Protein AF-0000000083251562 (afdb_homodimer)

Organism: NCBI:txid582686

Radius of gyration: 23.11 Å; Cα contacts (8 Å, |Δi|>4): 439; chains: 2; bounding box: 72×66×55 Å

pLDDT: mean 90.39, std 9.07, range [37.72, 97.94]

Sequence (406 aa):
MPRSKEQFEEMRNATREKIHSAAMQLFVHQGFGSTNVQDIADTAGISIGLLYRHYKTKDQLFNELVAYAVEGLKRNITFFESNQSPKKLIAQFVDEVYADMVNGEELAHLLILINQSLLVGAATASPHVEEILQVNARLLDTTAQLIRKGQRDGEFCSGDAQEMAALFYASIQGLAQMKVLLMSNFTMPSPSVLTAFLLKKREMPRSKEQFEEMRNATREKIHSAAMQLFVHQGFGSTNVQDIADTAGISIGLLYRHYKTKDQLFNELVAYAVEGLKRNITFFESNQSPKKLIAQFVDEVYADMVNGEELAHLLILINQSLLVGAATASPHVEEILQVNARLLDTTAQLIRKGQRDGEFCSGDAQEMAALFYASIQGLAQMKVLLMSNFTMPSPSVLTAFLLKKRE

Foldseek 3Di:
DPQDPVRVVVVVVLLLVLLLVLLLVCCLPPNLVRDDLCSSCVSSVHDSVVVCVVPVDSVVSLLVLLVVLLVVLVVLLVLLPDPDQLVVSLLVVLVVLLCDLVVDLSNLSNLSSNVSCLVVCVVVVDPSNVVSVVSVVSSLVSQLVSLVRCVVVVFWDDDRSSVVSVVLVVVSNVLSVVCVVCPVNRDDDDSCVSCVNTGDPDD/DPQDPVRVVVVVVLLLVLLLVLLLVCCLPPNLVRDDLCSSCVSSVHDSVVVCVVPVDSVVSLLVLLVVLLVVLVVLLVLLPDPDQLVVSLLVVLVVLLCDLVVDLSNLSNLSSNVSCLVVCVVVVDPSNVVSVVSVVSSLVSQLVSLVRCVVVVFWDDDRSSVVSVVLVVVSNVLSVVCVVCPVNRDDDDSCVSCVNTGDPDD

Secondary structure (DSSP, 8-state):
-PPPHHHHHHHHHHHHHHHHHHHHHHHHHH-TTT--HHHHHHHHTS-HHHHHHH-SSHHHHHHHHHHHHHHHHHHHHHHHTSSS-HHHHHHHHHHHHHHHHHH-SHHHHHHHHHHHHHHHHHHHT-HHHHHHHHHHHHHHHHHHHHHHHHHHTT-B-SS-HHHHHHHHHHHHHHHHHHHHHHGGG--PPPHHHHHTTTB----/-PPPHHHHHHHHHHHHHHHHHHHHHHHHHH-TTT--HHHHHHHHTS-HHHHHHH-SSHHHHHHHHHHHHHHHHHHHHHHHTSSS-HHHHHHHHHHHHHHHHHH-SHHHHHHHHHHHHHHHHHHHT-HHHHHHHHHHHHHHHHHHHHHHHHHHTT-B-SS-HHHHHHHHHHHHHHHHHHHHHHGGG--PPPHHHHTTTTB----

Nearest PDB structures (foldseek):
  4xk4-assembly2_D  TM=7.081E-01  e=8.599E-06  Escherichia coli K-12
  3bhq-assembly1_B  TM=5.339E-01  e=9.864E-07  Mesorhizobium japonicum MAFF 303099
  4l62-assembly1_C  TM=6.095E-01  e=8.599E-06  Pseudomonas aeruginosa PAO1
  5ztc-assembly1_B  TM=6.109E-01  e=1.000E-04  Listeria monocytogenes EGD-e
  2id6-assembly1_A-2  TM=5.420E-01  e=3.026E-04  Thermotoga maritima

Solvent-accessible surface area (backbone atoms only — not comparable to full-atom values): 21514 Å² total; per-residue (Å²): 126,82,74,50,72,66,52,49,50,50,50,49,50,51,50,49,50,34,42,51,53,26,39,49,53,41,36,64,48,57,28,67,79,62,47,53,66,62,58,31,17,58,67,40,70,48,52,60,67,60,49,43,73,78,32,87,41,69,62,57,51,52,50,51,56,40,50,56,41,51,50,54,51,53,51,49,41,55,58,62,66,45,94,64,56,45,66,57,53,51,52,51,50,42,49,49,51,46,49,41,55,74,74,42,57,61,58,32,45,40,56,50,43,47,54,50,46,44,41,54,22,67,74,64,73,38,70,68,36,56,52,50,52,49,53,51,50,49,39,43,50,48,44,14,50,36,44,44,52,22,36,74,70,63,52,26,44,88,74,61,32,60,40,52,31,51,47,53,52,14,24,52,50,17,45,27,52,46,34,70,74,42,46,88,75,45,75,81,56,52,57,68,65,75,38,42,53,46,41,46,76,75,124,126,82,74,49,74,66,53,49,50,50,51,50,48,51,49,49,50,34,44,49,52,26,40,51,56,40,35,66,50,56,29,66,78,61,46,53,67,62,57,29,18,58,66,40,70,47,53,58,67,60,47,44,73,77,32,85,41,68,62,57,50,52,50,49,57,41,50,55,40,50,51,53,51,52,50,50,40,55,59,62,68,45,95,64,55,44,65,58,52,52,51,52,52,41,48,49,52,47,49,40,55,74,76,41,59,62,57,33,46,40,55,52,42,46,53,50,47,43,41,54,22,67,72,65,71,38,70,67,36,54,53,51,51,50,52,51,50,48,38,43,50,48,45,14,50,35,43,43,52,20,36,74,72,64,52,26,44,86,74,61,34,59,40,51,32,50,46,55,51,14,25,53,51,17,45,27,51,46,34,69,75,43,46,89,75,46,76,82,56,52,58,67,65,76,38,41,52,46,42,47,78,76,125

InterPro domains:
  IPR001647 DNA-binding HTH domain, TetR-type [PF00440] (21-65)
  IPR001647 DNA-binding HTH domain, TetR-type [PR00455] (19-32)
  IPR001647 DNA-binding HTH domain, TetR-type [PR00455] (40-63)
  IPR001647 DNA-binding HTH domain, TetR-type [PS50977] (13-73)
  IPR009057 Homedomain-like superfamily [SSF46689] (9-79)
  IPR036271 Tetracyclin repressor-like, C-terminal domain superfamily [SSF48498] (86-188)
  IPR050109 HTH-type, TetR-like transcriptional regulator [PTHR30055] (4-177)

Structure (mmCIF, N/CA/C/O backbone):
data_AF-0000000083251562-model_v1
#
loop_
_entity.id
_entity.type
_entity.pdbx_description
1 polymer 'AcrR family transcriptional regulator'
#
loop_
_atom_site.group_PDB
_atom_site.id
_atom_site.type_symbol
_atom_site.label_atom_id
_atom_site.label_alt_id
_atom_site.label_comp_id
_atom_site.label_asym_id
_atom_site.label_entity_id
_atom_site.label_seq_id
_atom_site.pdbx_PDB_ins_code
_atom_site.Cartn_x
_atom_site.Cartn_y
_atom_site.Cartn_z
_atom_site.occupancy
_atom_site.B_iso_or_equiv
_atom_site.auth_seq_id
_atom_site.auth_comp_id
_atom_site.auth_asym_id
_atom_site.auth_atom_id
_atom_site.pdbx_PDB_model_num
ATOM 1 N N . MET A 1 1 ? 35.719 -8.633 -35.875 1 59.06 1 MET A N 1
ATOM 2 C CA . MET A 1 1 ? 36.656 -8.672 -34.781 1 59.06 1 MET A CA 1
ATOM 3 C C . MET A 1 1 ? 35.969 -9.148 -33.5 1 59.06 1 MET A C 1
ATOM 5 O O . MET A 1 1 ? 34.781 -8.93 -33.312 1 59.06 1 MET A O 1
ATOM 9 N N . PRO A 1 2 ? 36.688 -10.023 -32.906 1 71.81 2 PRO A N 1
ATOM 10 C CA . PRO A 1 2 ? 36.156 -10.492 -31.609 1 71.81 2 PRO A CA 1
ATOM 11 C C . PRO A 1 2 ? 35.844 -9.344 -30.656 1 71.81 2 PRO A C 1
ATOM 13 O O . PRO A 1 2 ? 36.5 -8.297 -30.703 1 71.81 2 PRO A O 1
ATOM 16 N N . ARG A 1 3 ? 34.625 -9.273 -30.156 1 72.88 3 ARG A N 1
ATOM 17 C CA . ARG A 1 3 ? 34.281 -8.242 -29.188 1 72.88 3 ARG A CA 1
ATOM 18 C C . ARG A 1 3 ? 35.281 -8.148 -28.062 1 72.88 3 ARG A C 1
ATOM 20 O O . ARG A 1 3 ? 35.844 -9.156 -27.625 1 72.88 3 ARG A O 1
ATOM 27 N N . SER A 1 4 ? 35.781 -7.012 -27.766 1 80.38 4 SER A N 1
ATOM 28 C CA . SER A 1 4 ? 36.688 -6.77 -26.641 1 80.38 4 SER A CA 1
ATOM 29 C C . SER A 1 4 ? 36.031 -7.152 -25.312 1 80.38 4 SER A C 1
ATOM 31 O O . SER A 1 4 ? 34.812 -7.395 -25.266 1 80.38 4 SER A O 1
ATOM 33 N N . LYS A 1 5 ? 36.844 -7.441 -24.25 1 86.75 5 LYS A N 1
ATOM 34 C CA . LYS A 1 5 ? 36.344 -7.742 -22.922 1 86.75 5 LYS A CA 1
ATOM 35 C C . LYS A 1 5 ? 35.375 -6.668 -22.438 1 86.75 5 LYS A C 1
ATOM 37 O O . LYS A 1 5 ? 34.375 -6.973 -21.797 1 86.75 5 LYS A O 1
ATOM 42 N N . GLU A 1 6 ? 35.781 -5.508 -22.766 1 84.75 6 GLU A N 1
ATOM 43 C CA . GLU A 1 6 ? 34.969 -4.371 -22.391 1 84.75 6 GLU A CA 1
ATOM 44 C C . GLU A 1 6 ? 33.625 -4.402 -23.109 1 84.75 6 GLU A C 1
ATOM 46 O O . GLU A 1 6 ? 32.594 -4.113 -22.516 1 84.75 6 GLU A O 1
ATOM 51 N N . GLN A 1 7 ? 33.656 -4.68 -24.297 1 81.25 7 GLN A N 1
ATOM 52 C CA . GLN A 1 7 ? 32.438 -4.754 -25.094 1 81.25 7 GLN A CA 1
ATOM 53 C C . GLN A 1 7 ? 31.516 -5.859 -24.594 1 81.25 7 GLN A C 1
ATOM 55 O O . GLN A 1 7 ? 30.297 -5.695 -24.562 1 81.25 7 GLN A O 1
ATOM 60 N N . PHE A 1 8 ? 32.156 -6.977 -24.234 1 80.88 8 PHE A N 1
ATOM 61 C CA . PHE A 1 8 ? 31.406 -8.094 -23.703 1 80.88 8 PHE A CA 1
ATOM 62 C C . PHE A 1 8 ? 30.719 -7.715 -22.391 1 80.88 8 PHE A C 1
ATOM 64 O O . PHE A 1 8 ? 29.562 -8.047 -22.172 1 80.88 8 PHE A O 1
ATOM 71 N N . GLU A 1 9 ? 31.469 -7.016 -21.578 1 84.75 9 GLU A N 1
ATOM 72 C CA . GLU A 1 9 ? 30.922 -6.578 -20.297 1 84.75 9 GLU A CA 1
ATOM 73 C C . GLU A 1 9 ? 29.766 -5.594 -20.5 1 84.75 9 GLU A C 1
ATOM 75 O O . GLU A 1 9 ? 28.766 -5.641 -19.766 1 84.75 9 GLU A O 1
ATOM 80 N N . GLU A 1 10 ? 29.906 -4.801 -21.406 1 84.62 10 GLU A N 1
ATOM 81 C CA . GLU A 1 10 ? 28.859 -3.838 -21.719 1 84.62 10 GLU A CA 1
ATOM 82 C C . GLU A 1 10 ? 27.594 -4.535 -22.203 1 84.62 10 GLU A C 1
ATOM 84 O O . GLU A 1 10 ? 26.484 -4.148 -21.844 1 84.62 10 GLU A O 1
ATOM 89 N N . MET A 1 11 ? 27.844 -5.457 -23.031 1 82.06 11 MET A N 1
ATOM 90 C CA . MET A 1 11 ? 26.703 -6.219 -23.547 1 82.06 11 MET A CA 1
ATOM 91 C C . MET A 1 11 ? 26.016 -6.98 -22.422 1 82.06 11 MET A C 1
ATOM 93 O O . MET A 1 11 ? 24.781 -7.055 -22.375 1 82.06 11 MET A O 1
ATOM 97 N N . ARG A 1 12 ? 26.797 -7.516 -21.562 1 84.94 12 ARG A N 1
ATOM 98 C CA . ARG A 1 12 ? 26.25 -8.25 -20.438 1 84.94 12 ARG A CA 1
ATOM 99 C C . ARG A 1 12 ? 25.438 -7.332 -19.531 1 84.94 12 ARG A C 1
ATOM 101 O O . ARG A 1 12 ? 24.344 -7.707 -19.078 1 84.94 12 ARG A O 1
ATOM 108 N N . ASN A 1 13 ? 25.984 -6.246 -19.359 1 89.31 13 ASN A N 1
ATOM 109 C CA . ASN A 1 13 ? 25.297 -5.27 -18.531 1 89.31 13 ASN A CA 1
ATOM 110 C C . ASN A 1 13 ? 24 -4.801 -19.172 1 89.31 13 ASN A C 1
ATOM 112 O O . ASN A 1 13 ? 22.984 -4.617 -18.484 1 89.31 13 ASN A O 1
ATOM 116 N N . ALA A 1 14 ? 24.078 -4.664 -20.391 1 90.75 14 ALA A N 1
ATOM 117 C CA . ALA A 1 14 ? 22.875 -4.258 -21.125 1 90.75 14 ALA A CA 1
ATOM 118 C C . ALA A 1 14 ? 21.797 -5.324 -21.031 1 90.75 14 ALA A C 1
ATOM 120 O O . ALA A 1 14 ? 20.609 -5.004 -20.859 1 90.75 14 ALA A O 1
ATOM 121 N N . THR A 1 15 ? 22.234 -6.523 -21.172 1 92.81 15 THR A N 1
ATOM 122 C CA . THR A 1 15 ? 21.297 -7.625 -21.062 1 92.81 15 THR A CA 1
ATOM 123 C C . THR A 1 15 ? 20.719 -7.707 -19.656 1 92.81 15 THR A C 1
ATOM 125 O O . THR A 1 15 ? 19.516 -7.922 -19.484 1 92.81 15 THR A O 1
ATOM 128 N N . ARG A 1 16 ? 21.547 -7.5 -18.734 1 94 16 ARG A N 1
ATOM 129 C CA . ARG A 1 16 ? 21.109 -7.504 -17.344 1 94 16 ARG A CA 1
ATOM 130 C C . ARG A 1 16 ? 20.062 -6.43 -17.094 1 94 16 ARG A C 1
ATOM 132 O O . ARG A 1 16 ? 19.047 -6.68 -16.438 1 94 16 ARG A O 1
ATOM 139 N N . GLU A 1 17 ? 20.281 -5.32 -17.625 1 94.38 17 GLU A N 1
ATOM 140 C CA . GLU A 1 17 ? 19.344 -4.211 -17.469 1 94.38 17 GLU A CA 1
ATOM 141 C C . GLU A 1 17 ? 18 -4.52 -18.125 1 94.38 17 GLU A C 1
ATOM 143 O O . GLU A 1 17 ? 16.953 -4.172 -17.578 1 94.38 17 GLU A O 1
ATOM 148 N N . LYS A 1 18 ? 18.031 -5.148 -19.219 1 95.75 18 LYS A N 1
ATOM 149 C CA . LYS A 1 18 ? 16.797 -5.555 -19.906 1 95.75 18 LYS A CA 1
ATOM 150 C C . LYS A 1 18 ? 16.016 -6.559 -19.062 1 95.75 18 LYS A C 1
ATOM 152 O O . LYS A 1 18 ? 14.789 -6.457 -18.953 1 95.75 18 LYS A O 1
ATOM 157 N N . ILE A 1 19 ? 16.75 -7.453 -18.531 1 96.75 19 ILE A N 1
ATOM 158 C CA . ILE A 1 19 ? 16.125 -8.477 -17.703 1 96.75 19 ILE A CA 1
ATOM 159 C C . ILE A 1 19 ? 15.516 -7.84 -16.453 1 96.75 19 ILE A C 1
ATOM 161 O O . ILE A 1 19 ? 14.367 -8.125 -16.109 1 96.75 19 ILE A O 1
ATOM 165 N N . HIS A 1 20 ? 16.281 -6.953 -15.891 1 95.94 20 HIS A N 1
ATOM 166 C CA . HIS A 1 20 ? 15.812 -6.285 -14.68 1 95.94 20 HIS A CA 1
ATOM 167 C C . HIS A 1 20 ? 14.539 -5.484 -14.938 1 95.94 20 HIS A C 1
ATOM 169 O O . HIS A 1 20 ? 13.578 -5.578 -14.18 1 95.94 20 HIS A O 1
ATOM 175 N N . SER A 1 21 ? 14.578 -4.797 -16 1 95.25 21 SER A N 1
ATOM 176 C CA . SER A 1 21 ? 13.43 -3.961 -16.359 1 95.25 21 SER A CA 1
ATOM 177 C C . SER A 1 21 ? 12.195 -4.805 -16.625 1 95.25 21 SER A C 1
ATOM 179 O O . SER A 1 21 ? 11.102 -4.5 -16.141 1 95.25 21 SER A O 1
ATOM 181 N N . ALA A 1 22 ? 12.359 -5.852 -17.328 1 96.56 22 ALA A N 1
ATOM 182 C CA . ALA A 1 22 ? 11.25 -6.75 -17.672 1 96.56 22 ALA A CA 1
ATOM 183 C C . ALA A 1 22 ? 10.711 -7.438 -16.422 1 96.56 22 ALA A C 1
ATOM 185 O O . ALA A 1 22 ? 9.492 -7.496 -16.219 1 96.56 22 ALA A O 1
ATOM 186 N N . ALA A 1 23 ? 11.609 -7.914 -15.617 1 96.56 23 ALA A N 1
ATOM 187 C CA . ALA A 1 23 ? 11.219 -8.602 -14.391 1 96.56 23 ALA A CA 1
ATOM 188 C C . ALA A 1 23 ? 10.477 -7.664 -13.445 1 96.56 23 ALA A C 1
ATOM 190 O O . ALA A 1 23 ? 9.438 -8.031 -12.891 1 96.56 23 ALA A O 1
ATOM 191 N N . MET A 1 24 ? 11.016 -6.523 -13.344 1 94.94 24 MET A N 1
ATOM 192 C CA . MET A 1 24 ? 10.406 -5.52 -12.484 1 94.94 24 MET A CA 1
ATOM 193 C C . MET A 1 24 ? 8.961 -5.246 -12.906 1 94.94 24 MET A C 1
ATOM 195 O O . MET A 1 24 ? 8.047 -5.293 -12.086 1 94.94 24 MET A O 1
ATOM 199 N N . GLN A 1 25 ? 8.805 -5.023 -14.102 1 92 25 GLN A N 1
ATOM 200 C CA . GLN A 1 25 ? 7.477 -4.738 -14.641 1 92 25 GLN A CA 1
ATOM 201 C C . GLN A 1 25 ? 6.508 -5.887 -14.359 1 92 25 GLN A C 1
ATOM 203 O O . GLN A 1 25 ? 5.391 -5.664 -13.891 1 92 25 GLN A O 1
ATOM 208 N N . LEU A 1 26 ? 6.918 -7.059 -14.578 1 93 26 LEU A N 1
ATOM 209 C CA . LEU A 1 26 ? 6.059 -8.227 -14.445 1 93 26 LEU A CA 1
ATOM 210 C C . LEU A 1 26 ? 5.789 -8.539 -12.977 1 93 26 LEU A C 1
ATOM 212 O O . LEU A 1 26 ? 4.648 -8.828 -12.602 1 93 26 LEU A O 1
ATOM 216 N N . PHE A 1 27 ? 6.809 -8.445 -12.164 1 91.62 27 PHE A N 1
ATOM 217 C CA . PHE A 1 27 ? 6.637 -8.703 -10.734 1 91.62 27 PHE A CA 1
ATOM 218 C C . PHE A 1 27 ? 5.668 -7.707 -10.117 1 91.62 27 PHE A C 1
ATOM 220 O O . PHE A 1 27 ? 4.801 -8.086 -9.32 1 91.62 27 PHE A O 1
ATOM 227 N N . VAL A 1 28 ? 5.789 -6.504 -10.5 1 90.75 28 VAL A N 1
ATOM 228 C CA . VAL A 1 28 ? 4.98 -5.449 -9.898 1 90.75 28 VAL A CA 1
ATOM 229 C C . VAL A 1 28 ? 3.525 -5.598 -10.336 1 90.75 28 VAL A C 1
ATOM 231 O O . VAL A 1 28 ? 2.609 -5.473 -9.523 1 90.75 28 VAL A O 1
ATOM 234 N N . HIS A 1 29 ? 3.295 -5.977 -11.523 1 85.31 29 HIS A N 1
ATOM 235 C CA . HIS A 1 29 ? 1.943 -5.973 -12.078 1 85.31 29 HIS A CA 1
ATOM 236 C C . HIS A 1 29 ? 1.253 -7.312 -11.859 1 85.31 29 HIS A C 1
ATOM 238 O O . HIS A 1 29 ? 0.043 -7.363 -11.633 1 85.31 29 HIS A O 1
ATOM 244 N N . GLN A 1 30 ? 2.055 -8.367 -11.852 1 83.25 30 GLN A N 1
ATOM 245 C CA . GLN A 1 30 ? 1.436 -9.688 -11.812 1 83.25 30 GLN A CA 1
ATOM 246 C C . GLN A 1 30 ? 1.72 -10.391 -10.492 1 83.25 30 GLN A C 1
ATOM 248 O O . GLN A 1 30 ? 1.026 -11.344 -10.133 1 83.25 30 GLN A O 1
ATOM 253 N N . GLY A 1 31 ? 2.736 -9.828 -9.828 1 85.38 31 GLY A N 1
ATOM 254 C CA . GLY A 1 31 ? 3.162 -10.531 -8.633 1 85.38 31 GLY A CA 1
ATOM 255 C C . GLY A 1 31 ? 4.211 -11.594 -8.906 1 85.38 31 GLY A C 1
ATOM 256 O O . GLY A 1 31 ? 4.293 -12.125 -10.016 1 85.38 31 GLY A O 1
ATOM 257 N N . PHE A 1 32 ? 4.922 -11.953 -7.906 1 85.88 32 PHE A N 1
ATOM 258 C CA . PHE A 1 32 ? 6.016 -12.906 -8.016 1 85.88 32 PHE A CA 1
ATOM 259 C C . PHE A 1 32 ? 5.492 -14.289 -8.406 1 85.88 32 PHE A C 1
ATOM 261 O O . PHE A 1 32 ? 6.016 -14.922 -9.328 1 85.88 32 PHE A O 1
ATOM 268 N N . GLY A 1 33 ? 4.465 -14.688 -7.688 1 82.94 33 GLY A N 1
ATOM 269 C CA . GLY A 1 33 ? 3.941 -16.031 -7.879 1 82.94 33 GLY A CA 1
ATOM 270 C C . GLY A 1 33 ? 3.357 -16.25 -9.258 1 82.94 33 GLY A C 1
ATOM 271 O O . GLY A 1 33 ? 3.453 -17.359 -9.812 1 82.94 33 GLY A O 1
ATOM 272 N N . SER A 1 34 ? 2.879 -15.25 -9.883 1 84.56 34 SER A N 1
ATOM 273 C CA . SER A 1 34 ? 2.168 -15.375 -11.148 1 84.56 34 SER A CA 1
ATOM 274 C C . SER A 1 34 ? 3.09 -15.094 -12.328 1 84.56 34 SER A C 1
ATOM 276 O O . SER A 1 34 ? 2.676 -15.195 -13.484 1 84.56 34 SER A O 1
ATOM 278 N N . THR A 1 35 ? 4.285 -14.703 -12.039 1 90.81 35 THR A N 1
ATOM 279 C CA . THR A 1 35 ? 5.242 -14.391 -13.094 1 90.81 35 THR A CA 1
ATOM 280 C C . THR A 1 35 ? 6.098 -15.609 -13.422 1 90.81 35 THR A C 1
ATOM 282 O O . THR A 1 35 ? 6.609 -16.281 -12.523 1 90.81 35 THR A O 1
ATOM 285 N N . ASN A 1 36 ? 6.18 -15.922 -14.695 1 92.88 36 ASN A N 1
ATOM 286 C CA . ASN A 1 36 ? 7.07 -17.016 -15.078 1 92.88 36 ASN A CA 1
ATOM 287 C C . ASN A 1 36 ? 8.289 -16.5 -15.852 1 92.88 36 ASN A C 1
ATOM 289 O O . ASN A 1 36 ? 8.281 -15.383 -16.344 1 92.88 36 ASN A O 1
ATOM 293 N N . VAL A 1 37 ? 9.266 -17.359 -15.914 1 95.75 37 VAL A N 1
ATOM 294 C CA . VAL A 1 37 ? 10.555 -16.984 -16.484 1 95.75 37 VAL A CA 1
ATOM 295 C C . VAL A 1 37 ? 10.414 -16.75 -17.984 1 95.75 37 VAL A C 1
ATOM 297 O O . VAL A 1 37 ? 11.078 -15.883 -18.547 1 95.75 37 VAL A O 1
ATOM 300 N N . GLN A 1 38 ? 9.586 -17.484 -18.641 1 96.88 38 GLN A N 1
ATOM 301 C CA . GLN A 1 38 ? 9.383 -17.297 -20.062 1 96.88 38 GLN A CA 1
ATOM 302 C C . GLN A 1 38 ? 8.828 -15.906 -20.375 1 96.88 38 GLN A C 1
ATOM 304 O O . GLN A 1 38 ? 9.273 -15.25 -21.312 1 96.88 38 GLN A O 1
ATOM 309 N N . ASP A 1 39 ? 7.906 -15.469 -19.578 1 96 39 ASP A N 1
ATOM 310 C CA . ASP A 1 39 ? 7.344 -14.133 -19.75 1 96 39 ASP A CA 1
ATOM 311 C C . ASP A 1 39 ? 8.414 -13.062 -19.609 1 96 39 ASP A C 1
ATOM 313 O O . ASP A 1 39 ? 8.414 -12.062 -20.328 1 96 39 ASP A O 1
ATOM 317 N N . ILE A 1 40 ? 9.297 -13.219 -18.656 1 97.44 40 ILE A N 1
ATOM 318 C CA . ILE A 1 40 ? 10.375 -12.266 -18.422 1 97.44 40 ILE A CA 1
ATOM 319 C C . ILE A 1 40 ? 11.289 -12.203 -19.656 1 97.44 40 ILE A C 1
ATOM 321 O O . ILE A 1 40 ? 11.617 -11.125 -20.141 1 97.44 40 ILE A O 1
ATOM 325 N N . ALA A 1 41 ? 11.648 -13.391 -20.141 1 97.94 41 ALA A N 1
ATOM 326 C CA . ALA A 1 41 ? 12.5 -13.461 -21.328 1 97.94 41 ALA A CA 1
ATOM 327 C C . ALA A 1 41 ? 11.836 -12.773 -22.516 1 97.94 41 ALA A C 1
ATOM 329 O O . ALA A 1 41 ? 12.461 -11.953 -23.188 1 97.94 41 ALA A O 1
ATOM 330 N N . ASP A 1 42 ? 10.594 -13.094 -22.75 1 97.94 42 ASP A N 1
ATOM 331 C CA . ASP A 1 42 ? 9.844 -12.523 -23.859 1 97.94 42 ASP A CA 1
ATOM 332 C C . ASP A 1 42 ? 9.766 -11 -23.75 1 97.94 42 ASP A C 1
ATOM 334 O O . ASP A 1 42 ? 10.008 -10.297 -24.734 1 97.94 42 ASP A O 1
ATOM 338 N N . THR A 1 43 ? 9.5 -10.531 -22.609 1 96.38 43 THR A N 1
ATOM 339 C CA . THR A 1 43 ? 9.367 -9.094 -22.375 1 96.38 43 THR A CA 1
ATOM 340 C C . THR A 1 43 ? 10.711 -8.391 -22.547 1 96.38 43 THR A C 1
ATOM 342 O O . THR A 1 43 ? 10.773 -7.262 -23.031 1 96.38 43 THR A O 1
ATOM 345 N N . ALA A 1 44 ? 11.75 -9.062 -22.156 1 97.19 44 ALA A N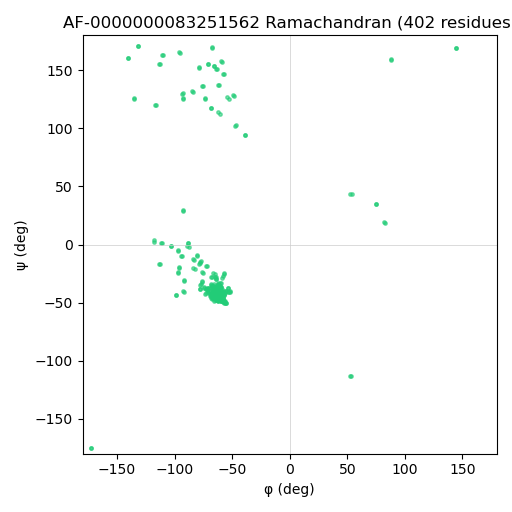 1
ATOM 346 C CA . ALA A 1 44 ? 13.102 -8.508 -22.25 1 97.19 44 ALA A CA 1
ATOM 347 C C . ALA A 1 44 ? 13.617 -8.602 -23.688 1 97.19 44 ALA A C 1
ATOM 349 O O . ALA A 1 44 ? 14.633 -7.992 -24.031 1 97.19 44 ALA A O 1
ATOM 350 N N . GLY A 1 45 ? 12.93 -9.406 -24.5 1 97.5 45 GLY A N 1
ATOM 351 C CA . GLY A 1 45 ? 13.344 -9.586 -25.875 1 97.5 45 GLY A CA 1
ATOM 352 C C . GLY A 1 45 ? 14.57 -10.461 -26.031 1 97.5 45 GLY A C 1
ATOM 353 O O . GLY A 1 45 ? 15.438 -10.188 -26.859 1 97.5 45 GLY A O 1
ATOM 354 N N . ILE A 1 46 ? 14.68 -11.414 -25.203 1 96.94 46 ILE A N 1
ATOM 355 C CA . ILE A 1 46 ? 15.82 -12.312 -25.25 1 96.94 46 ILE A CA 1
ATOM 356 C C . ILE A 1 46 ? 15.344 -13.758 -25.188 1 96.94 46 ILE A C 1
ATOM 358 O O . ILE A 1 46 ? 14.164 -14.023 -24.938 1 96.94 46 ILE A O 1
ATOM 362 N N . SER A 1 47 ? 16.297 -14.641 -25.422 1 96.19 47 SER A N 1
ATOM 363 C CA . SER A 1 47 ? 15.969 -16.062 -25.312 1 96.19 47 SER A CA 1
ATOM 364 C C . SER A 1 47 ? 15.938 -16.516 -23.859 1 96.19 47 SER A C 1
ATOM 366 O O . SER A 1 47 ? 16.641 -15.953 -23.016 1 96.19 47 SER A O 1
ATOM 368 N N . ILE A 1 48 ? 15.148 -17.531 -23.594 1 95.81 48 ILE A N 1
ATOM 369 C CA . ILE A 1 48 ? 15.062 -18.094 -22.25 1 95.81 48 ILE A CA 1
ATOM 370 C C . ILE A 1 48 ? 16.422 -18.656 -21.828 1 95.81 48 ILE A C 1
ATOM 372 O O . ILE A 1 48 ? 16.781 -18.594 -20.656 1 95.81 48 ILE A O 1
ATOM 376 N N . GLY A 1 49 ? 17.172 -19.172 -22.734 1 95.75 49 GLY A N 1
ATOM 377 C CA . GLY A 1 49 ? 18.516 -19.656 -22.469 1 95.75 49 GLY A CA 1
ATOM 378 C C . GLY A 1 49 ? 19.453 -18.578 -21.984 1 95.75 49 GLY A C 1
ATOM 379 O O . GLY A 1 49 ? 20.219 -18.781 -21.031 1 95.75 49 GLY A O 1
ATOM 380 N N . LEU A 1 50 ? 19.406 -17.531 -22.625 1 95.62 50 LEU A N 1
ATOM 381 C CA . LEU A 1 50 ? 20.234 -16.406 -22.234 1 95.62 50 LEU A CA 1
ATOM 382 C C . LEU A 1 50 ? 19.844 -15.906 -20.844 1 95.62 50 LEU A C 1
ATOM 384 O O . LEU A 1 50 ? 20.703 -15.523 -20.047 1 95.62 50 LEU A O 1
ATOM 388 N N . LEU A 1 51 ? 18.547 -15.844 -20.531 1 97.25 51 LEU A N 1
ATOM 389 C CA . LEU A 1 51 ? 18.094 -15.461 -19.188 1 97.25 51 LEU A CA 1
ATOM 390 C C . LEU A 1 51 ? 18.719 -16.359 -18.125 1 97.25 51 LEU A C 1
ATOM 392 O O . LEU A 1 51 ? 19.203 -15.883 -17.109 1 97.25 51 LEU A O 1
ATOM 396 N N . TYR A 1 52 ? 18.797 -17.609 -18.453 1 96 52 TYR A N 1
ATOM 397 C CA . TYR A 1 52 ? 19.281 -18.578 -17.484 1 96 52 TYR A CA 1
ATOM 398 C C . TYR A 1 52 ? 20.797 -18.484 -17.344 1 96 52 TYR A C 1
ATOM 400 O O . TYR A 1 52 ? 21.359 -18.922 -16.344 1 96 52 TYR A O 1
ATOM 408 N N . ARG A 1 53 ? 21.422 -17.969 -18.375 1 95.25 53 ARG A N 1
ATOM 409 C CA . ARG A 1 53 ? 22.844 -17.703 -18.266 1 95.25 53 ARG A CA 1
ATOM 410 C C . ARG A 1 53 ? 23.125 -16.641 -17.203 1 95.25 53 ARG A C 1
ATOM 412 O O . ARG A 1 53 ? 24.141 -16.688 -16.516 1 95.25 53 ARG A O 1
ATOM 419 N N . HIS A 1 54 ? 22.188 -15.766 -17.016 1 95.31 54 HIS A N 1
ATOM 420 C CA . HIS A 1 54 ? 22.344 -14.68 -16.062 1 95.31 54 HIS A CA 1
ATOM 421 C C . HIS A 1 54 ? 21.781 -15.055 -14.703 1 95.31 54 HIS A C 1
ATOM 423 O O . HIS A 1 54 ? 22.359 -14.719 -13.664 1 95.31 54 HIS A O 1
ATOM 429 N N . TYR A 1 55 ? 20.625 -15.75 -14.781 1 96.31 55 TYR A N 1
ATOM 430 C CA . TYR A 1 55 ? 19.906 -16.109 -13.562 1 96.31 55 TYR A CA 1
ATOM 431 C C . TYR A 1 55 ? 19.438 -17.562 -13.617 1 96.31 55 TYR A C 1
ATOM 433 O O . TYR A 1 55 ? 18.594 -17.922 -14.438 1 96.31 55 TYR A O 1
ATOM 441 N N . LYS A 1 56 ? 19.844 -18.266 -12.594 1 94.88 56 LYS A N 1
ATOM 442 C CA . LYS A 1 56 ? 19.531 -19.688 -12.578 1 94.88 56 LYS A CA 1
ATOM 443 C C . LYS A 1 56 ? 18.062 -19.938 -12.219 1 94.88 56 LYS A C 1
ATOM 445 O O . LYS A 1 56 ? 17.469 -20.906 -12.656 1 94.88 56 LYS A O 1
ATOM 450 N N . THR A 1 57 ? 17.594 -18.969 -11.375 1 93.69 57 THR A N 1
ATOM 451 C CA . THR A 1 57 ? 16.219 -19.125 -10.945 1 93.69 57 THR A CA 1
ATOM 452 C C . THR A 1 57 ? 15.492 -17.781 -10.906 1 93.69 57 THR A C 1
ATOM 454 O O . THR A 1 57 ? 16.141 -16.734 -10.82 1 93.69 57 THR A O 1
ATOM 457 N N . LYS A 1 58 ? 14.219 -17.844 -10.914 1 93.56 58 LYS A N 1
ATOM 458 C CA . LYS A 1 58 ? 13.383 -16.656 -10.758 1 93.56 58 LYS A CA 1
ATOM 459 C C . LYS A 1 58 ? 13.625 -15.992 -9.406 1 93.56 58 LYS A C 1
ATOM 461 O O . LYS A 1 58 ? 13.648 -14.766 -9.312 1 93.56 58 LYS A O 1
ATOM 466 N N . ASP A 1 59 ? 13.875 -16.812 -8.414 1 90.94 59 ASP A N 1
ATOM 467 C CA . ASP A 1 59 ? 14.133 -16.312 -7.066 1 90.94 59 ASP A CA 1
ATOM 468 C C . ASP A 1 59 ? 15.414 -15.484 -7.02 1 90.94 59 ASP A C 1
ATOM 470 O O . ASP A 1 59 ? 15.461 -14.445 -6.352 1 90.94 59 ASP A O 1
ATOM 474 N N . GLN A 1 60 ? 16.344 -15.961 -7.672 1 93.12 60 GLN A N 1
ATOM 475 C CA . GLN A 1 60 ? 17.609 -15.234 -7.695 1 93.12 60 GLN A CA 1
ATOM 476 C C . GLN A 1 60 ? 17.422 -13.844 -8.289 1 93.12 60 GLN A C 1
ATOM 478 O O . GLN A 1 60 ? 17.953 -12.859 -7.758 1 93.12 60 GLN A O 1
ATOM 483 N N . LEU A 1 61 ? 16.734 -13.844 -9.391 1 95.12 61 LEU A N 1
ATOM 484 C CA . LEU A 1 61 ? 16.438 -12.578 -10.047 1 95.12 61 LEU A CA 1
ATOM 485 C C . LEU A 1 61 ? 15.625 -11.664 -9.133 1 95.12 61 LEU A C 1
ATOM 487 O O . LEU A 1 61 ? 15.977 -10.492 -8.945 1 95.12 61 LEU A O 1
ATOM 491 N N . PHE A 1 62 ? 14.625 -12.172 -8.5 1 93 62 PHE A N 1
ATOM 492 C CA . PHE A 1 62 ? 13.766 -11.422 -7.59 1 93 62 PHE A CA 1
ATOM 493 C C . PHE A 1 62 ? 14.57 -10.867 -6.414 1 93 62 PHE A C 1
ATOM 495 O O . PHE A 1 62 ? 14.477 -9.68 -6.102 1 93 62 PHE A O 1
ATOM 502 N N . ASN A 1 63 ? 15.375 -11.68 -5.855 1 91.69 63 ASN A N 1
ATOM 503 C CA . ASN A 1 63 ? 16.172 -11.305 -4.688 1 91.69 63 ASN A CA 1
ATOM 504 C C . ASN A 1 63 ? 17.172 -10.211 -5.023 1 91.69 63 ASN A C 1
ATOM 506 O O . ASN A 1 63 ? 17.469 -9.352 -4.188 1 91.69 63 ASN A O 1
ATOM 510 N N . GLU A 1 64 ? 17.656 -10.281 -6.164 1 93.44 64 GLU A N 1
ATOM 511 C CA . GLU A 1 64 ? 18.609 -9.25 -6.582 1 93.44 64 GLU A CA 1
ATOM 512 C C . GLU A 1 64 ? 17.922 -7.891 -6.699 1 93.44 64 GLU A C 1
ATOM 514 O O . GLU A 1 64 ? 18.469 -6.871 -6.285 1 93.44 64 GLU A O 1
ATOM 519 N N . LEU A 1 65 ? 16.781 -7.871 -7.281 1 94.25 65 LEU A N 1
ATOM 520 C CA . LEU A 1 65 ? 16.016 -6.633 -7.398 1 94.25 65 LEU A CA 1
ATOM 521 C C . LEU A 1 65 ? 15.656 -6.082 -6.023 1 94.25 65 LEU A C 1
ATOM 523 O O . LEU A 1 65 ? 15.766 -4.879 -5.781 1 94.25 65 LEU A O 1
ATOM 527 N N . VAL A 1 66 ? 15.281 -6.918 -5.137 1 93.69 66 VAL A N 1
ATOM 528 C CA . VAL A 1 66 ? 14.914 -6.535 -3.777 1 93.69 66 VAL A CA 1
ATOM 529 C C . VAL A 1 66 ? 16.141 -5.992 -3.045 1 93.69 66 VAL A C 1
ATOM 531 O O . VAL A 1 66 ? 16.047 -4.984 -2.338 1 93.69 66 VAL A O 1
ATOM 534 N N . ALA A 1 67 ? 17.234 -6.695 -3.234 1 93.25 67 ALA A N 1
ATOM 535 C CA . ALA A 1 67 ? 18.469 -6.25 -2.596 1 93.25 67 ALA A CA 1
ATOM 536 C C . ALA A 1 67 ? 18.844 -4.844 -3.043 1 93.25 67 ALA A C 1
ATOM 538 O O . ALA A 1 67 ? 19.312 -4.035 -2.24 1 93.25 67 ALA A O 1
ATOM 539 N N . TYR A 1 68 ? 18.656 -4.613 -4.277 1 92.88 68 TYR A N 1
ATOM 540 C CA . TYR A 1 68 ? 18.906 -3.275 -4.809 1 92.88 68 TYR A CA 1
ATOM 541 C C . TYR A 1 68 ? 18 -2.246 -4.129 1 92.88 68 TYR A C 1
ATOM 543 O O . TYR A 1 68 ? 18.453 -1.16 -3.766 1 92.88 68 TYR A O 1
ATOM 551 N N . ALA A 1 69 ? 16.797 -2.535 -3.951 1 92.44 69 ALA A N 1
ATOM 552 C CA . ALA A 1 69 ? 15.844 -1.646 -3.295 1 92.44 69 ALA A CA 1
ATOM 553 C C . ALA A 1 69 ? 16.234 -1.395 -1.842 1 92.44 69 ALA A C 1
ATOM 555 O O . ALA A 1 69 ? 16.156 -0.262 -1.358 1 92.44 69 ALA A O 1
ATOM 556 N N . VAL A 1 70 ? 16.688 -2.412 -1.167 1 94.19 70 VAL A N 1
ATOM 557 C CA . VAL A 1 70 ? 17.047 -2.334 0.245 1 94.19 70 VAL A CA 1
ATOM 558 C C . VAL A 1 70 ? 18.266 -1.441 0.417 1 94.19 70 VAL A C 1
ATOM 560 O O . VAL A 1 70 ? 18.375 -0.704 1.4 1 94.19 70 VAL A O 1
ATOM 563 N N . GLU A 1 71 ? 19.109 -1.543 -0.539 1 94.56 71 GLU A N 1
ATOM 564 C CA . GLU A 1 71 ? 20.281 -0.679 -0.482 1 94.56 71 GLU A CA 1
ATOM 565 C C . GLU A 1 71 ? 19.891 0.794 -0.508 1 94.56 71 GLU A C 1
ATOM 567 O O . GLU A 1 71 ? 20.547 1.628 0.127 1 94.56 71 GLU A O 1
ATOM 572 N N . GLY A 1 72 ? 18.891 1.109 -1.289 1 93.25 72 GLY A N 1
ATOM 573 C CA . GLY A 1 72 ? 18.375 2.467 -1.28 1 93.25 72 GLY A CA 1
ATOM 574 C C . GLY A 1 72 ? 17.891 2.912 0.088 1 93.25 72 GLY A C 1
ATOM 575 O O . GLY A 1 72 ? 18.125 4.051 0.495 1 93.25 72 GLY A O 1
ATOM 576 N N . LEU A 1 73 ? 17.266 2.049 0.828 1 93.75 73 LEU A N 1
ATOM 577 C CA . LEU A 1 73 ? 16.797 2.348 2.176 1 93.75 73 LEU A CA 1
ATOM 578 C C . LEU A 1 73 ? 17.969 2.609 3.113 1 93.75 73 LEU A C 1
ATOM 580 O O . LEU A 1 73 ? 17.922 3.525 3.938 1 93.75 73 LEU A O 1
ATOM 584 N N . LYS A 1 74 ? 18.969 1.806 2.967 1 95.56 74 LYS A N 1
ATOM 585 C CA . LYS A 1 74 ? 20.141 1.966 3.805 1 95.56 74 LYS A CA 1
ATOM 586 C C . LYS A 1 74 ? 20.812 3.324 3.572 1 95.56 74 LYS A C 1
ATOM 588 O O . LYS A 1 74 ? 21.312 3.945 4.512 1 95.56 74 LYS A O 1
ATOM 593 N N . ARG A 1 75 ? 20.797 3.713 2.363 1 95 75 ARG A N 1
ATOM 594 C CA . ARG A 1 75 ? 21.359 5.02 2.047 1 95 75 ARG A CA 1
ATOM 595 C C . ARG A 1 75 ? 20.578 6.137 2.73 1 95 75 ARG A C 1
ATOM 597 O O . ARG A 1 75 ? 21.156 7.129 3.168 1 95 75 ARG A O 1
ATOM 604 N N . ASN A 1 76 ? 19.266 5.984 2.764 1 93.75 76 ASN A N 1
ATOM 605 C CA . ASN A 1 76 ? 18.422 6.98 3.432 1 93.75 76 ASN A CA 1
ATOM 606 C C . ASN A 1 76 ? 18.719 7.043 4.93 1 93.75 76 ASN A C 1
ATOM 608 O O . ASN A 1 76 ? 18.703 8.125 5.52 1 93.75 76 ASN A O 1
ATOM 612 N N . ILE A 1 77 ? 18.984 5.891 5.555 1 95.06 77 ILE A N 1
ATOM 613 C CA . ILE A 1 77 ? 19.344 5.836 6.969 1 95.06 77 ILE A CA 1
ATOM 614 C C . ILE A 1 77 ? 20.609 6.656 7.219 1 95.06 77 ILE A C 1
ATOM 616 O O . ILE A 1 77 ? 20.641 7.496 8.117 1 95.06 77 ILE A O 1
ATOM 620 N N . THR A 1 78 ? 21.547 6.383 6.375 1 94.75 78 THR A N 1
ATOM 621 C CA . THR A 1 78 ? 22.812 7.109 6.496 1 94.75 78 THR A CA 1
ATOM 622 C C . THR A 1 78 ? 22.594 8.602 6.289 1 94.75 78 THR A C 1
ATOM 624 O O . THR A 1 78 ? 23.188 9.422 7.004 1 94.75 78 THR A O 1
ATOM 627 N N . PHE A 1 79 ? 21.766 8.891 5.363 1 94.06 79 PHE A N 1
ATOM 628 C CA . PHE A 1 79 ? 21.453 10.281 5.059 1 94.06 79 PHE A CA 1
ATOM 629 C C . PHE A 1 79 ? 20.828 10.969 6.266 1 94.06 79 PHE A C 1
ATOM 631 O O . PHE A 1 79 ? 21.219 12.094 6.613 1 94.06 79 PHE A O 1
ATOM 638 N N . PHE A 1 80 ? 19.953 10.344 7.031 1 93.94 80 PHE A N 1
ATOM 639 C CA . PHE A 1 80 ? 19.234 10.93 8.156 1 93.94 80 PHE A CA 1
ATOM 640 C C . PHE A 1 80 ? 20.125 11 9.391 1 93.94 80 PHE A C 1
ATOM 642 O O . PHE A 1 80 ? 19.797 11.711 10.352 1 93.94 80 PHE A O 1
ATOM 649 N N . GLU A 1 81 ? 21.172 10.266 9.375 1 93.06 81 GLU A N 1
ATOM 650 C CA . GLU A 1 81 ? 22.109 10.266 10.5 1 93.06 81 GLU A CA 1
ATOM 651 C C . GLU A 1 81 ? 23.156 11.359 10.344 1 93.06 81 GLU A C 1
ATOM 653 O O . GLU A 1 81 ? 23.984 11.57 11.242 1 93.06 81 GLU A O 1
ATOM 658 N N . SER A 1 82 ? 23.078 12.047 9.289 1 91.25 82 SER A N 1
ATOM 659 C CA . SER A 1 82 ? 24.031 13.125 9.055 1 91.25 82 SER A CA 1
ATOM 660 C C . SER A 1 82 ? 23.828 14.266 10.047 1 91.25 82 SER A C 1
ATOM 662 O O . SER A 1 82 ? 22.828 14.305 10.758 1 91.25 82 SER A O 1
ATOM 664 N N . ASN A 1 83 ? 24.75 15.211 10.094 1 89.5 83 ASN A N 1
ATOM 665 C CA . ASN A 1 83 ? 24.734 16.297 11.062 1 89.5 83 ASN A CA 1
ATOM 666 C C . ASN A 1 83 ? 24.016 17.531 10.516 1 89.5 83 ASN A C 1
ATOM 668 O O . ASN A 1 83 ? 24.219 18.641 11.008 1 89.5 83 ASN A O 1
ATOM 672 N N . GLN A 1 84 ? 23.109 17.391 9.695 1 92.12 84 GLN A N 1
ATOM 673 C CA . GLN A 1 84 ? 22.344 18.516 9.148 1 92.12 84 GLN A CA 1
ATOM 674 C C . GLN A 1 84 ? 21.047 18.719 9.914 1 92.12 84 GLN A C 1
ATOM 676 O O . GLN A 1 84 ? 20.688 17.906 10.766 1 92.12 84 GLN A O 1
ATOM 681 N N . SER A 1 85 ? 20.453 19.906 9.672 1 93.81 85 SER A N 1
ATOM 682 C CA . SER A 1 85 ? 19.188 20.234 10.336 1 93.81 85 SER A CA 1
ATOM 683 C C . SER A 1 85 ? 18.094 19.234 9.945 1 93.81 85 SER A C 1
ATOM 685 O O . SER A 1 85 ? 17.984 18.859 8.781 1 93.81 85 SER A O 1
ATOM 687 N N . PRO A 1 86 ? 17.328 18.828 10.969 1 93.94 86 PRO A N 1
ATOM 688 C CA . PRO A 1 86 ? 16.234 17.891 10.688 1 93.94 86 PRO A CA 1
ATOM 689 C C . PRO A 1 86 ? 15.305 18.391 9.594 1 93.94 86 PRO A C 1
ATOM 691 O O . PRO A 1 86 ? 14.906 17.625 8.719 1 93.94 86 PRO A O 1
ATOM 694 N N . LYS A 1 87 ? 15.039 19.625 9.641 1 93.69 87 LYS A N 1
ATOM 695 C CA . LYS A 1 87 ? 14.141 20.219 8.648 1 93.69 87 LYS A CA 1
ATOM 696 C C . LYS A 1 87 ? 14.719 20.109 7.242 1 93.69 87 LYS A C 1
ATOM 698 O O . LYS A 1 87 ? 14.008 19.75 6.301 1 93.69 87 LYS A O 1
ATOM 703 N N . LYS A 1 88 ? 15.977 20.391 7.07 1 94.38 88 LYS A N 1
ATOM 704 C CA . LYS A 1 88 ? 16.641 20.297 5.773 1 94.38 88 LYS A CA 1
ATOM 705 C C . LYS A 1 88 ? 16.672 18.859 5.273 1 94.38 88 LYS A C 1
ATOM 707 O O . LYS A 1 88 ? 16.438 18.594 4.094 1 94.38 88 LYS A O 1
ATOM 712 N N . LEU A 1 89 ? 16.984 17.953 6.145 1 95.56 89 LEU A N 1
ATOM 713 C CA . LEU A 1 89 ? 17.078 16.547 5.781 1 95.56 89 LEU A CA 1
ATOM 714 C C . LEU A 1 89 ? 15.734 16.016 5.293 1 95.56 89 LEU A C 1
ATOM 716 O O . LEU A 1 89 ? 15.664 15.352 4.25 1 95.56 89 LEU A O 1
ATOM 720 N N . ILE A 1 90 ? 14.688 16.344 5.969 1 95.31 90 ILE A N 1
ATOM 721 C CA . ILE A 1 90 ? 13.359 15.859 5.602 1 95.31 90 ILE A CA 1
ATOM 722 C C . ILE A 1 90 ? 12.922 16.5 4.289 1 95.31 90 ILE A C 1
ATOM 724 O O . ILE A 1 90 ? 12.398 15.828 3.4 1 95.31 90 ILE A O 1
ATOM 728 N N . ALA A 1 91 ? 13.188 17.812 4.188 1 94.31 91 ALA A N 1
ATOM 729 C CA . ALA A 1 91 ? 12.812 18.516 2.967 1 94.31 91 ALA A CA 1
ATOM 730 C C . ALA A 1 91 ? 13.531 17.938 1.751 1 94.31 91 ALA A C 1
ATOM 732 O O . ALA A 1 91 ? 12.906 17.719 0.709 1 94.31 91 ALA A O 1
ATOM 733 N N . GLN A 1 92 ? 14.797 17.672 1.873 1 95.75 92 GLN A N 1
ATOM 734 C CA . GLN A 1 92 ? 15.578 17.109 0.778 1 95.75 92 GLN A CA 1
ATOM 735 C C . GLN A 1 92 ? 15.086 15.703 0.425 1 95.75 92 GLN A C 1
ATOM 737 O O . GLN A 1 92 ? 14.984 15.359 -0.753 1 95.75 92 GLN A O 1
ATOM 742 N N . PHE A 1 93 ? 14.844 14.938 1.416 1 96.81 93 PHE A N 1
ATOM 743 C CA . PHE A 1 93 ? 14.344 13.578 1.202 1 96.81 93 PHE A CA 1
ATOM 744 C C . PHE A 1 93 ? 13.016 13.609 0.457 1 96.81 93 PHE A C 1
ATOM 746 O O . PHE A 1 93 ? 12.828 12.875 -0.519 1 96.81 93 PHE A O 1
ATOM 753 N N . VAL A 1 94 ? 12.133 14.453 0.889 1 96.88 94 VAL A N 1
ATOM 754 C CA . VAL A 1 94 ? 10.805 14.547 0.293 1 96.88 94 VAL A CA 1
ATOM 755 C C . VAL A 1 94 ? 10.914 15.047 -1.147 1 96.88 94 VAL A C 1
ATOM 757 O O . VAL A 1 94 ? 10.211 14.562 -2.035 1 96.88 94 VAL A O 1
ATOM 760 N N . ASP A 1 95 ? 11.812 15.992 -1.384 1 96.94 95 ASP A N 1
ATOM 761 C CA . ASP A 1 95 ? 12.047 16.484 -2.738 1 96.94 95 ASP A CA 1
ATOM 762 C C . ASP A 1 95 ? 12.531 15.359 -3.652 1 96.94 95 ASP A C 1
ATOM 764 O O . ASP A 1 95 ? 12.125 15.273 -4.812 1 96.94 95 ASP A O 1
ATOM 768 N N . GLU A 1 96 ? 13.375 14.547 -3.158 1 96.38 96 GLU A N 1
ATOM 769 C CA . GLU A 1 96 ? 13.891 13.414 -3.93 1 96.38 96 GLU A CA 1
ATOM 770 C C . GLU A 1 96 ? 12.789 12.406 -4.223 1 96.38 96 GLU A C 1
ATOM 772 O O . GLU A 1 96 ? 12.672 11.906 -5.348 1 96.38 96 GLU A O 1
ATOM 777 N N . VAL A 1 97 ? 12.031 12.086 -3.229 1 97 97 VAL A N 1
ATOM 778 C CA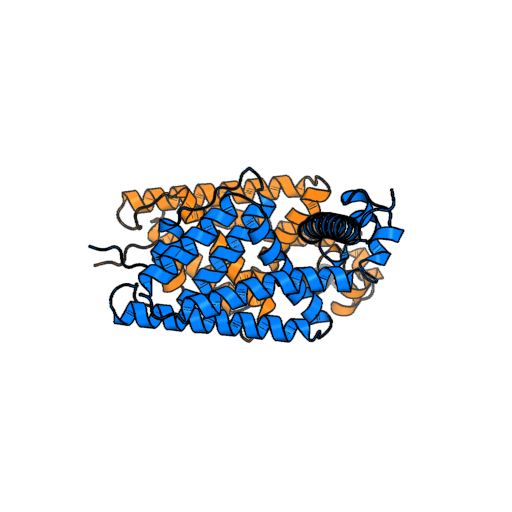 . VAL A 1 97 ? 10.898 11.18 -3.406 1 97 97 VAL A CA 1
ATOM 779 C C . VAL A 1 97 ? 9.961 11.734 -4.473 1 97 97 VAL A C 1
ATOM 781 O O . VAL A 1 97 ? 9.547 11.008 -5.387 1 97 97 VAL A O 1
ATOM 784 N N . TYR A 1 98 ? 9.648 13 -4.312 1 97.31 98 TYR A N 1
ATOM 785 C CA . TYR A 1 98 ? 8.758 13.664 -5.266 1 97.31 98 TYR A CA 1
ATOM 786 C C . TYR A 1 98 ? 9.305 13.562 -6.684 1 97.31 98 TYR A C 1
ATOM 788 O O . TYR A 1 98 ? 8.594 13.164 -7.605 1 97.31 98 TYR A O 1
ATOM 796 N N . ALA A 1 99 ? 10.531 13.914 -6.855 1 96.94 99 ALA A N 1
ATOM 797 C CA . ALA A 1 99 ? 11.172 13.883 -8.172 1 96.94 99 ALA A CA 1
ATOM 798 C C . ALA A 1 99 ? 11.148 12.477 -8.758 1 96.94 99 ALA A C 1
ATOM 800 O O . ALA A 1 99 ? 10.828 12.297 -9.938 1 96.94 99 ALA A O 1
ATOM 801 N N . ASP A 1 100 ? 11.492 11.531 -7.984 1 95.44 100 ASP A N 1
ATOM 802 C CA . ASP A 1 100 ? 11.531 10.141 -8.445 1 95.44 100 ASP A CA 1
ATOM 803 C C . ASP A 1 100 ? 10.141 9.656 -8.836 1 95.44 100 ASP A C 1
ATOM 805 O O . ASP A 1 100 ? 9.984 8.922 -9.812 1 95.44 100 ASP A O 1
ATOM 809 N N . MET A 1 101 ? 9.164 10.055 -8.07 1 96.31 101 MET A N 1
ATOM 810 C CA . MET A 1 101 ? 7.797 9.617 -8.32 1 96.31 101 MET A CA 1
ATOM 811 C C . MET A 1 101 ? 7.238 10.273 -9.578 1 96.31 101 MET A C 1
ATOM 813 O O . MET A 1 101 ? 6.469 9.656 -10.312 1 96.31 101 MET A O 1
ATOM 817 N N . VAL A 1 102 ? 7.582 11.516 -9.766 1 95.38 102 VAL A N 1
ATOM 818 C CA . VAL A 1 102 ? 7.047 12.258 -10.906 1 95.38 102 VAL A CA 1
ATOM 819 C C . VAL A 1 102 ? 7.777 11.852 -12.18 1 95.38 102 VAL A C 1
ATOM 821 O O . VAL A 1 102 ? 7.164 11.75 -13.25 1 95.38 102 VAL A O 1
ATOM 824 N N . ASN A 1 103 ? 9.031 11.547 -12.148 1 92.75 103 ASN A N 1
ATOM 825 C CA . ASN A 1 103 ? 9.852 11.391 -13.344 1 92.75 103 ASN A CA 1
ATOM 826 C C . ASN A 1 103 ? 9.914 9.93 -13.797 1 92.75 103 ASN A C 1
ATOM 828 O O . ASN A 1 103 ? 10.398 9.633 -14.883 1 92.75 103 ASN A O 1
ATOM 832 N N . GLY A 1 104 ? 9.438 9.062 -13.008 1 90.62 104 GLY A N 1
ATOM 833 C CA . GLY A 1 104 ? 9.508 7.66 -13.398 1 90.62 104 GLY A CA 1
ATOM 834 C C . GLY A 1 104 ? 8.75 6.742 -12.453 1 90.62 104 GLY A C 1
ATOM 835 O O . GLY A 1 104 ? 8.07 7.207 -11.539 1 90.62 104 GLY A O 1
ATOM 836 N N . GLU A 1 105 ? 8.938 5.453 -12.789 1 92.31 105 GLU A N 1
ATOM 837 C CA . GLU A 1 105 ? 8.188 4.477 -12.008 1 92.31 105 GLU A CA 1
ATOM 838 C C . GLU A 1 105 ? 9.109 3.645 -11.125 1 92.31 105 GLU A C 1
ATOM 840 O O . GLU A 1 105 ? 8.648 2.811 -10.344 1 92.31 105 GLU A O 1
ATOM 845 N N . GLU A 1 106 ? 10.328 3.945 -11.203 1 91.69 106 GLU A N 1
ATOM 846 C CA . GLU A 1 106 ? 11.32 3.064 -10.602 1 91.69 106 GLU A CA 1
ATOM 847 C C . GLU A 1 106 ? 11.148 2.992 -9.086 1 91.69 106 GLU A C 1
ATOM 849 O O . GLU A 1 106 ? 11.086 1.902 -8.516 1 91.69 106 GLU A O 1
ATOM 854 N N . LEU A 1 107 ? 11.016 4.137 -8.461 1 93.69 107 LEU A N 1
ATOM 855 C CA . LEU A 1 107 ? 10.883 4.148 -7.012 1 93.69 107 LEU A CA 1
ATOM 856 C C . LEU A 1 107 ? 9.617 3.414 -6.574 1 93.69 107 LEU A C 1
ATOM 858 O O . LEU A 1 107 ? 9.664 2.572 -5.676 1 93.69 107 LEU A O 1
ATOM 862 N N . ALA A 1 108 ? 8.547 3.74 -7.211 1 95.25 108 ALA A N 1
ATOM 863 C CA . ALA A 1 108 ? 7.289 3.08 -6.883 1 95.25 108 ALA A CA 1
ATOM 864 C C . ALA A 1 108 ? 7.406 1.566 -7.043 1 95.25 108 ALA A C 1
ATOM 866 O O . ALA A 1 108 ? 6.961 0.807 -6.18 1 95.25 108 ALA A O 1
ATOM 867 N N . HIS A 1 109 ? 8.023 1.121 -8.102 1 94.62 109 HIS A N 1
ATOM 868 C CA . HIS A 1 109 ? 8.188 -0.302 -8.375 1 94.62 109 HIS A CA 1
ATOM 869 C C . HIS A 1 109 ? 9.031 -0.973 -7.293 1 94.62 109 HIS A C 1
ATOM 871 O O . HIS A 1 109 ? 8.703 -2.072 -6.84 1 94.62 109 HIS A O 1
ATOM 877 N N . LEU A 1 110 ? 10.062 -0.298 -6.941 1 94 110 LEU A N 1
ATOM 878 C CA . LEU A 1 110 ? 10.961 -0.865 -5.941 1 94 110 LEU A CA 1
ATOM 879 C C . LEU A 1 110 ? 10.258 -1.002 -4.594 1 94 110 LEU A C 1
ATOM 881 O O . LEU A 1 110 ? 10.422 -2.012 -3.906 1 94 110 LEU A O 1
ATOM 885 N N . LEU A 1 111 ? 9.43 -0.044 -4.215 1 94.38 111 LEU A N 1
ATOM 886 C CA . LEU A 1 111 ? 8.695 -0.086 -2.955 1 94.38 111 LEU A CA 1
ATOM 887 C C . LEU A 1 111 ? 7.68 -1.22 -2.955 1 94.38 111 LEU A C 1
ATOM 889 O O . LEU A 1 111 ? 7.527 -1.924 -1.955 1 94.38 111 LEU A O 1
ATOM 893 N N . ILE A 1 112 ? 7.07 -1.401 -4.027 1 92.31 112 ILE A N 1
ATOM 894 C CA . ILE A 1 112 ? 6.09 -2.475 -4.168 1 92.31 112 ILE A CA 1
ATOM 895 C C . ILE A 1 112 ? 6.793 -3.826 -4.086 1 92.31 112 ILE A C 1
ATOM 897 O O . ILE A 1 112 ? 6.289 -4.758 -3.451 1 92.31 112 ILE A O 1
ATOM 901 N N . LEU A 1 113 ? 7.93 -3.92 -4.691 1 91.81 113 LEU A N 1
ATOM 902 C CA . LEU A 1 113 ? 8.695 -5.164 -4.684 1 91.81 113 LEU A CA 1
ATOM 903 C C . LEU A 1 113 ? 9.102 -5.543 -3.264 1 91.81 113 LEU A C 1
ATOM 905 O O . LEU A 1 113 ? 9.062 -6.723 -2.898 1 91.81 113 LEU A O 1
ATOM 909 N N . ILE A 1 114 ? 9.492 -4.598 -2.529 1 91.75 114 ILE A N 1
ATOM 910 C CA . ILE A 1 114 ? 9.875 -4.848 -1.145 1 91.75 114 ILE A CA 1
ATOM 911 C C . ILE A 1 114 ? 8.695 -5.441 -0.38 1 91.75 114 ILE A C 1
ATOM 913 O O . ILE A 1 114 ? 8.852 -6.438 0.333 1 91.75 114 ILE A O 1
ATOM 917 N N . ASN A 1 115 ? 7.566 -4.859 -0.558 1 89.12 115 ASN A N 1
ATOM 918 C CA . ASN A 1 115 ? 6.375 -5.352 0.126 1 89.12 115 ASN A CA 1
ATOM 919 C C . ASN A 1 115 ? 6.023 -6.77 -0.309 1 89.12 115 ASN A C 1
ATOM 921 O O . ASN A 1 115 ? 5.656 -7.605 0.52 1 89.12 115 ASN A O 1
ATOM 925 N N . GLN A 1 116 ? 6.148 -6.961 -1.562 1 86.69 116 GLN A N 1
ATOM 926 C CA . GLN A 1 116 ? 5.891 -8.305 -2.074 1 86.69 116 GLN A CA 1
ATOM 927 C C . GLN A 1 116 ? 6.848 -9.32 -1.459 1 86.69 116 GLN A C 1
ATOM 929 O O . GLN A 1 116 ? 6.441 -10.43 -1.105 1 86.69 116 GLN A O 1
ATOM 934 N N . SER A 1 117 ? 8.086 -8.938 -1.371 1 88.94 117 SER A N 1
ATOM 935 C CA . SER A 1 117 ? 9.086 -9.836 -0.817 1 88.94 117 SER A CA 1
ATOM 936 C C . SER A 1 117 ? 8.773 -10.195 0.631 1 88.94 117 SER A C 1
ATOM 938 O O . SER A 1 117 ? 8.992 -11.336 1.057 1 88.94 117 SER A O 1
ATOM 940 N N . LEU A 1 118 ? 8.273 -9.312 1.312 1 87.19 118 LEU A N 1
ATOM 941 C CA . LEU A 1 118 ? 7.922 -9.539 2.709 1 87.19 118 LEU A CA 1
ATOM 942 C C . LEU A 1 118 ? 6.719 -10.461 2.826 1 87.19 118 LEU A C 1
ATOM 944 O O . LEU A 1 118 ? 6.691 -11.352 3.686 1 87.19 118 LEU A O 1
ATOM 948 N N . LEU A 1 119 ? 5.824 -10.273 1.986 1 80.44 119 LEU A N 1
ATOM 949 C CA . LEU A 1 119 ? 4.633 -11.109 2.014 1 80.44 119 LEU A CA 1
ATOM 950 C C . LEU A 1 119 ? 4.965 -12.547 1.612 1 80.44 119 LEU A C 1
ATOM 952 O O . LEU A 1 119 ? 4.543 -13.492 2.277 1 80.44 119 LEU A O 1
ATOM 956 N N . VAL A 1 120 ? 5.738 -12.648 0.581 1 75.19 120 VAL A N 1
ATOM 957 C CA . VAL A 1 120 ? 6.145 -13.961 0.077 1 75.19 120 VAL A CA 1
ATOM 958 C C . VAL A 1 120 ? 7.066 -14.641 1.088 1 75.19 120 VAL A C 1
ATOM 960 O O . VAL A 1 120 ? 6.934 -15.836 1.351 1 75.19 120 VAL A O 1
ATOM 963 N N . GLY A 1 121 ? 8.023 -13.883 1.566 1 74.19 121 GLY A N 1
ATOM 964 C CA . GLY A 1 121 ? 9.023 -14.422 2.479 1 74.19 121 GLY A CA 1
ATOM 965 C C . GLY A 1 121 ? 8.445 -14.82 3.824 1 74.19 121 GLY A C 1
ATOM 966 O O . GLY A 1 121 ? 8.969 -15.727 4.48 1 74.19 121 GLY A O 1
ATOM 967 N N . ALA A 1 122 ? 7.516 -14.078 4.246 1 65.44 122 ALA A N 1
ATOM 968 C CA . ALA A 1 122 ? 6.859 -14.438 5.504 1 65.44 122 ALA A CA 1
ATOM 969 C C . ALA A 1 122 ? 6.281 -15.844 5.441 1 65.44 122 ALA A C 1
ATOM 971 O O . ALA A 1 122 ? 6.293 -16.578 6.438 1 65.44 122 ALA A O 1
ATOM 972 N N . ALA A 1 123 ? 6.012 -16.203 4.238 1 63.81 123 ALA A N 1
ATOM 973 C CA . ALA A 1 123 ? 5.461 -17.547 4.039 1 63.81 123 ALA A CA 1
ATOM 974 C C . ALA A 1 123 ? 6.566 -18.594 4.008 1 63.81 123 ALA A C 1
ATOM 976 O O . ALA A 1 123 ? 6.344 -19.75 4.375 1 63.81 123 ALA A O 1
ATOM 977 N N . THR A 1 124 ? 7.785 -18.141 3.729 1 65.12 124 THR A N 1
ATOM 978 C CA . THR A 1 124 ? 8.852 -19.109 3.5 1 65.12 124 THR A CA 1
ATOM 979 C C . THR A 1 124 ? 9.953 -18.953 4.543 1 65.12 124 THR A C 1
ATOM 981 O O . THR A 1 124 ? 10.961 -19.656 4.492 1 65.12 124 THR A O 1
ATOM 984 N N . ALA A 1 125 ? 9.875 -18.078 5.516 1 65.12 125 ALA A N 1
ATOM 985 C CA . ALA A 1 125 ? 10.883 -17.812 6.539 1 65.12 125 ALA A CA 1
ATOM 986 C C . ALA A 1 125 ? 12.234 -17.5 5.902 1 65.12 125 ALA A C 1
ATOM 988 O O . ALA A 1 125 ? 13.258 -18.047 6.32 1 65.12 125 ALA A O 1
ATOM 989 N N . SER A 1 126 ? 12.297 -16.766 4.938 1 76 126 SER A N 1
ATOM 990 C CA . SER A 1 126 ? 13.508 -16.438 4.195 1 76 126 SER A CA 1
ATOM 991 C C . SER A 1 126 ? 14.367 -15.43 4.957 1 76 126 SER A C 1
ATOM 993 O O . SER A 1 126 ? 13.844 -14.492 5.559 1 76 126 SER A O 1
ATOM 995 N N . PRO A 1 127 ? 15.664 -15.664 4.984 1 76.31 127 PRO A N 1
ATOM 996 C CA . PRO A 1 127 ? 16.578 -14.742 5.668 1 76.31 127 PRO A CA 1
ATOM 997 C C . PRO A 1 127 ? 16.5 -13.328 5.098 1 76.31 127 PRO A C 1
ATOM 999 O O . PRO A 1 127 ? 16.797 -12.359 5.805 1 76.31 127 PRO A O 1
ATOM 1002 N N . HIS A 1 128 ? 16.188 -13.219 3.932 1 82.75 128 HIS A N 1
ATOM 1003 C CA . HIS A 1 128 ? 16.094 -11.906 3.314 1 82.75 128 HIS A CA 1
ATOM 1004 C C . HIS A 1 128 ? 14.984 -11.07 3.936 1 82.75 128 HIS A C 1
ATOM 1006 O O . HIS A 1 128 ? 15.094 -9.852 4.039 1 82.75 128 HIS A O 1
ATOM 1012 N N . VAL A 1 129 ? 14.055 -11.789 4.469 1 84.94 129 VAL A N 1
ATOM 1013 C CA . VAL A 1 129 ? 12.922 -11.109 5.082 1 84.94 129 VAL A CA 1
ATOM 1014 C C . VAL A 1 129 ? 13.367 -10.43 6.375 1 84.94 129 VAL A C 1
ATOM 1016 O O . VAL A 1 129 ? 13.016 -9.273 6.629 1 84.94 129 VAL A O 1
ATOM 1019 N N . GLU A 1 130 ? 14.172 -11.102 7.09 1 87.19 130 GLU A N 1
ATOM 1020 C CA . GLU A 1 130 ? 14.648 -10.547 8.352 1 87.19 130 GLU A CA 1
ATOM 1021 C C . GLU A 1 130 ? 15.492 -9.297 8.125 1 87.19 130 GLU A C 1
ATOM 1023 O O . GLU A 1 130 ? 15.367 -8.312 8.859 1 87.19 130 GLU A O 1
ATOM 1028 N N . GLU A 1 131 ? 16.281 -9.406 7.156 1 90.56 131 GLU A N 1
ATOM 1029 C CA . GLU A 1 131 ? 17.109 -8.242 6.84 1 90.56 131 GLU A CA 1
ATOM 1030 C C . GLU A 1 131 ? 16.25 -7.047 6.449 1 90.56 131 GLU A C 1
ATOM 1032 O O . GLU A 1 131 ? 16.5 -5.926 6.898 1 90.56 131 GLU A O 1
ATOM 1037 N N . ILE A 1 132 ? 15.312 -7.277 5.668 1 92.31 132 ILE A N 1
ATOM 1038 C CA . ILE A 1 132 ? 14.43 -6.215 5.207 1 92.31 132 ILE A CA 1
ATOM 1039 C C . ILE A 1 132 ? 13.703 -5.598 6.398 1 92.31 132 ILE A C 1
ATOM 1041 O O . ILE A 1 132 ? 13.625 -4.371 6.516 1 92.31 132 ILE A O 1
ATOM 1045 N N . LEU A 1 133 ? 13.266 -6.41 7.285 1 90.44 133 LEU A N 1
ATOM 1046 C CA . LEU A 1 133 ? 12.547 -5.945 8.469 1 90.44 133 LEU A CA 1
ATOM 1047 C C . LEU A 1 133 ? 13.453 -5.113 9.359 1 90.44 133 LEU A C 1
ATOM 1049 O O . LEU A 1 133 ? 13.031 -4.09 9.906 1 90.44 133 LEU A O 1
ATOM 1053 N N . GLN A 1 134 ? 14.641 -5.543 9.453 1 92.75 134 GLN A N 1
ATOM 1054 C CA . GLN A 1 134 ? 15.609 -4.82 10.273 1 92.75 134 GLN A CA 1
ATOM 1055 C C . GLN A 1 134 ? 15.93 -3.455 9.672 1 92.75 134 GLN A C 1
ATOM 1057 O O . GLN A 1 134 ? 16 -2.459 10.398 1 92.75 134 GLN A O 1
ATOM 1062 N N . VAL A 1 135 ? 16.141 -3.469 8.422 1 95 135 VAL A N 1
ATOM 1063 C CA . VAL A 1 135 ? 16.453 -2.217 7.738 1 95 135 VAL A CA 1
ATOM 1064 C C . VAL A 1 135 ? 15.266 -1.26 7.844 1 95 135 VAL A C 1
ATOM 1066 O O . VAL A 1 135 ? 15.445 -0.068 8.109 1 95 135 VAL A O 1
ATOM 1069 N N . ASN A 1 136 ? 14.094 -1.751 7.676 1 94.25 136 ASN A N 1
ATOM 1070 C CA . ASN A 1 136 ? 12.891 -0.928 7.793 1 94.25 136 ASN A CA 1
ATOM 1071 C C . ASN A 1 136 ? 12.734 -0.374 9.211 1 94.25 136 ASN A C 1
ATOM 1073 O O . ASN A 1 136 ? 12.375 0.793 9.383 1 94.25 136 ASN A O 1
ATOM 1077 N N . ALA A 1 137 ? 13.008 -1.201 10.18 1 94.31 137 ALA A N 1
ATOM 1078 C CA . ALA A 1 137 ? 12.914 -0.77 11.578 1 94.31 137 ALA A CA 1
ATOM 1079 C C . ALA A 1 137 ? 13.922 0.335 11.875 1 94.31 137 ALA A C 1
ATOM 1081 O O . ALA A 1 137 ? 13.594 1.318 12.539 1 94.31 137 ALA A O 1
ATOM 1082 N N . ARG A 1 138 ? 15.047 0.116 11.383 1 96.12 138 ARG A N 1
ATOM 1083 C CA . ARG A 1 138 ? 16.094 1.125 11.586 1 96.12 138 ARG A CA 1
ATOM 1084 C C . ARG A 1 138 ? 15.719 2.43 10.883 1 96.12 138 ARG A C 1
ATOM 1086 O O . ARG A 1 138 ? 15.961 3.514 11.422 1 96.12 138 ARG A O 1
ATOM 1093 N N . LEU A 1 139 ? 15.234 2.318 9.727 1 96.62 139 LEU A N 1
ATOM 1094 C CA . LEU A 1 139 ? 14.797 3.492 8.984 1 96.62 139 LEU A CA 1
ATOM 1095 C C . LEU A 1 139 ? 13.727 4.262 9.75 1 96.62 139 LEU A C 1
ATOM 1097 O O . LEU A 1 139 ? 13.82 5.484 9.891 1 96.62 139 LEU A O 1
ATOM 1101 N N . LEU A 1 140 ? 12.781 3.572 10.258 1 96 140 LEU A N 1
ATOM 1102 C CA . LEU A 1 140 ? 11.711 4.18 11.047 1 96 140 LEU A CA 1
ATOM 1103 C C . LEU A 1 140 ? 12.273 4.852 12.297 1 96 140 LEU A C 1
ATOM 1105 O O . LEU A 1 140 ? 11.93 5.996 12.594 1 96 140 LEU A O 1
ATOM 1109 N N . ASP A 1 141 ? 13.141 4.168 12.938 1 96.56 141 ASP A N 1
ATOM 1110 C CA . ASP A 1 141 ? 13.719 4.672 14.172 1 96.56 141 ASP A CA 1
ATOM 1111 C C . ASP A 1 141 ? 14.562 5.922 13.914 1 96.56 141 ASP A C 1
ATOM 1113 O O . ASP A 1 141 ? 14.461 6.906 14.648 1 96.56 141 ASP A O 1
ATOM 1117 N N . THR A 1 142 ? 15.367 5.816 12.906 1 97 142 THR A N 1
ATOM 1118 C CA . THR A 1 142 ? 16.219 6.953 12.562 1 97 142 THR A CA 1
ATOM 1119 C C . THR A 1 142 ? 15.375 8.164 12.188 1 97 142 THR A C 1
ATOM 1121 O O . THR A 1 142 ? 15.695 9.297 12.562 1 97 142 THR A O 1
ATOM 1124 N N . THR A 1 143 ? 14.328 7.949 11.5 1 96.94 143 THR A N 1
ATOM 1125 C CA . THR A 1 143 ? 13.422 9.031 11.125 1 96.94 143 THR A CA 1
ATOM 1126 C C . THR A 1 143 ? 12.719 9.602 12.359 1 96.94 143 THR A C 1
ATOM 1128 O O . THR A 1 143 ? 12.586 10.812 12.492 1 96.94 143 THR A O 1
ATOM 1131 N N . ALA A 1 144 ? 12.289 8.75 13.25 1 96.62 144 ALA A N 1
ATOM 1132 C CA . ALA A 1 144 ? 11.656 9.188 14.484 1 96.62 144 ALA A CA 1
ATOM 1133 C C . ALA A 1 144 ? 12.609 10.055 15.312 1 96.62 144 ALA A C 1
ATOM 1135 O O . ALA A 1 144 ? 12.195 11.055 15.898 1 96.62 144 ALA A O 1
ATOM 1136 N N . GLN A 1 145 ? 13.805 9.633 15.359 1 96.5 145 GLN A N 1
ATOM 1137 C CA . GLN A 1 145 ? 14.812 10.414 16.078 1 96.5 145 GLN A CA 1
ATOM 1138 C C . GLN A 1 145 ? 14.992 11.789 15.445 1 96.5 145 GLN A C 1
ATOM 1140 O O . GLN A 1 145 ? 15.125 12.789 16.156 1 96.5 145 GLN A O 1
ATOM 1145 N N . LEU A 1 146 ? 15.016 11.766 14.172 1 95.81 146 LEU A N 1
ATOM 1146 C CA . LEU A 1 146 ? 15.125 13.031 13.445 1 95.81 146 LEU A CA 1
ATOM 1147 C C . LEU A 1 146 ? 13.93 13.93 13.758 1 95.81 146 LEU A C 1
ATOM 1149 O O . LEU A 1 146 ? 14.102 15.133 13.977 1 95.81 146 LEU A O 1
ATOM 1153 N N . ILE A 1 147 ? 12.742 13.383 13.797 1 95.38 147 ILE A N 1
ATOM 1154 C CA . ILE A 1 147 ? 11.523 14.125 14.102 1 95.38 147 ILE A CA 1
ATOM 1155 C C . ILE A 1 147 ? 11.586 14.672 15.523 1 95.38 147 ILE A C 1
A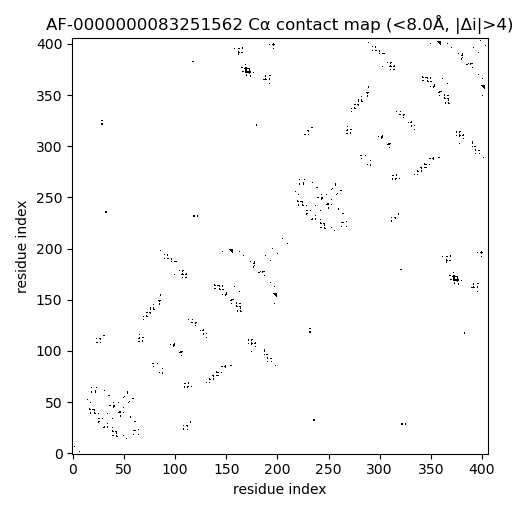TOM 1157 O O . ILE A 1 147 ? 11.25 15.828 15.766 1 95.38 147 ILE A O 1
ATOM 1161 N N . ARG A 1 148 ? 12.07 13.883 16.422 1 96 148 ARG A N 1
ATOM 1162 C CA . ARG A 1 148 ? 12.211 14.32 17.812 1 96 148 ARG A CA 1
ATOM 1163 C C . ARG A 1 148 ? 13.156 15.516 17.906 1 96 148 ARG A C 1
ATOM 1165 O O . ARG A 1 148 ? 12.883 16.469 18.641 1 96 148 ARG A O 1
ATOM 1172 N N . LYS A 1 149 ? 14.234 15.352 17.266 1 95.06 149 LYS A N 1
ATOM 1173 C CA . LYS A 1 149 ? 15.18 16.453 17.234 1 95.06 149 LYS A CA 1
ATOM 1174 C C . LYS A 1 149 ? 14.539 17.719 16.688 1 95.06 149 LYS A C 1
ATOM 1176 O O . LYS A 1 149 ? 14.695 18.812 17.25 1 95.06 149 LYS A O 1
ATOM 1181 N N . GLY A 1 150 ? 13.867 17.578 15.578 1 94 150 GLY A N 1
ATOM 1182 C CA . GLY A 1 150 ? 13.164 18.719 14.992 1 94 150 GLY A CA 1
ATOM 1183 C C . GLY A 1 150 ? 12.109 19.297 15.922 1 94 150 GLY A C 1
ATOM 1184 O O . GLY A 1 150 ? 11.883 20.516 15.922 1 94 150 GLY A O 1
ATOM 1185 N N . GLN A 1 151 ? 11.43 18.469 16.672 1 94.06 151 GLN A N 1
ATOM 1186 C CA . GLN A 1 151 ? 10.445 18.922 17.656 1 94.06 151 GLN A CA 1
ATOM 1187 C C . GLN A 1 151 ? 11.102 19.703 18.781 1 94.06 151 GLN A C 1
ATOM 1189 O O . GLN A 1 151 ? 10.586 20.734 19.219 1 94.06 151 GLN A O 1
ATOM 1194 N N . ARG A 1 152 ? 12.18 19.203 19.203 1 93.31 152 ARG A N 1
ATOM 1195 C CA . ARG A 1 152 ? 12.93 19.906 20.25 1 93.31 152 ARG A CA 1
ATOM 1196 C C . ARG A 1 152 ? 13.391 21.281 19.781 1 93.31 152 ARG A C 1
ATOM 1198 O O . ARG A 1 152 ? 13.414 22.234 20.547 1 93.31 152 ARG A O 1
ATOM 1205 N N . ASP A 1 153 ? 13.719 21.375 18.531 1 91.5 153 ASP A N 1
ATOM 1206 C CA . ASP A 1 153 ? 14.18 22.625 17.938 1 91.5 153 ASP A CA 1
ATOM 1207 C C . ASP A 1 153 ? 13.008 23.531 17.609 1 91.5 153 ASP A C 1
ATOM 1209 O O . ASP A 1 153 ? 13.203 24.672 17.172 1 91.5 153 ASP A O 1
ATOM 1213 N N . GLY A 1 154 ? 11.836 23.078 17.703 1 89.75 154 GLY A N 1
ATOM 1214 C CA . GLY A 1 154 ? 10.641 23.859 17.453 1 89.75 154 GLY A CA 1
ATOM 1215 C C . GLY A 1 154 ? 10.312 23.969 15.969 1 89.75 154 GLY A C 1
ATOM 1216 O O . GLY A 1 154 ? 9.523 24.828 15.562 1 89.75 154 GLY A O 1
ATOM 1217 N N . GLU A 1 155 ? 10.867 23.078 15.18 1 89.25 155 GLU A N 1
ATOM 1218 C CA . GLU A 1 155 ? 10.695 23.141 13.734 1 89.25 155 GLU A CA 1
ATOM 1219 C C . GLU A 1 155 ? 9.578 22.203 13.273 1 89.25 155 GLU A C 1
ATOM 1221 O O . GLU A 1 155 ? 9.008 22.375 12.195 1 89.25 155 GLU A O 1
ATOM 1226 N N . PHE A 1 156 ? 9.305 21.219 14.039 1 90.62 156 PHE A N 1
ATOM 1227 C CA . PHE A 1 156 ? 8.32 20.219 13.664 1 90.62 156 PHE A CA 1
ATOM 1228 C C . PHE A 1 156 ? 7.102 20.281 14.578 1 90.62 156 PHE A C 1
ATOM 1230 O O . PHE A 1 156 ? 7.188 20.797 15.695 1 90.62 156 PHE A O 1
ATOM 1237 N N . CYS A 1 157 ? 6.008 19.828 14.07 1 87.38 157 CYS A N 1
ATOM 1238 C CA . CYS A 1 157 ? 4.77 19.766 14.836 1 87.38 157 CYS A CA 1
ATOM 1239 C C . CYS A 1 157 ? 4.906 18.812 16.016 1 87.38 157 CYS A C 1
ATOM 1241 O O . CYS A 1 157 ? 5.695 17.875 15.977 1 87.38 157 CYS A O 1
ATOM 1243 N N . SER A 1 158 ? 4.137 19.109 17.062 1 87.88 158 SER A N 1
ATOM 1244 C CA . SER A 1 158 ? 4.121 18.234 18.219 1 87.88 158 SER A CA 1
ATOM 1245 C C . SER A 1 158 ? 3.408 16.922 17.906 1 87.88 158 SER A C 1
ATOM 1247 O O . SER A 1 158 ? 2.629 16.844 16.953 1 87.88 158 SER A O 1
ATOM 1249 N N . GLY A 1 159 ? 3.73 15.852 18.641 1 89.94 159 GLY A N 1
ATOM 1250 C CA . GLY A 1 159 ? 3.168 14.523 18.453 1 89.94 159 GLY A CA 1
ATOM 1251 C C . GLY A 1 159 ? 4.168 13.414 18.703 1 89.94 159 GLY A C 1
ATOM 1252 O O . GLY A 1 159 ? 5.359 13.672 18.906 1 89.94 159 GLY A O 1
ATOM 1253 N N . ASP A 1 160 ? 3.697 12.219 18.766 1 94.12 160 ASP A N 1
ATOM 1254 C CA . ASP A 1 160 ? 4.594 11.078 18.938 1 94.12 160 ASP A CA 1
ATOM 1255 C C . ASP A 1 160 ? 5.457 10.867 17.703 1 94.12 160 ASP A C 1
ATOM 1257 O O . ASP A 1 160 ? 4.941 10.57 16.609 1 94.12 160 ASP A O 1
ATOM 1261 N N . ALA A 1 161 ? 6.738 10.992 17.906 1 95.62 161 ALA A N 1
ATOM 1262 C CA . ALA A 1 161 ? 7.684 10.961 16.797 1 95.62 161 ALA A CA 1
ATOM 1263 C C . ALA A 1 161 ? 7.613 9.633 16.047 1 95.62 161 ALA A C 1
ATOM 1265 O O . ALA A 1 161 ? 7.742 9.602 14.812 1 95.62 161 ALA A O 1
ATOM 1266 N N . GLN A 1 162 ? 7.422 8.57 16.766 1 96.19 162 GLN A N 1
ATOM 1267 C CA . GLN A 1 162 ? 7.344 7.254 16.141 1 96.19 162 GLN A CA 1
ATOM 1268 C C . GLN A 1 162 ? 6.09 7.125 15.281 1 96.19 162 GLN A C 1
ATOM 1270 O O . GLN A 1 162 ? 6.152 6.609 14.164 1 96.19 162 GLN A O 1
ATOM 1275 N N . GLU A 1 163 ? 5 7.625 15.758 1 95.12 163 GLU A N 1
ATOM 1276 C CA . GLU A 1 163 ? 3.752 7.602 15 1 95.12 163 GLU A CA 1
ATOM 1277 C C . GLU A 1 163 ? 3.846 8.469 13.75 1 95.12 163 GLU A C 1
ATOM 1279 O O . GLU A 1 163 ? 3.348 8.094 12.688 1 95.12 163 GLU A O 1
ATOM 1284 N N . MET A 1 164 ? 4.496 9.586 13.938 1 94.75 164 MET A N 1
ATOM 1285 C CA . MET A 1 164 ? 4.645 10.508 12.812 1 94.75 164 MET A CA 1
ATOM 1286 C C . MET A 1 164 ? 5.531 9.906 11.727 1 94.75 164 MET A C 1
ATOM 1288 O O . MET A 1 164 ? 5.242 10.039 10.539 1 94.75 164 MET A O 1
ATOM 1292 N N . ALA A 1 165 ? 6.574 9.211 12.148 1 96.19 165 ALA A N 1
ATOM 1293 C CA . ALA A 1 165 ? 7.449 8.539 11.188 1 96.19 165 ALA A CA 1
ATOM 1294 C C . ALA A 1 165 ? 6.707 7.422 10.461 1 96.19 165 ALA A C 1
ATOM 1296 O O . ALA A 1 165 ? 6.84 7.273 9.242 1 96.19 165 ALA A O 1
ATOM 1297 N N . ALA A 1 166 ? 5.922 6.66 11.18 1 95.81 166 ALA A N 1
ATOM 1298 C CA . ALA A 1 166 ? 5.137 5.578 10.594 1 95.81 166 ALA A CA 1
ATOM 1299 C C . ALA A 1 166 ? 4.16 6.113 9.555 1 95.81 166 ALA A C 1
ATOM 1301 O O . ALA A 1 166 ? 4.043 5.562 8.453 1 95.81 166 ALA A O 1
ATOM 1302 N N . LEU A 1 167 ? 3.508 7.148 9.914 1 95.5 167 LEU A N 1
ATOM 1303 C CA . LEU A 1 167 ? 2.557 7.77 9 1 95.5 167 LEU A CA 1
ATOM 1304 C C . LEU A 1 167 ? 3.26 8.289 7.754 1 95.5 167 LEU A C 1
ATOM 1306 O O . LEU A 1 167 ? 2.744 8.148 6.641 1 95.5 167 LEU A O 1
ATOM 1310 N N . PHE A 1 168 ? 4.387 8.891 7.969 1 95.88 168 PHE A N 1
ATOM 1311 C CA . PHE A 1 168 ? 5.195 9.438 6.883 1 95.88 168 PHE A CA 1
ATOM 1312 C C . PHE A 1 168 ? 5.516 8.359 5.855 1 95.88 168 PHE A C 1
ATOM 1314 O O . PHE A 1 168 ? 5.242 8.531 4.664 1 95.88 168 PHE A O 1
ATOM 1321 N N . TYR A 1 169 ? 5.988 7.262 6.246 1 96.31 169 TYR A N 1
ATOM 1322 C CA . TYR A 1 169 ? 6.367 6.188 5.332 1 96.31 169 TYR A CA 1
ATOM 1323 C C . TYR A 1 169 ? 5.137 5.488 4.773 1 96.31 169 TYR A C 1
ATOM 1325 O O . TYR A 1 169 ? 5.137 5.047 3.621 1 96.31 169 TYR A O 1
ATOM 1333 N N . ALA A 1 170 ? 4.125 5.348 5.613 1 96.25 170 ALA A N 1
ATOM 1334 C CA . ALA A 1 170 ? 2.867 4.789 5.117 1 96.25 170 ALA A CA 1
ATOM 1335 C C . ALA A 1 170 ? 2.328 5.602 3.947 1 96.25 170 ALA A C 1
ATOM 1337 O O . ALA A 1 170 ? 1.854 5.035 2.957 1 96.25 170 ALA A O 1
ATOM 1338 N N . SER A 1 171 ? 2.404 6.875 4.059 1 96.81 171 SER A N 1
ATOM 1339 C CA . SER A 1 171 ? 1.912 7.746 2.994 1 96.81 171 SER A CA 1
ATOM 1340 C C . SER A 1 171 ? 2.709 7.551 1.708 1 96.81 171 SER A C 1
ATOM 1342 O O . SER A 1 171 ? 2.135 7.461 0.622 1 96.81 171 SER A O 1
ATOM 1344 N N . ILE A 1 172 ? 4.008 7.457 1.808 1 96.88 172 ILE A N 1
ATOM 1345 C CA . ILE A 1 172 ? 4.867 7.266 0.646 1 96.88 172 ILE A CA 1
ATOM 1346 C C . ILE A 1 172 ? 4.555 5.926 -0.013 1 96.88 172 ILE A C 1
ATOM 1348 O O . ILE A 1 172 ? 4.438 5.84 -1.237 1 96.88 172 ILE A O 1
ATOM 1352 N N . GLN A 1 173 ? 4.418 4.98 0.795 1 95.94 173 GLN A N 1
ATOM 1353 C CA . GLN A 1 173 ? 4.078 3.658 0.286 1 95.94 173 GLN A CA 1
ATOM 1354 C C . GLN A 1 173 ? 2.719 3.668 -0.41 1 95.94 173 GLN A C 1
ATOM 1356 O O . GLN A 1 173 ? 2.557 3.072 -1.477 1 95.94 173 GLN A O 1
ATOM 1361 N N . GLY A 1 174 ? 1.789 4.25 0.272 1 96.38 174 GLY A N 1
ATOM 1362 C CA . GLY A 1 174 ? 0.47 4.355 -0.332 1 96.38 174 GLY A CA 1
ATOM 1363 C C . GLY A 1 174 ? 0.478 5.102 -1.653 1 96.38 174 GLY A C 1
ATOM 1364 O O . GLY A 1 174 ? -0.207 4.707 -2.6 1 96.38 174 GLY A O 1
ATOM 1365 N N . LEU A 1 175 ? 1.204 6.137 -1.751 1 96.94 175 LEU A N 1
ATOM 1366 C CA . LEU A 1 175 ? 1.312 6.902 -2.988 1 96.94 175 LEU A CA 1
ATOM 1367 C C . LEU A 1 175 ? 1.971 6.07 -4.086 1 96.94 175 LEU A C 1
ATOM 1369 O O . LEU A 1 175 ? 1.593 6.168 -5.254 1 96.94 175 LEU A O 1
ATOM 1373 N N . ALA A 1 176 ? 2.945 5.312 -3.707 1 96.12 176 ALA A N 1
ATOM 1374 C CA . ALA A 1 176 ? 3.578 4.414 -4.668 1 96.12 176 ALA A CA 1
ATOM 1375 C C . ALA A 1 176 ? 2.566 3.432 -5.25 1 96.12 176 ALA A C 1
ATOM 1377 O O . ALA A 1 176 ? 2.555 3.186 -6.457 1 96.12 176 ALA A O 1
ATOM 1378 N N . GLN A 1 177 ? 1.781 2.926 -4.445 1 93.44 177 GLN A N 1
ATOM 1379 C CA . GLN A 1 177 ? 0.742 2.004 -4.887 1 93.44 177 GLN A CA 1
ATOM 1380 C C . GLN A 1 177 ? -0.25 2.697 -5.816 1 93.44 177 GLN A C 1
ATOM 1382 O O . GLN A 1 177 ? -0.629 2.146 -6.852 1 93.44 177 GLN A O 1
ATOM 1387 N N . MET A 1 178 ? -0.667 3.859 -5.40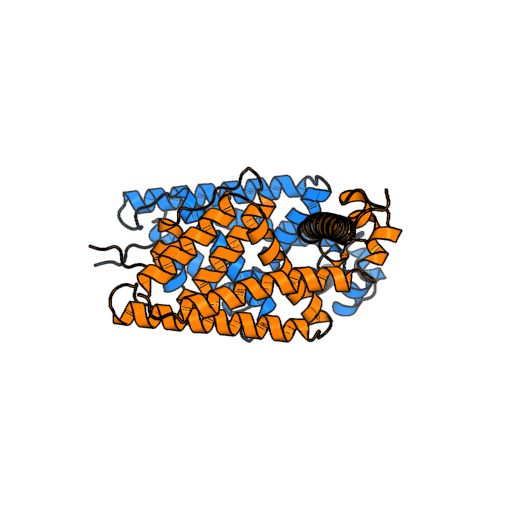2 1 94.12 178 MET A N 1
ATOM 1388 C CA . MET A 1 178 ? -1.597 4.625 -6.23 1 94.12 178 MET A CA 1
ATOM 1389 C C . MET A 1 178 ? -0.995 4.91 -7.602 1 94.12 178 MET A C 1
ATOM 1391 O O . MET A 1 178 ? -1.69 4.836 -8.617 1 94.12 178 MET A O 1
ATOM 1395 N N . LYS A 1 179 ? 0.231 5.227 -7.609 1 94.38 179 LYS A N 1
ATOM 1396 C CA . LYS A 1 179 ? 0.895 5.523 -8.875 1 94.38 179 LYS A CA 1
ATOM 1397 C C . LYS A 1 179 ? 0.851 4.324 -9.82 1 94.38 179 LYS A C 1
ATOM 1399 O O . LYS A 1 179 ? 0.542 4.469 -11 1 94.38 179 LYS A O 1
ATOM 1404 N N . VAL A 1 180 ? 1.129 3.186 -9.305 1 90.44 180 VAL A N 1
ATOM 1405 C CA . VAL A 1 180 ? 1.152 1.976 -10.125 1 90.44 180 VAL A CA 1
ATOM 1406 C C . VAL A 1 180 ? -0.255 1.664 -10.625 1 90.44 180 VAL A C 1
ATOM 1408 O O . VAL A 1 180 ? -0.433 1.244 -11.773 1 90.44 180 VAL A O 1
ATOM 1411 N N . LEU A 1 181 ? -1.232 1.889 -9.836 1 87.19 181 LEU A N 1
ATOM 1412 C CA . LEU A 1 181 ? -2.607 1.528 -10.164 1 87.19 181 LEU A CA 1
ATOM 1413 C C . LEU A 1 181 ? -3.215 2.529 -11.141 1 87.19 181 LEU A C 1
ATOM 1415 O O . LEU A 1 181 ? -3.957 2.146 -12.047 1 87.19 181 LEU A O 1
ATOM 1419 N N . LEU A 1 182 ? -2.863 3.797 -10.93 1 87.25 182 LEU A N 1
ATOM 1420 C CA . LEU A 1 182 ? -3.512 4.844 -11.719 1 87.25 182 LEU A CA 1
ATOM 1421 C C . LEU A 1 182 ? -2.662 5.219 -12.93 1 87.25 182 LEU A C 1
ATOM 1423 O O . LEU A 1 182 ? -3.156 5.848 -13.867 1 87.25 182 LEU A O 1
ATOM 1427 N N . MET A 1 183 ? -1.423 4.883 -12.836 1 82.69 183 MET A N 1
ATOM 1428 C CA . MET A 1 183 ? -0.502 5.125 -13.945 1 82.69 183 MET A CA 1
ATOM 1429 C C . MET A 1 183 ? -0.558 6.582 -14.398 1 82.69 183 MET A C 1
ATOM 1431 O O . MET A 1 183 ? -0.327 7.488 -13.594 1 82.69 183 MET A O 1
ATOM 1435 N N . SER A 1 184 ? -1.007 6.887 -15.523 1 80.38 184 SER A N 1
ATOM 1436 C CA . SER A 1 184 ? -0.971 8.234 -16.078 1 80.38 184 SER A CA 1
ATOM 1437 C C . SER A 1 184 ? -1.975 9.148 -15.383 1 80.38 184 SER A C 1
ATOM 1439 O O . SER A 1 184 ? -1.852 10.375 -15.438 1 80.38 184 SER A O 1
ATOM 1441 N N . ASN A 1 185 ? -2.949 8.586 -14.703 1 84.62 185 ASN A N 1
ATOM 1442 C CA . ASN A 1 185 ? -3.973 9.375 -14.031 1 84.62 185 ASN A CA 1
ATOM 1443 C C . ASN A 1 185 ? -3.549 9.75 -12.617 1 84.62 185 ASN A C 1
ATOM 1445 O O . ASN A 1 185 ? -4.277 10.453 -11.914 1 84.62 185 ASN A O 1
ATOM 1449 N N . PHE A 1 186 ? -2.371 9.32 -12.328 1 90.75 186 PHE A N 1
ATOM 1450 C CA . PHE A 1 186 ? -1.859 9.617 -10.992 1 90.75 186 PHE A CA 1
ATOM 1451 C C . PHE A 1 186 ? -1.227 11 -10.953 1 90.75 186 PHE A C 1
ATOM 1453 O O . PHE A 1 186 ? -0.45 11.367 -11.836 1 90.75 186 PHE A O 1
ATOM 1460 N N . THR A 1 187 ? -1.612 11.781 -9.93 1 92 187 THR A N 1
ATOM 1461 C CA . THR A 1 187 ? -0.96 13.047 -9.641 1 92 187 THR A CA 1
ATOM 1462 C C . THR A 1 187 ? -0.289 13.016 -8.273 1 92 187 THR A C 1
ATOM 1464 O O . THR A 1 187 ? -0.953 12.812 -7.254 1 92 187 THR A O 1
ATOM 1467 N N . MET A 1 188 ? 0.977 13.219 -8.312 1 96.56 188 MET A N 1
ATOM 1468 C CA . MET A 1 188 ? 1.75 13.195 -7.07 1 96.56 188 MET A CA 1
ATOM 1469 C C . MET A 1 188 ? 1.495 14.453 -6.246 1 96.56 188 MET A C 1
ATOM 1471 O O . MET A 1 188 ? 1.64 15.57 -6.75 1 96.56 188 MET A O 1
ATOM 1475 N N . PRO A 1 189 ? 1.082 14.32 -4.965 1 95.94 189 PRO A N 1
ATOM 1476 C CA . PRO A 1 189 ? 0.97 15.508 -4.109 1 95.94 189 PRO A CA 1
ATOM 1477 C C . PRO A 1 189 ? 2.281 16.281 -4 1 95.94 189 PRO A C 1
ATOM 1479 O O . PRO A 1 189 ? 3.357 15.68 -3.99 1 95.94 189 PRO A O 1
ATOM 1482 N N . SER A 1 190 ? 2.18 17.562 -3.875 1 95.19 190 SER A N 1
ATOM 1483 C CA . SER A 1 190 ? 3.357 18.422 -3.787 1 95.19 190 SER A CA 1
ATOM 1484 C C . SER A 1 190 ? 4.141 18.156 -2.508 1 95.19 190 SER A C 1
ATOM 1486 O O . SER A 1 190 ? 3.58 17.688 -1.514 1 95.19 190 SER A O 1
ATOM 1488 N N . PRO A 1 191 ? 5.461 18.438 -2.535 1 94.75 191 PRO A N 1
ATOM 1489 C CA . PRO A 1 191 ? 6.285 18.25 -1.34 1 94.75 191 PRO A CA 1
ATOM 1490 C C . PRO A 1 191 ? 5.73 18.969 -0.116 1 94.75 191 PRO A C 1
ATOM 1492 O O . PRO A 1 191 ? 5.824 18.453 1.004 1 94.75 191 PRO A O 1
ATOM 1495 N N . SER A 1 192 ? 5.176 20.125 -0.275 1 91.5 192 SER A N 1
ATOM 1496 C CA . SER A 1 192 ? 4.609 20.891 0.832 1 91.5 192 SER A CA 1
ATOM 1497 C C . SER A 1 192 ? 3.467 20.125 1.498 1 91.5 192 SER A C 1
ATOM 1499 O O . SER A 1 192 ? 3.326 20.156 2.723 1 91.5 192 SER A O 1
ATOM 1501 N N . VAL A 1 193 ? 2.666 19.359 0.715 1 91.12 193 VAL A N 1
ATOM 1502 C CA . VAL A 1 193 ? 1.557 18.578 1.239 1 91.12 193 VAL A CA 1
ATOM 1503 C C . VAL A 1 193 ? 2.098 17.359 2.002 1 91.12 193 VAL A C 1
ATOM 1505 O O . VAL A 1 193 ? 1.617 17.047 3.092 1 91.12 193 VAL A O 1
ATOM 1508 N N . LEU A 1 194 ? 3.154 16.75 1.518 1 91.25 194 LEU A N 1
ATOM 1509 C CA . LEU A 1 194 ? 3.746 15.555 2.113 1 91.25 194 LEU A CA 1
ATOM 1510 C C . LEU A 1 194 ? 4.371 15.875 3.467 1 91.25 194 LEU A C 1
ATOM 1512 O O . LEU A 1 194 ? 4.426 15.016 4.348 1 91.25 194 LEU A O 1
ATOM 1516 N N . THR A 1 195 ? 4.793 17.125 3.592 1 88.75 195 THR A N 1
ATOM 1517 C CA . THR A 1 195 ? 5.504 17.484 4.809 1 88.75 195 THR A CA 1
ATOM 1518 C C . THR A 1 195 ? 4.594 18.281 5.754 1 88.75 195 THR A C 1
ATOM 1520 O O . THR A 1 195 ? 5.004 18.641 6.852 1 88.75 195 THR A O 1
ATOM 1523 N N . ALA A 1 196 ? 3.359 18.547 5.363 1 81.81 196 ALA A N 1
ATOM 1524 C CA . ALA A 1 196 ? 2.447 19.438 6.086 1 81.81 196 ALA A CA 1
ATOM 1525 C C . ALA A 1 196 ? 2.199 18.922 7.504 1 81.81 196 ALA A C 1
ATOM 1527 O O . ALA A 1 196 ? 2.055 19.719 8.438 1 81.81 196 ALA A O 1
ATOM 1528 N N . PHE A 1 197 ? 2.205 17.656 7.645 1 75.31 197 PHE A N 1
ATOM 1529 C CA . PHE A 1 197 ? 1.902 17.125 8.969 1 75.31 197 PHE A CA 1
ATOM 1530 C C . PHE A 1 197 ? 3.15 17.109 9.844 1 75.31 197 PHE A C 1
ATOM 1532 O O . PHE A 1 197 ? 3.062 16.875 11.055 1 75.31 197 PHE A O 1
ATOM 1539 N N . LEU A 1 198 ? 4.266 17.312 9.219 1 79.44 198 LEU A N 1
ATOM 1540 C CA . LEU A 1 198 ? 5.531 17.266 9.945 1 79.44 198 LEU A CA 1
ATOM 1541 C C . LEU A 1 198 ? 6.004 18.672 10.289 1 79.44 198 LEU A C 1
ATOM 1543 O O . LEU A 1 198 ? 6.422 18.938 11.422 1 79.44 198 LEU A O 1
ATOM 1547 N N . LEU A 1 199 ? 5.895 19.562 9.359 1 75.38 199 LEU A N 1
ATOM 1548 C CA . LEU A 1 199 ? 6.508 20.875 9.508 1 75.38 199 LEU A CA 1
ATOM 1549 C C . LEU A 1 199 ? 5.52 21.875 10.102 1 75.38 199 LEU A C 1
ATOM 1551 O O . LEU A 1 199 ? 4.348 21.906 9.719 1 75.38 199 LEU A O 1
ATOM 1555 N N . LYS A 1 200 ? 5.906 22.531 11.172 1 65.62 200 LYS A N 1
ATOM 1556 C CA . LYS A 1 200 ? 5.117 23.609 11.766 1 65.62 200 LYS A CA 1
ATOM 1557 C C . LYS A 1 200 ? 4.957 24.781 10.789 1 65.62 200 LYS A C 1
ATOM 1559 O O . LYS A 1 200 ? 5.902 25.141 10.094 1 65.62 200 LYS A O 1
ATOM 1564 N N . LYS A 1 201 ? 3.568 25 10.344 1 57.56 201 LYS A N 1
ATOM 1565 C CA . LYS A 1 201 ? 3.377 26.219 9.562 1 57.56 201 LYS A CA 1
ATOM 1566 C C . LYS A 1 201 ? 4.035 27.422 10.234 1 57.56 201 LYS A C 1
ATOM 1568 O O . LYS A 1 201 ? 3.957 27.578 11.453 1 57.56 201 LYS A O 1
ATOM 1573 N N . ARG A 1 202 ? 5.184 27.875 9.789 1 46.03 202 ARG A N 1
ATOM 1574 C CA . ARG A 1 202 ? 5.684 29.156 10.25 1 46.03 202 ARG A CA 1
ATOM 1575 C C . ARG A 1 202 ? 4.547 30.172 10.375 1 46.03 202 ARG A C 1
ATOM 1577 O O . ARG A 1 202 ? 3.729 30.312 9.461 1 46.03 202 ARG A O 1
ATOM 1584 N N . GLU A 1 203 ? 3.891 30.375 11.555 1 37.72 203 GLU A N 1
ATOM 1585 C CA . GLU A 1 203 ? 3.279 31.688 11.742 1 37.72 203 GLU A CA 1
ATOM 1586 C C . GLU A 1 203 ? 4.012 32.75 10.938 1 37.72 203 GLU A C 1
ATOM 1588 O O . GLU A 1 203 ? 5.227 32.688 10.75 1 37.72 203 GLU A O 1
ATOM 1593 N N . MET B 1 1 ? -34.281 -34.906 14.219 1 59 1 MET B N 1
ATOM 1594 C CA . MET B 1 1 ? -35.25 -34.062 13.5 1 59 1 MET B CA 1
ATOM 1595 C C . MET B 1 1 ? -34.562 -33.312 12.352 1 59 1 MET B C 1
ATOM 1597 O O . MET B 1 1 ? -33.375 -33 12.43 1 59 1 MET B O 1
ATOM 1601 N N . PRO B 1 2 ? -35.281 -33.406 11.281 1 71.62 2 PRO B N 1
ATOM 1602 C CA . PRO B 1 2 ? -34.719 -32.656 10.141 1 71.62 2 PRO B CA 1
ATOM 1603 C C . PRO B 1 2 ? -34.469 -31.188 10.477 1 71.62 2 PRO B C 1
ATOM 1605 O O . PRO B 1 2 ? -35.125 -30.594 11.328 1 71.62 2 PRO B O 1
ATOM 1608 N N . ARG B 1 3 ? -33.25 -30.719 10.242 1 73.44 3 ARG B N 1
ATOM 1609 C CA . ARG B 1 3 ? -32.906 -29.312 10.477 1 73.44 3 ARG B CA 1
ATOM 1610 C C . ARG B 1 3 ? -33.938 -28.391 9.859 1 73.44 3 ARG B C 1
ATOM 1612 O O . ARG B 1 3 ? -34.469 -28.672 8.781 1 73.44 3 ARG B O 1
ATOM 1619 N N . SER B 1 4 ? -34.469 -27.484 10.578 1 80.44 4 SER B N 1
ATOM 1620 C CA . SER B 1 4 ? -35.406 -26.469 10.07 1 80.44 4 SER B CA 1
ATOM 1621 C C . SER B 1 4 ? -34.75 -25.625 8.977 1 80.44 4 SER B C 1
ATOM 1623 O O . SER B 1 4 ? -33.531 -25.688 8.781 1 80.44 4 SER B O 1
ATOM 1625 N N . LYS B 1 5 ? -35.594 -24.969 8.078 1 86.62 5 LYS B N 1
ATOM 1626 C CA . LYS B 1 5 ? -35.094 -24.078 7.035 1 86.62 5 LYS B CA 1
ATOM 1627 C C . LYS B 1 5 ? -34.156 -23.016 7.621 1 86.62 5 LYS B C 1
ATOM 1629 O O . LYS B 1 5 ? -33.156 -22.656 7 1 86.62 5 LYS B O 1
ATOM 1634 N N . GLU B 1 6 ? -34.625 -22.594 8.742 1 84.62 6 GLU B N 1
ATOM 1635 C CA . GLU B 1 6 ? -33.812 -21.578 9.422 1 84.62 6 GLU B CA 1
ATOM 1636 C C . GLU B 1 6 ? -32.469 -22.125 9.859 1 84.62 6 GLU B C 1
ATOM 1638 O O . GLU B 1 6 ? -31.453 -21.438 9.742 1 84.62 6 GLU B O 1
ATOM 1643 N N . GLN B 1 7 ? -32.469 -23.234 10.359 1 81.19 7 GLN B N 1
ATOM 1644 C CA . GLN B 1 7 ? -31.234 -23.875 10.805 1 81.19 7 GLN B CA 1
ATOM 1645 C C . GLN B 1 7 ? -30.297 -24.125 9.625 1 81.19 7 GLN B C 1
ATOM 1647 O O . GLN B 1 7 ? -29.078 -23.953 9.758 1 81.19 7 GLN B O 1
ATOM 1652 N N . PHE B 1 8 ? -30.922 -24.531 8.516 1 80.56 8 PHE B N 1
ATOM 1653 C CA . PHE B 1 8 ? -30.125 -24.766 7.316 1 80.56 8 PHE B CA 1
ATOM 1654 C C . PHE B 1 8 ? -29.484 -23.469 6.836 1 80.56 8 PHE B C 1
ATOM 1656 O O . PHE B 1 8 ? -28.312 -23.453 6.453 1 80.56 8 PHE B O 1
ATOM 1663 N N . GLU B 1 9 ? -30.25 -22.422 6.879 1 84.62 9 GLU B N 1
ATOM 1664 C CA . GLU B 1 9 ? -29.734 -21.125 6.461 1 84.62 9 GLU B CA 1
ATOM 1665 C C . GLU B 1 9 ? -28.609 -20.656 7.383 1 84.62 9 GLU B C 1
ATOM 1667 O O . GLU B 1 9 ? -27.625 -20.062 6.922 1 84.62 9 GLU B O 1
ATOM 1672 N N . GLU B 1 10 ? -28.766 -20.891 8.562 1 84.5 10 GLU B N 1
ATOM 1673 C CA . GLU B 1 10 ? -27.75 -20.516 9.539 1 84.5 10 GLU B CA 1
ATOM 1674 C C . GLU B 1 10 ? -26.453 -21.297 9.297 1 84.5 10 GLU B C 1
ATOM 1676 O O . GLU B 1 10 ? -25.359 -20.719 9.398 1 84.5 10 GLU B O 1
ATOM 1681 N N . MET B 1 11 ? -26.672 -22.516 9.078 1 81.88 11 MET B N 1
ATOM 1682 C CA . MET B 1 11 ? -25.5 -23.344 8.797 1 81.88 11 MET B CA 1
ATOM 1683 C C . MET B 1 11 ? -24.797 -22.891 7.527 1 81.88 11 MET B C 1
ATOM 1685 O O . MET B 1 11 ? -23.562 -22.875 7.465 1 81.88 11 MET B O 1
ATOM 1689 N N . ARG B 1 12 ? -25.578 -22.578 6.559 1 84.94 12 ARG B N 1
ATOM 1690 C CA . ARG B 1 12 ? -25.016 -22.094 5.297 1 84.94 12 ARG B CA 1
ATOM 1691 C C . ARG B 1 12 ? -24.25 -20.797 5.492 1 84.94 12 ARG B C 1
ATOM 1693 O O . ARG B 1 12 ? -23.156 -20.625 4.941 1 84.94 12 ARG B O 1
ATOM 1700 N N . ASN B 1 13 ? -24.844 -20.016 6.242 1 89.25 13 ASN B N 1
ATOM 1701 C CA . ASN B 1 13 ? -24.203 -18.75 6.523 1 89.25 13 ASN B CA 1
ATOM 1702 C C . ASN B 1 13 ? -22.906 -18.938 7.312 1 89.25 13 ASN B C 1
ATOM 1704 O O . ASN B 1 13 ? -21.906 -18.25 7.059 1 89.25 13 ASN B O 1
ATOM 1708 N N . ALA B 1 14 ? -22.969 -19.812 8.172 1 90.69 14 ALA B N 1
ATOM 1709 C CA . ALA B 1 14 ? -21.766 -20.109 8.953 1 90.69 14 ALA B CA 1
ATOM 1710 C C . ALA B 1 14 ? -20.656 -20.656 8.07 1 90.69 14 ALA B C 1
ATOM 1712 O O . ALA B 1 14 ? -19.484 -20.281 8.242 1 90.69 14 ALA B O 1
ATOM 1713 N N . THR B 1 15 ? -21.062 -21.5 7.188 1 92.75 15 THR B N 1
ATOM 1714 C CA . THR B 1 15 ? -20.078 -22.062 6.258 1 92.75 15 THR B CA 1
ATOM 1715 C C . THR B 1 15 ? -19.516 -20.969 5.352 1 92.75 15 THR B C 1
ATOM 1717 O O . THR B 1 15 ? -18.312 -20.922 5.102 1 92.75 15 THR B O 1
ATOM 1720 N N . ARG B 1 16 ? -20.375 -20.141 4.941 1 94 16 ARG B N 1
ATOM 1721 C CA . ARG B 1 16 ? -19.953 -19.016 4.102 1 94 16 ARG B CA 1
ATOM 1722 C C . ARG B 1 16 ? -18.938 -18.141 4.832 1 94 16 ARG B C 1
ATOM 1724 O O . ARG B 1 16 ? -17.922 -17.734 4.25 1 94 16 ARG B O 1
ATOM 1731 N N . GLU B 1 17 ? -19.188 -17.922 6.039 1 94.31 17 GLU B N 1
ATOM 1732 C CA . GLU B 1 17 ? -18.297 -17.078 6.836 1 94.31 17 GLU B CA 1
ATOM 1733 C C . GLU B 1 17 ? -16.938 -17.75 7.008 1 94.31 17 GLU B C 1
ATOM 1735 O O . GLU B 1 17 ? -15.906 -17.078 6.973 1 94.31 17 GLU B O 1
ATOM 1740 N N . LYS B 1 18 ? -16.922 -19 7.168 1 95.69 18 LYS B N 1
ATOM 1741 C CA . LYS B 1 18 ? -15.68 -19.75 7.277 1 95.69 18 LYS B CA 1
ATOM 1742 C C . LYS B 1 18 ? -14.867 -19.656 5.984 1 95.69 18 LYS B C 1
ATOM 1744 O O . LYS B 1 18 ? -13.648 -19.469 6.02 1 95.69 18 LYS B O 1
ATOM 1749 N N . ILE B 1 19 ? -15.594 -19.797 4.941 1 96.69 19 ILE B N 1
ATOM 1750 C CA . ILE B 1 19 ? -14.945 -19.75 3.633 1 96.69 19 ILE B CA 1
ATOM 1751 C C . ILE B 1 19 ? -14.375 -18.344 3.4 1 96.69 19 ILE B C 1
ATOM 1753 O O . ILE B 1 19 ? -13.219 -18.203 2.982 1 96.69 19 ILE B O 1
ATOM 1757 N N . HIS B 1 20 ? -15.164 -17.391 3.756 1 95.81 20 HIS B N 1
ATOM 1758 C CA . HIS B 1 20 ? -14.742 -16 3.559 1 95.81 20 HIS B CA 1
ATOM 1759 C C . HIS B 1 20 ? -13.492 -15.688 4.375 1 95.81 20 HIS B C 1
ATOM 1761 O O . HIS B 1 20 ? -12.539 -15.109 3.857 1 95.81 20 HIS B O 1
ATOM 1767 N N . SER B 1 21 ? -13.539 -16.125 5.559 1 95.19 21 SER B N 1
ATOM 1768 C CA . SER B 1 21 ? -12.414 -15.859 6.457 1 95.19 21 SER B CA 1
ATOM 1769 C C . SER B 1 21 ? -11.148 -16.547 5.973 1 95.19 21 SER B C 1
ATOM 1771 O O . SER B 1 21 ? -10.07 -15.938 5.938 1 95.19 21 SER B O 1
ATOM 1773 N N . ALA B 1 22 ? -11.258 -17.75 5.559 1 96.5 22 ALA B N 1
ATOM 1774 C CA . ALA B 1 22 ? -10.125 -18.516 5.066 1 96.5 22 ALA B CA 1
ATOM 1775 C C . ALA B 1 22 ? -9.57 -17.922 3.773 1 96.5 22 ALA B C 1
ATOM 1777 O O . ALA B 1 22 ? -8.359 -17.766 3.625 1 96.5 22 ALA B O 1
ATOM 1778 N N . ALA B 1 23 ? -10.477 -17.594 2.898 1 96.44 23 ALA B N 1
ATOM 1779 C CA . ALA B 1 23 ? -10.086 -17.031 1.613 1 96.44 23 ALA B CA 1
ATOM 1780 C C . ALA B 1 23 ? -9.383 -15.688 1.804 1 96.44 23 ALA B C 1
ATOM 1782 O O . ALA B 1 23 ? -8.344 -15.43 1.192 1 96.44 23 ALA B O 1
ATOM 1783 N N . MET B 1 24 ? -9.961 -14.93 2.648 1 94.81 24 MET B N 1
ATOM 1784 C CA . MET B 1 24 ? -9.391 -13.617 2.938 1 94.81 24 MET B CA 1
ATOM 1785 C C . MET B 1 24 ? -7.961 -13.742 3.438 1 94.81 24 MET B C 1
ATOM 1787 O O . MET B 1 24 ? -7.055 -13.094 2.916 1 94.81 24 MET B O 1
ATOM 1791 N N . GLN B 1 25 ? -7.777 -14.555 4.332 1 91.94 25 GLN B N 1
ATOM 1792 C CA . GLN B 1 25 ? -6.457 -14.766 4.91 1 91.94 25 GLN B CA 1
ATOM 1793 C C . GLN B 1 25 ? -5.457 -15.211 3.842 1 91.94 25 GLN B C 1
ATOM 1795 O O . GLN B 1 25 ? -4.355 -14.672 3.756 1 91.94 25 GLN B O 1
ATOM 1800 N N . LEU B 1 26 ? -5.828 -16.109 3.031 1 92.94 26 LEU B N 1
ATOM 1801 C CA . LEU B 1 26 ? -4.934 -16.672 2.035 1 92.94 26 LEU B CA 1
ATOM 1802 C C . LEU B 1 26 ? -4.672 -15.688 0.904 1 92.94 26 LEU B C 1
ATOM 1804 O O . LEU B 1 26 ? -3.531 -15.523 0.468 1 92.94 26 LEU B O 1
ATOM 1808 N N . PHE B 1 27 ? -5.707 -15.008 0.472 1 91.5 27 PHE B N 1
ATOM 1809 C CA . PHE B 1 27 ? -5.547 -14.023 -0.596 1 91.5 27 PHE B CA 1
ATOM 1810 C C . PHE B 1 27 ? -4.621 -12.898 -0.159 1 91.5 27 PHE B C 1
ATOM 1812 O O . PHE B 1 27 ? -3.756 -12.469 -0.923 1 91.5 27 PHE B O 1
ATOM 1819 N N . VAL B 1 28 ? -4.773 -12.484 1.025 1 90.62 28 VAL B N 1
ATOM 1820 C CA . VAL B 1 28 ? -4.012 -11.336 1.518 1 90.62 28 VAL B CA 1
ATOM 1821 C C . VAL B 1 28 ? -2.545 -11.734 1.69 1 90.62 28 VAL B C 1
ATOM 1823 O O . VAL B 1 28 ? -1.646 -10.977 1.313 1 90.62 28 VAL B O 1
ATOM 1826 N N . HIS B 1 29 ? -2.283 -12.906 2.119 1 85.25 29 HIS B N 1
ATOM 1827 C CA . HIS B 1 29 ? -0.927 -13.297 2.484 1 85.25 29 HIS B CA 1
ATOM 1828 C C . HIS B 1 29 ? -0.193 -13.914 1.301 1 85.25 29 HIS B C 1
ATOM 1830 O O . HIS B 1 29 ? 1.016 -13.727 1.146 1 85.25 29 HIS B O 1
ATOM 1836 N N . GLN B 1 30 ? -0.96 -14.562 0.437 1 83.25 30 GLN B N 1
ATOM 1837 C CA . GLN B 1 30 ? -0.298 -15.32 -0.623 1 83.25 30 GLN B CA 1
ATOM 1838 C C . GLN B 1 30 ? -0.575 -14.703 -1.991 1 83.25 30 GLN B C 1
ATOM 1840 O O . GLN B 1 30 ? 0.145 -14.969 -2.955 1 83.25 30 GLN B O 1
ATOM 1845 N N . GLY B 1 31 ? -1.623 -13.867 -1.955 1 85 31 GLY B N 1
ATOM 1846 C CA . GLY B 1 31 ? -2.041 -13.352 -3.25 1 85 31 GLY B CA 1
ATOM 1847 C C . GLY B 1 31 ? -3.053 -14.25 -3.945 1 85 31 GLY B C 1
ATOM 1848 O O . GLY B 1 31 ? -3.1 -15.453 -3.695 1 85 31 GLY B O 1
ATOM 1849 N N . PHE B 1 32 ? -3.762 -13.695 -4.852 1 85.62 32 PHE B N 1
ATOM 1850 C CA . PHE B 1 32 ? -4.824 -14.398 -5.562 1 85.62 32 PHE B CA 1
ATOM 1851 C C . PHE B 1 32 ? -4.25 -15.523 -6.422 1 85.62 32 PHE B C 1
ATOM 1853 O O . PHE B 1 32 ? -4.734 -16.656 -6.379 1 85.62 32 PHE B O 1
ATOM 1860 N N . GLY B 1 33 ? -3.223 -15.148 -7.164 1 82.75 33 GLY B N 1
ATOM 1861 C CA . GLY B 1 33 ? -2.648 -16.094 -8.109 1 82.75 33 GLY B CA 1
ATOM 1862 C C . GLY B 1 33 ? -2.033 -17.312 -7.441 1 82.75 33 GLY B C 1
ATOM 1863 O O . GLY B 1 33 ? -2.074 -18.406 -7.992 1 82.75 33 GLY B O 1
ATOM 1864 N N . SER B 1 34 ? -1.58 -17.188 -6.262 1 84.5 34 SER B N 1
ATOM 1865 C CA . SER B 1 34 ? -0.844 -18.234 -5.582 1 84.5 34 SER B CA 1
ATOM 1866 C C . SER B 1 34 ? -1.756 -19.047 -4.656 1 84.5 34 SER B C 1
ATOM 1868 O O . SER B 1 34 ? -1.316 -20 -4.023 1 84.5 34 SER B O 1
ATOM 1870 N N . THR B 1 35 ? -2.965 -18.609 -4.543 1 90.75 35 THR B N 1
ATOM 1871 C CA . THR B 1 35 ? -3.916 -19.297 -3.674 1 90.75 35 THR B CA 1
ATOM 1872 C C . THR B 1 35 ? -4.727 -20.328 -4.465 1 90.75 35 THR B C 1
ATOM 1874 O O . THR B 1 35 ? -5.227 -20.031 -5.551 1 90.75 35 THR B O 1
ATOM 1877 N N . ASN B 1 36 ? -4.789 -21.531 -3.93 1 92.88 36 ASN B N 1
ATOM 1878 C CA . ASN B 1 36 ? -5.637 -22.516 -4.586 1 92.88 36 ASN B CA 1
ATOM 1879 C C . ASN B 1 36 ? -6.855 -22.859 -3.738 1 92.88 36 ASN B C 1
ATOM 1881 O O . ASN B 1 36 ? -6.887 -22.578 -2.539 1 92.88 36 ASN B O 1
ATOM 1885 N N . VAL B 1 37 ? -7.812 -23.453 -4.395 1 95.75 37 VAL B N 1
ATOM 1886 C CA . VAL B 1 37 ? -9.109 -23.719 -3.783 1 95.75 37 VAL B CA 1
ATOM 1887 C C . VAL B 1 37 ? -8.953 -24.781 -2.686 1 95.75 37 VAL B C 1
ATOM 1889 O O . VAL B 1 37 ? -9.633 -24.719 -1.66 1 95.75 37 VAL B O 1
ATOM 1892 N N . GLN B 1 38 ? -8.086 -25.703 -2.846 1 96.88 38 GLN B N 1
ATOM 1893 C CA . GLN B 1 38 ? -7.871 -26.734 -1.83 1 96.88 38 GLN B CA 1
ATOM 1894 C C . GLN B 1 38 ? -7.359 -26.125 -0.53 1 96.88 38 GLN B C 1
ATOM 1896 O O . GLN B 1 38 ? -7.809 -26.484 0.557 1 96.88 38 GLN B O 1
ATOM 1901 N N . ASP B 1 39 ? -6.461 -25.203 -0.65 1 96 39 ASP B N 1
ATOM 1902 C CA . ASP B 1 39 ? -5.941 -24.516 0.527 1 96 39 ASP B CA 1
ATOM 1903 C C . ASP B 1 39 ? -7.051 -23.781 1.273 1 96 39 ASP B C 1
ATOM 1905 O O . ASP B 1 39 ? -7.066 -23.75 2.506 1 96 39 ASP B O 1
ATOM 1909 N N . ILE B 1 40 ? -7.938 -23.141 0.562 1 97.44 40 ILE B N 1
ATOM 1910 C CA . ILE B 1 40 ? -9.047 -22.422 1.168 1 97.44 40 ILE B CA 1
ATOM 1911 C C . ILE B 1 40 ? -9.938 -23.391 1.939 1 97.44 40 ILE B C 1
ATOM 1913 O O . ILE B 1 40 ? -10.305 -23.125 3.09 1 97.44 40 ILE B O 1
ATOM 1917 N N . ALA B 1 41 ? -10.258 -24.5 1.286 1 97.94 41 ALA B N 1
ATOM 1918 C CA . ALA B 1 41 ? -11.094 -25.516 1.931 1 97.94 41 ALA B CA 1
ATOM 1919 C C . ALA B 1 41 ? -10.438 -26.031 3.207 1 97.94 41 ALA B C 1
ATOM 1921 O O . ALA B 1 41 ? -11.078 -26.094 4.262 1 97.94 41 ALA B O 1
ATOM 1922 N N . ASP B 1 42 ? -9.18 -26.359 3.102 1 97.94 42 ASP B N 1
ATOM 1923 C CA . ASP B 1 42 ? -8.43 -26.875 4.238 1 97.94 42 ASP B CA 1
ATOM 1924 C C . ASP B 1 42 ? -8.414 -25.875 5.391 1 97.94 42 ASP B C 1
ATOM 1926 O O . ASP B 1 42 ? -8.656 -26.234 6.543 1 97.94 42 ASP B O 1
ATOM 1930 N N . THR B 1 43 ? -8.18 -24.672 5.09 1 96.31 43 THR B N 1
ATOM 1931 C CA . THR B 1 43 ? -8.094 -23.609 6.094 1 96.31 43 THR B CA 1
ATOM 1932 C C . THR B 1 43 ? -9.461 -23.375 6.734 1 96.31 43 THR B C 1
ATOM 1934 O O . THR B 1 43 ? -9.547 -23.062 7.926 1 96.31 43 THR B O 1
ATOM 1937 N N . ALA B 1 44 ? -10.484 -23.484 5.945 1 97.19 44 ALA B N 1
ATOM 1938 C CA . ALA B 1 44 ? -11.852 -23.281 6.426 1 97.19 44 ALA B CA 1
ATOM 1939 C C . ALA B 1 44 ? -12.344 -24.5 7.207 1 97.19 44 ALA B C 1
ATOM 1941 O O . ALA B 1 44 ? -13.375 -24.438 7.883 1 97.19 44 ALA B O 1
ATOM 1942 N N . GLY B 1 45 ? -11.609 -25.609 7.062 1 97.5 45 GLY B N 1
ATOM 1943 C CA . GLY B 1 45 ? -11.992 -26.828 7.75 1 97.5 45 GLY B CA 1
ATOM 1944 C C . GLY B 1 45 ? -13.195 -27.516 7.121 1 97.5 45 GLY B C 1
ATOM 1945 O O . GLY B 1 45 ? -14.055 -28.047 7.828 1 97.5 45 GLY B O 1
ATOM 1946 N N . ILE B 1 46 ? -13.281 -27.438 5.863 1 96.88 46 ILE B N 1
ATOM 1947 C CA . ILE B 1 46 ? -14.391 -28.062 5.16 1 96.88 46 ILE B CA 1
ATOM 1948 C C . ILE B 1 46 ? -13.867 -28.875 3.977 1 96.88 46 ILE B C 1
ATOM 1950 O O . ILE B 1 46 ? -12.688 -28.781 3.635 1 96.88 46 ILE B O 1
ATOM 1954 N N . SER B 1 47 ? -14.781 -29.625 3.402 1 96.12 47 SER B N 1
ATOM 1955 C CA . SER B 1 47 ? -14.406 -30.391 2.215 1 96.12 47 SER B CA 1
ATOM 1956 C C . SER B 1 47 ? -14.383 -29.5 0.975 1 96.12 47 SER B C 1
ATOM 1958 O O . SER B 1 47 ? -15.109 -28.5 0.899 1 96.12 47 SER B O 1
ATOM 1960 N N . ILE B 1 48 ? -13.57 -29.875 0.009 1 95.81 48 ILE B N 1
ATOM 1961 C CA . ILE B 1 48 ? -13.477 -29.141 -1.247 1 95.81 48 ILE B CA 1
ATOM 1962 C C . ILE B 1 48 ? -14.82 -29.172 -1.97 1 95.81 48 ILE B C 1
ATOM 1964 O O . ILE B 1 48 ? -15.203 -28.219 -2.641 1 95.81 48 ILE B O 1
ATOM 1968 N N . GLY B 1 49 ? -15.547 -30.234 -1.849 1 95.69 49 GLY B N 1
ATOM 1969 C CA . GLY B 1 49 ? -16.875 -30.359 -2.43 1 95.69 49 GLY B CA 1
ATOM 1970 C C . GLY B 1 49 ? -17.859 -29.344 -1.873 1 95.69 49 GLY B C 1
ATOM 1971 O O . GLY B 1 49 ? -18.625 -28.734 -2.623 1 95.69 49 GLY B O 1
ATOM 1972 N N . LEU B 1 50 ? -17.844 -29.234 -0.65 1 95.56 50 LEU B N 1
ATOM 1973 C CA . LEU B 1 50 ? -18.703 -28.266 -0.002 1 95.56 50 LEU B CA 1
ATOM 1974 C C . LEU B 1 50 ? -18.359 -26.844 -0.442 1 95.56 50 LEU B C 1
ATOM 1976 O O . LEU B 1 50 ? -19.25 -26.016 -0.631 1 95.56 50 LEU B O 1
ATOM 1980 N N . LEU B 1 51 ? -17.062 -26.516 -0.556 1 97.19 51 LEU B N 1
ATOM 1981 C CA . LEU B 1 51 ? -16.641 -25.219 -1.053 1 97.19 51 LEU B CA 1
ATOM 1982 C C . LEU B 1 51 ? -17.25 -24.938 -2.426 1 97.19 51 LEU B C 1
ATOM 1984 O O . LEU B 1 51 ? -17.766 -23.844 -2.668 1 97.19 51 LEU B O 1
ATOM 1988 N N . TYR B 1 52 ? -17.281 -25.938 -3.217 1 95.94 52 TYR B N 1
ATOM 1989 C CA . TYR B 1 52 ? -17.766 -25.781 -4.586 1 95.94 52 TYR B CA 1
ATOM 1990 C C . TYR B 1 52 ? -19.281 -25.656 -4.621 1 95.94 52 TYR B C 1
ATOM 1992 O O . TYR B 1 52 ? -19.844 -25.141 -5.594 1 95.94 52 TYR B O 1
ATOM 2000 N N . ARG B 1 53 ? -19.891 -26.188 -3.598 1 95.12 53 ARG B N 1
ATOM 2001 C CA . ARG B 1 53 ? -21.328 -25.984 -3.484 1 95.12 53 ARG B CA 1
ATOM 2002 C C . ARG B 1 53 ? -21.656 -24.5 -3.285 1 95.12 53 ARG B C 1
ATOM 2004 O O . ARG B 1 53 ? -22.688 -24.016 -3.756 1 95.12 53 ARG B O 1
ATOM 2011 N N . HIS B 1 54 ? -20.766 -23.797 -2.684 1 95.31 54 HIS B N 1
ATOM 2012 C CA . HIS B 1 54 ? -20.969 -22.391 -2.396 1 95.31 54 HIS B CA 1
ATOM 2013 C C . HIS B 1 54 ? -20.422 -21.516 -3.51 1 95.31 54 HIS B C 1
ATOM 2015 O O . HIS B 1 54 ? -21.031 -20.5 -3.879 1 95.31 54 HIS B O 1
ATOM 2021 N N . TYR B 1 55 ? -19.234 -21.953 -4 1 96.25 55 TYR B N 1
ATOM 2022 C CA . TYR B 1 55 ? -18.531 -21.172 -5.016 1 96.25 55 TYR B CA 1
ATOM 2023 C C . TYR B 1 55 ? -18.016 -22.078 -6.129 1 96.25 55 TYR B C 1
ATOM 2025 O O . TYR B 1 55 ? -17.141 -22.906 -5.898 1 96.25 55 TYR B O 1
ATOM 2033 N N . LYS B 1 56 ? -18.406 -21.703 -7.309 1 94.81 56 LYS B N 1
ATOM 2034 C CA . LYS B 1 56 ? -18.047 -22.531 -8.445 1 94.81 56 LYS B CA 1
ATOM 2035 C C . LYS B 1 56 ? -16.578 -22.344 -8.828 1 94.81 56 LYS B C 1
ATOM 2037 O O . LYS B 1 56 ? -15.945 -23.266 -9.336 1 94.81 56 LYS B O 1
ATOM 2042 N N . THR B 1 57 ? -16.156 -21.078 -8.57 1 93.56 57 THR B N 1
ATOM 2043 C CA . THR B 1 57 ? -14.773 -20.797 -8.938 1 93.56 57 THR B CA 1
ATOM 2044 C C . THR B 1 57 ? -14.102 -19.922 -7.875 1 93.56 57 THR B C 1
ATOM 2046 O O . THR B 1 57 ? -14.781 -19.25 -7.102 1 93.56 57 THR B O 1
ATOM 2049 N N . LYS B 1 58 ? -12.836 -19.938 -7.895 1 93.5 58 LYS B N 1
ATOM 2050 C CA . LYS B 1 58 ? -12.031 -19.062 -7.035 1 93.5 58 LYS B CA 1
ATOM 2051 C C . LYS B 1 58 ? -12.32 -17.594 -7.32 1 93.5 58 LYS B C 1
ATOM 2053 O O . LYS B 1 58 ? -12.383 -16.781 -6.402 1 93.5 58 LYS B O 1
ATOM 2058 N N . ASP B 1 59 ? -12.562 -17.312 -8.57 1 90.88 59 ASP B N 1
ATOM 2059 C CA . ASP B 1 59 ? -12.852 -15.945 -9 1 90.88 59 ASP B CA 1
ATOM 2060 C C . ASP B 1 59 ? -14.156 -15.445 -8.383 1 90.88 59 ASP B C 1
ATOM 2062 O O . ASP B 1 59 ? -14.25 -14.289 -7.957 1 90.88 59 ASP B O 1
ATOM 2066 N N . GLN B 1 60 ? -15.062 -16.281 -8.391 1 93.06 60 GLN B N 1
ATOM 2067 C CA . GLN B 1 60 ? -16.344 -15.906 -7.816 1 93.06 60 GLN B CA 1
ATOM 2068 C C . GLN B 1 60 ? -16.203 -15.539 -6.344 1 93.06 60 GLN B C 1
ATOM 2070 O O . GLN B 1 60 ? -16.766 -14.539 -5.891 1 93.06 60 GLN B O 1
ATOM 2075 N N . LEU B 1 61 ? -15.484 -16.391 -5.676 1 95.06 61 LEU B N 1
ATOM 2076 C CA . LEU B 1 61 ? -15.227 -16.141 -4.262 1 95.06 61 LEU B CA 1
ATOM 2077 C C . LEU B 1 61 ? -14.461 -14.836 -4.074 1 95.06 61 LEU B C 1
ATOM 2079 O O . LEU B 1 61 ? -14.852 -14 -3.256 1 95.06 61 LEU B O 1
ATOM 2083 N N . PHE B 1 62 ? -13.453 -14.594 -4.844 1 92.81 62 PHE B N 1
ATOM 2084 C CA . PHE B 1 62 ? -12.633 -13.398 -4.785 1 92.81 62 PHE B CA 1
ATOM 2085 C C . PHE B 1 62 ? -13.469 -12.148 -5.066 1 92.81 62 PHE B C 1
ATOM 2087 O O . PHE B 1 62 ? -13.422 -11.18 -4.305 1 92.81 62 PHE B O 1
ATOM 2094 N N . ASN B 1 63 ? -14.258 -12.219 -6.062 1 91.5 63 ASN B N 1
ATOM 2095 C CA . ASN B 1 63 ? -15.078 -11.078 -6.477 1 91.5 63 ASN B CA 1
ATOM 2096 C C . ASN B 1 63 ? -16.125 -10.727 -5.422 1 91.5 63 ASN B C 1
ATOM 2098 O O . ASN B 1 63 ? -16.453 -9.555 -5.25 1 91.5 63 ASN B O 1
ATOM 2102 N N . GLU B 1 64 ? -16.578 -11.688 -4.797 1 93.38 64 GLU B N 1
ATOM 2103 C CA . GLU B 1 64 ? -17.547 -11.43 -3.736 1 93.38 64 GLU B CA 1
ATOM 2104 C C . GLU B 1 64 ? -16.906 -10.688 -2.57 1 93.38 64 GLU B C 1
ATOM 2106 O O . GLU B 1 64 ? -17.5 -9.758 -2.016 1 93.38 64 GLU B O 1
ATOM 2111 N N . LEU B 1 65 ? -15.75 -11.102 -2.189 1 94.19 65 LEU B N 1
ATOM 2112 C CA . LEU B 1 65 ? -15.031 -10.422 -1.116 1 94.19 65 LEU B CA 1
ATOM 2113 C C . LEU B 1 65 ? -14.711 -8.984 -1.503 1 94.19 65 LEU B C 1
ATOM 2115 O O . LEU B 1 65 ? -14.867 -8.062 -0.69 1 94.19 65 LEU B O 1
ATOM 2119 N N . VAL B 1 66 ? -14.328 -8.758 -2.703 1 93.5 66 VAL B N 1
ATOM 2120 C CA . VAL B 1 66 ? -13.992 -7.434 -3.209 1 93.5 66 VAL B CA 1
ATOM 2121 C C . VAL B 1 66 ? -15.25 -6.562 -3.244 1 93.5 66 VAL B C 1
ATOM 2123 O O . VAL B 1 66 ? -15.211 -5.391 -2.867 1 93.5 66 VAL B O 1
ATOM 2126 N N . ALA B 1 67 ? -16.328 -7.18 -3.695 1 93.19 67 ALA B N 1
ATOM 2127 C CA . ALA B 1 67 ? -17.578 -6.445 -3.75 1 93.19 67 ALA B CA 1
ATOM 2128 C C . ALA B 1 67 ? -18 -5.965 -2.363 1 93.19 67 ALA B C 1
ATOM 2130 O O . ALA B 1 67 ? -18.516 -4.855 -2.215 1 93.19 67 ALA B O 1
ATOM 2131 N N . TYR B 1 68 ? -17.797 -6.801 -1.436 1 92.88 68 TYR B N 1
ATOM 2132 C CA . TYR B 1 68 ? -18.078 -6.426 -0.055 1 92.88 68 TYR B CA 1
ATOM 2133 C C . TYR B 1 68 ? -17.234 -5.227 0.368 1 92.88 68 TYR B C 1
ATOM 2135 O O . TYR B 1 68 ? -17.734 -4.301 1.005 1 92.88 68 TYR B O 1
ATOM 2143 N N . ALA B 1 69 ? -16.016 -5.211 0.049 1 92.25 69 ALA B N 1
ATOM 2144 C CA . ALA B 1 69 ? -15.109 -4.113 0.374 1 92.25 69 ALA B CA 1
ATOM 2145 C C . ALA B 1 69 ? -15.547 -2.822 -0.316 1 92.25 69 ALA B C 1
ATOM 2147 O O . ALA B 1 69 ? -15.523 -1.748 0.291 1 92.25 69 ALA B O 1
ATOM 2148 N N . VAL B 1 70 ? -15.961 -2.924 -1.541 1 94.19 70 VAL B N 1
ATOM 2149 C CA . VAL B 1 70 ? -16.359 -1.771 -2.344 1 94.19 70 VAL B CA 1
ATOM 2150 C C . VAL B 1 70 ? -17.609 -1.141 -1.757 1 94.19 70 VAL B C 1
ATOM 2152 O O . VAL B 1 70 ? -17.766 0.083 -1.768 1 94.19 70 VAL B O 1
ATOM 2155 N N . GLU B 1 71 ? -18.438 -1.993 -1.278 1 94.62 71 GLU B N 1
ATOM 2156 C CA . GLU B 1 71 ? -19.656 -1.471 -0.644 1 94.62 71 GLU B CA 1
ATOM 2157 C C . GLU B 1 71 ? -19.312 -0.588 0.552 1 94.62 71 GLU B C 1
ATOM 2159 O O . GLU B 1 71 ? -20 0.398 0.821 1 94.62 71 GLU B O 1
ATOM 2164 N N . GLY B 1 72 ? -18.312 -0.988 1.296 1 93.31 72 GLY B N 1
ATOM 2165 C CA . GLY B 1 72 ? -17.828 -0.145 2.381 1 93.31 72 GLY B CA 1
ATOM 2166 C C . GLY B 1 72 ? -17.391 1.231 1.919 1 93.31 72 GLY B C 1
ATOM 2167 O O . GLY B 1 72 ? -17.688 2.234 2.574 1 93.31 72 GLY B O 1
ATOM 2168 N N . LEU B 1 73 ? -16.734 1.317 0.797 1 93.75 73 LEU B N 1
ATOM 2169 C CA . LEU B 1 73 ? -16.297 2.59 0.228 1 93.75 73 LEU B CA 1
ATOM 2170 C C . LEU B 1 73 ? -17.5 3.451 -0.148 1 93.75 73 LEU B C 1
ATOM 2172 O O . LEU B 1 73 ? -17.5 4.66 0.085 1 93.75 73 LEU B O 1
ATOM 2176 N N . LYS B 1 74 ? -18.469 2.82 -0.715 1 95.56 74 LYS B N 1
ATOM 2177 C CA . LYS B 1 74 ? -19.672 3.541 -1.112 1 95.56 74 LYS B CA 1
ATOM 2178 C C . LYS B 1 74 ? -20.375 4.148 0.1 1 95.56 74 LYS B C 1
ATOM 2180 O O . LYS B 1 74 ? -20.922 5.254 0.021 1 95.56 74 LYS B O 1
ATOM 2185 N N . ARG B 1 75 ? -20.359 3.416 1.137 1 95.12 75 ARG B N 1
ATOM 2186 C CA . ARG B 1 75 ? -20.969 3.93 2.361 1 95.12 75 ARG B CA 1
ATOM 2187 C C . ARG B 1 75 ? -20.234 5.172 2.855 1 95.12 75 ARG B C 1
ATOM 2189 O O . ARG B 1 75 ? -20.859 6.102 3.375 1 95.12 75 ARG B O 1
ATOM 2196 N N . ASN B 1 76 ? -18.922 5.156 2.734 1 93.81 76 ASN B N 1
ATOM 2197 C CA . ASN B 1 76 ? -18.141 6.316 3.141 1 93.81 76 ASN B CA 1
ATOM 2198 C C . ASN B 1 76 ? -18.453 7.535 2.285 1 93.81 76 ASN B C 1
ATOM 2200 O O . ASN B 1 76 ? -18.5 8.664 2.789 1 93.81 76 ASN B O 1
ATOM 2204 N N . ILE B 1 77 ? -18.688 7.332 0.985 1 95.12 77 ILE B N 1
ATOM 2205 C CA . ILE B 1 77 ? -19.062 8.414 0.081 1 95.12 77 ILE B CA 1
ATOM 2206 C C . ILE B 1 77 ? -20.359 9.062 0.562 1 95.12 77 ILE B C 1
ATOM 2208 O O . ILE B 1 77 ? -20.438 10.289 0.688 1 95.12 77 ILE B O 1
ATOM 2212 N N . THR B 1 78 ? -21.281 8.188 0.832 1 94.81 78 THR B N 1
ATOM 2213 C CA . THR B 1 78 ? -22.562 8.68 1.312 1 94.81 78 THR B CA 1
ATOM 2214 C C . THR B 1 78 ? -22.406 9.43 2.633 1 94.81 78 THR B C 1
ATOM 2216 O O . THR B 1 78 ? -23.031 10.469 2.84 1 94.81 78 THR B O 1
ATOM 2219 N N . PHE B 1 79 ? -21.578 8.891 3.441 1 94.19 79 PHE B N 1
ATOM 2220 C CA . PHE B 1 79 ? -21.297 9.5 4.738 1 94.19 79 PHE B CA 1
ATOM 2221 C C . PHE B 1 79 ? -20.719 10.898 4.57 1 94.19 79 PHE B C 1
ATOM 2223 O O . PHE B 1 79 ? -21.156 11.836 5.246 1 94.19 79 PHE B O 1
ATOM 2230 N N . PHE B 1 80 ? -19.828 11.148 3.623 1 94.06 80 PHE B N 1
ATOM 2231 C CA . PHE B 1 80 ? -19.156 12.422 3.422 1 94.06 80 PHE B CA 1
ATOM 2232 C C . PHE B 1 80 ? -20.062 13.422 2.715 1 94.06 80 PHE B C 1
ATOM 2234 O O . PHE B 1 80 ? -19.797 14.625 2.707 1 94.06 80 PHE B O 1
ATOM 2241 N N . GLU B 1 81 ? -21.094 12.938 2.129 1 93.12 81 GLU B N 1
ATOM 2242 C CA . GLU B 1 81 ? -22.031 13.805 1.435 1 93.12 81 GLU B CA 1
ATOM 2243 C C . GLU B 1 81 ? -23.125 14.297 2.379 1 93.12 81 GLU B C 1
ATOM 2245 O O . GLU B 1 81 ? -23.969 15.102 1.991 1 93.12 81 GLU B O 1
ATOM 2250 N N . SER B 1 82 ? -23.047 13.867 3.557 1 91.31 82 SER B N 1
ATOM 2251 C CA . SER B 1 82 ? -24.047 14.297 4.539 1 91.31 82 SER B CA 1
ATOM 2252 C C . SER B 1 82 ? -23.906 15.781 4.859 1 91.31 82 SER B C 1
ATOM 2254 O O . SER B 1 82 ? -22.906 16.406 4.473 1 91.31 82 SER B O 1
ATOM 2256 N N . ASN B 1 83 ? -24.859 16.375 5.57 1 89.5 83 ASN B N 1
ATOM 2257 C CA . ASN B 1 83 ? -24.906 17.797 5.848 1 89.5 83 ASN B CA 1
ATOM 2258 C C . ASN B 1 83 ? -24.219 18.141 7.172 1 89.5 83 ASN B C 1
ATOM 2260 O O . ASN B 1 83 ? -24.453 19.203 7.742 1 89.5 83 ASN B O 1
ATOM 2264 N N . GLN B 1 84 ? -23.297 17.422 7.566 1 92.06 84 GLN B N 1
ATOM 2265 C CA . GLN B 1 84 ? -22.562 17.688 8.805 1 92.06 84 GLN B CA 1
ATOM 2266 C C . GLN B 1 84 ? -21.281 18.469 8.531 1 92.06 84 GLN B C 1
ATOM 2268 O O . GLN B 1 84 ? -20.906 18.672 7.371 1 92.06 84 GLN B O 1
ATOM 2273 N N . SER B 1 85 ? -20.734 19.016 9.633 1 93.69 85 SER B N 1
ATOM 2274 C CA . SER B 1 85 ? -19.5 19.781 9.5 1 93.69 85 SER B CA 1
ATOM 2275 C C . SER B 1 85 ? -18.359 18.906 8.977 1 93.69 85 SER B C 1
ATOM 2277 O O . SER B 1 85 ? -18.219 17.75 9.383 1 93.69 85 SER B O 1
ATOM 2279 N N . PRO B 1 86 ? -17.594 19.5 8.039 1 93.81 86 PRO B N 1
ATOM 2280 C CA . PRO B 1 86 ? -16.469 18.766 7.484 1 93.81 86 PRO B CA 1
ATOM 2281 C C . PRO B 1 86 ? -15.523 18.219 8.57 1 93.81 86 PRO B C 1
ATOM 2283 O O . PRO B 1 86 ? -15.086 17.078 8.492 1 93.81 86 PRO B O 1
ATOM 2286 N N . LYS B 1 87 ? -15.297 19.016 9.531 1 93.44 87 LYS B N 1
ATOM 2287 C CA . LYS B 1 87 ? -14.406 18.609 10.617 1 93.44 87 LYS B CA 1
ATOM 2288 C C . LYS B 1 87 ? -14.961 17.406 11.367 1 93.44 87 LYS B C 1
ATOM 2290 O O . LYS B 1 87 ? -14.219 16.453 11.664 1 93.44 87 LYS B O 1
ATOM 2295 N N . LYS B 1 88 ? -16.234 17.375 11.664 1 94.25 88 LYS B N 1
ATOM 2296 C CA . LYS B 1 88 ? -16.875 16.266 12.367 1 94.25 88 LYS B CA 1
ATOM 2297 C C . LYS B 1 88 ? -16.844 15 11.523 1 94.25 88 LYS B C 1
ATOM 2299 O O . LYS B 1 88 ? -16.578 13.914 12.031 1 94.25 88 LYS B O 1
ATOM 2304 N N . LEU B 1 89 ? -17.125 15.141 10.273 1 95.5 89 LEU B N 1
ATOM 2305 C CA . LEU B 1 89 ? -17.156 14 9.367 1 95.5 89 LEU B CA 1
ATOM 2306 C C . LEU B 1 89 ? -15.797 13.336 9.258 1 95.5 89 LEU B C 1
ATOM 2308 O O . LEU B 1 89 ? -15.68 12.109 9.367 1 95.5 89 LEU B O 1
ATOM 2312 N N . ILE B 1 90 ? -14.773 14.109 9.133 1 95.19 90 ILE B N 1
ATOM 2313 C CA . ILE B 1 90 ? -13.43 13.578 8.992 1 95.19 90 ILE B CA 1
ATOM 2314 C C . ILE B 1 90 ? -12.992 12.938 10.305 1 95.19 90 ILE B C 1
ATOM 2316 O O . ILE B 1 90 ? -12.422 11.844 10.312 1 95.19 90 ILE B O 1
ATOM 2320 N N . ALA B 1 91 ? -13.297 13.633 11.398 1 94.19 91 ALA B N 1
ATOM 2321 C CA . ALA B 1 91 ? -12.93 13.109 12.711 1 94.19 91 ALA B CA 1
ATOM 2322 C C . ALA B 1 91 ? -13.594 11.766 12.969 1 94.19 91 ALA B C 1
ATOM 2324 O O . ALA B 1 91 ? -12.945 10.82 13.43 1 94.19 91 ALA B O 1
ATOM 2325 N N . GLN B 1 92 ? -14.859 11.656 12.672 1 95.62 92 GLN B N 1
ATOM 2326 C CA . GLN B 1 92 ? -15.594 10.414 12.867 1 95.62 92 GLN B CA 1
ATOM 2327 C C . GLN B 1 92 ? -15.055 9.305 11.977 1 95.62 92 GLN B C 1
ATOM 2329 O O . GLN B 1 92 ? -14.914 8.164 12.406 1 95.62 92 GLN B O 1
ATOM 2334 N N . PHE B 1 93 ? -14.805 9.641 10.766 1 96.81 93 PHE B N 1
ATOM 2335 C CA . PHE B 1 93 ? -14.25 8.672 9.82 1 96.81 93 PHE B CA 1
ATOM 2336 C C . PHE B 1 93 ? -12.906 8.141 10.32 1 96.81 93 PHE B C 1
ATOM 2338 O O . PHE B 1 93 ? -12.68 6.93 10.336 1 96.81 93 PHE B O 1
ATOM 2345 N N . VAL B 1 94 ? -12.062 9.031 10.75 1 96.75 94 VAL B N 1
ATOM 2346 C CA . VAL B 1 94 ? -10.727 8.656 11.211 1 96.75 94 VAL B CA 1
ATOM 2347 C C . VAL B 1 94 ? -10.828 7.801 12.469 1 96.75 94 VAL B C 1
ATOM 2349 O O . VAL B 1 94 ? -10.094 6.828 12.625 1 96.75 94 VAL B O 1
ATOM 2352 N N . ASP B 1 95 ? -11.75 8.148 13.344 1 96.88 95 ASP B N 1
ATOM 2353 C CA . ASP B 1 95 ? -11.977 7.352 14.555 1 96.88 95 ASP B CA 1
ATOM 2354 C C . ASP B 1 95 ? -12.414 5.93 14.203 1 96.88 95 ASP B C 1
ATOM 2356 O O . ASP B 1 95 ? -11.984 4.969 14.844 1 96.88 95 ASP B O 1
ATOM 2360 N N . GLU B 1 96 ? -13.234 5.805 13.242 1 96.31 96 GLU B N 1
ATOM 2361 C CA . GLU B 1 96 ? -13.695 4.492 12.797 1 96.31 96 GLU B CA 1
ATOM 2362 C C . GLU B 1 96 ? -12.555 3.686 12.188 1 96.31 96 GLU B C 1
ATOM 2364 O O . GLU B 1 96 ? -12.406 2.496 12.469 1 96.31 96 GLU B O 1
ATOM 2369 N N . VAL B 1 97 ? -11.805 4.316 11.344 1 96.94 97 VAL B N 1
ATOM 2370 C CA . VAL B 1 97 ? -10.641 3.668 10.75 1 96.94 97 VAL B CA 1
ATOM 2371 C C . VAL B 1 97 ? -9.703 3.184 11.852 1 96.94 97 VAL B C 1
ATOM 2373 O O . VAL B 1 97 ? -9.25 2.035 11.828 1 96.94 97 VAL B O 1
ATOM 2376 N N . TYR B 1 98 ? -9.438 4.086 12.766 1 97.25 98 TYR B N 1
ATOM 2377 C CA . TYR B 1 98 ? -8.555 3.754 13.883 1 97.25 98 TYR B CA 1
ATOM 2378 C C . TYR B 1 98 ? -9.078 2.543 14.648 1 97.25 98 TYR B C 1
ATOM 2380 O O . TYR B 1 98 ? -8.336 1.591 14.891 1 97.25 98 TYR B O 1
ATOM 2388 N N . ALA B 1 99 ? -10.305 2.58 15.008 1 96.88 99 ALA B N 1
ATOM 2389 C CA . ALA B 1 99 ? -10.914 1.494 15.766 1 96.88 99 ALA B CA 1
ATOM 2390 C C . ALA B 1 99 ? -10.844 0.178 14.992 1 96.88 99 ALA B C 1
ATOM 2392 O O . ALA B 1 99 ? -10.492 -0.86 15.562 1 96.88 99 ALA B O 1
ATOM 2393 N N . ASP B 1 100 ? -11.164 0.205 13.766 1 95.31 100 ASP B N 1
ATOM 2394 C CA . ASP B 1 100 ? -11.148 -0.993 12.93 1 95.31 100 ASP B CA 1
ATOM 2395 C C . ASP B 1 100 ? -9.734 -1.553 12.797 1 95.31 100 ASP B C 1
ATOM 2397 O O . ASP B 1 100 ? -9.539 -2.77 12.797 1 95.31 100 ASP B O 1
ATOM 2401 N N . MET B 1 101 ? -8.789 -0.664 12.688 1 96.25 101 MET B N 1
ATOM 2402 C CA . MET B 1 101 ? -7.398 -1.082 12.516 1 96.25 101 MET B CA 1
ATOM 2403 C C . MET B 1 101 ? -6.84 -1.667 13.805 1 96.25 101 MET B C 1
ATOM 2405 O O . MET B 1 101 ? -6.039 -2.604 13.773 1 96.25 101 MET B O 1
ATOM 2409 N N . VAL B 1 102 ? -7.23 -1.085 14.898 1 95.31 102 VAL B N 1
ATOM 2410 C CA . VAL B 1 102 ? -6.703 -1.521 16.188 1 95.31 102 VAL B CA 1
ATOM 2411 C C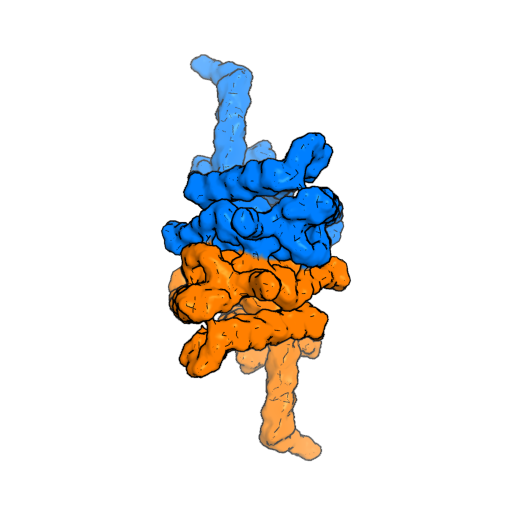 . VAL B 1 102 ? -7.395 -2.814 16.625 1 95.31 102 VAL B C 1
ATOM 2413 O O . VAL B 1 102 ? -6.762 -3.705 17.188 1 95.31 102 VAL B O 1
ATOM 2416 N N . ASN B 1 103 ? -8.641 -3.006 16.344 1 92.56 103 ASN B N 1
ATOM 2417 C CA . ASN B 1 103 ? -9.438 -4.082 16.922 1 92.56 103 ASN B CA 1
ATOM 2418 C C . ASN B 1 103 ? -9.438 -5.32 16.031 1 92.56 103 ASN B C 1
ATOM 2420 O O . ASN B 1 103 ? -9.898 -6.387 16.453 1 92.56 103 ASN B O 1
ATOM 2424 N N . GLY B 1 104 ? -8.953 -5.207 14.883 1 90.44 104 GLY B N 1
ATOM 2425 C CA . GLY B 1 104 ? -8.969 -6.359 13.992 1 90.44 104 GLY B CA 1
ATOM 2426 C C . GLY B 1 104 ? -8.188 -6.133 12.711 1 90.44 104 GLY B C 1
ATOM 2427 O O . GLY B 1 104 ? -7.543 -5.098 12.539 1 90.44 104 GLY B O 1
ATOM 2428 N N . GLU B 1 105 ? -8.32 -7.184 11.875 1 92.19 105 GLU B N 1
ATOM 2429 C CA . GLU B 1 105 ? -7.543 -7.125 10.641 1 92.19 105 GLU B CA 1
ATOM 2430 C C . GLU B 1 105 ? -8.453 -6.961 9.422 1 92.19 105 GLU B C 1
ATOM 2432 O O . GLU B 1 105 ? -7.98 -6.832 8.297 1 92.19 105 GLU B O 1
ATOM 2437 N N . GLU B 1 106 ? -9.68 -6.883 9.695 1 91.56 106 GLU B N 1
ATOM 2438 C CA . GLU B 1 106 ? -10.648 -6.969 8.609 1 91.56 106 GLU B CA 1
ATOM 2439 C C . GLU B 1 106 ? -10.492 -5.801 7.637 1 91.56 106 GLU B C 1
ATOM 2441 O O . GLU B 1 106 ? -10.398 -6.004 6.426 1 91.56 106 GLU B O 1
ATOM 2446 N N . LEU B 1 107 ? -10.414 -4.617 8.172 1 93.62 107 LEU B N 1
ATOM 2447 C CA . LEU B 1 107 ? -10.305 -3.445 7.305 1 93.62 107 LEU B CA 1
ATOM 2448 C C . LEU B 1 107 ? -9.023 -3.498 6.484 1 93.62 107 LEU B C 1
ATOM 2450 O O . LEU B 1 107 ? -9.055 -3.295 5.266 1 93.62 107 LEU B O 1
ATOM 2454 N N . ALA B 1 108 ? -7.953 -3.768 7.156 1 95.19 108 ALA B N 1
ATOM 2455 C CA . ALA B 1 108 ? -6.672 -3.859 6.457 1 95.19 108 ALA B CA 1
ATOM 2456 C C . ALA B 1 108 ? -6.727 -4.906 5.348 1 95.19 108 ALA B C 1
ATOM 2458 O O . ALA B 1 108 ? -6.27 -4.656 4.227 1 95.19 108 ALA B O 1
ATOM 2459 N N . HIS B 1 109 ? -7.309 -6.031 5.613 1 94.56 109 HIS B N 1
ATOM 2460 C CA . HIS B 1 109 ? -7.414 -7.113 4.641 1 94.56 109 HIS B CA 1
ATOM 2461 C C . HIS B 1 109 ? -8.25 -6.688 3.438 1 94.56 109 HIS B C 1
ATOM 2463 O O . HIS B 1 109 ? -7.891 -6.98 2.295 1 94.56 109 HIS B O 1
ATOM 2469 N N . LEU B 1 110 ? -9.312 -6.043 3.738 1 93.94 110 LEU B N 1
ATOM 2470 C CA . LEU B 1 110 ? -10.211 -5.621 2.664 1 93.94 110 LEU B CA 1
ATOM 2471 C C . LEU B 1 110 ? -9.523 -4.605 1.757 1 93.94 110 LEU B C 1
ATOM 2473 O O . LEU B 1 110 ? -9.648 -4.672 0.532 1 93.94 110 LEU B O 1
ATOM 2477 N N . LEU B 1 111 ? -8.742 -3.693 2.307 1 94.31 111 LEU B N 1
ATOM 2478 C CA . LEU B 1 111 ? -8.031 -2.688 1.526 1 94.31 111 LEU B CA 1
ATOM 2479 C C . LEU B 1 111 ? -6.965 -3.336 0.646 1 94.31 111 LEU B C 1
ATOM 2481 O O . LEU B 1 111 ? -6.801 -2.957 -0.516 1 94.31 111 LEU B O 1
ATOM 2485 N N . ILE B 1 112 ? -6.332 -4.277 1.162 1 92.31 112 ILE B N 1
ATOM 2486 C CA . ILE B 1 112 ? -5.312 -5.004 0.412 1 92.31 112 ILE B CA 1
ATOM 2487 C C . ILE B 1 112 ? -5.965 -5.777 -0.73 1 92.31 112 ILE B C 1
ATOM 2489 O O . ILE B 1 112 ? -5.441 -5.809 -1.847 1 92.31 112 ILE B O 1
ATOM 2493 N N . LEU B 1 113 ? -7.086 -6.359 -0.459 1 91.62 113 LEU B N 1
ATOM 2494 C CA . LEU B 1 113 ? -7.801 -7.133 -1.471 1 91.62 113 LEU B CA 1
ATOM 2495 C C . LEU B 1 113 ? -8.219 -6.242 -2.637 1 91.62 113 LEU B C 1
ATOM 2497 O O . LEU B 1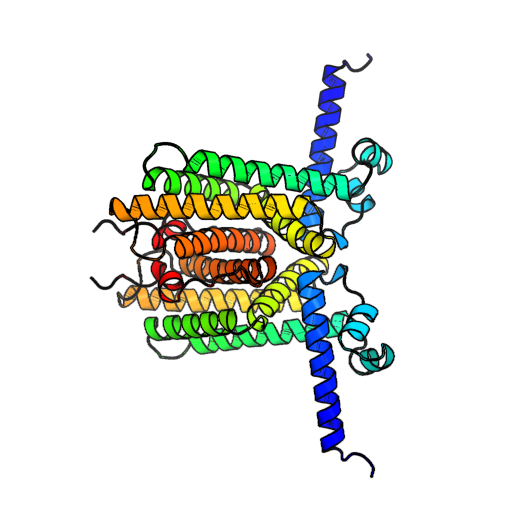 113 ? -8.148 -6.656 -3.797 1 91.62 113 LEU B O 1
ATOM 2501 N N . ILE B 1 114 ? -8.664 -5.098 -2.33 1 91.62 114 ILE B N 1
ATOM 2502 C CA . ILE B 1 114 ? -9.062 -4.16 -3.371 1 91.62 114 ILE B CA 1
ATOM 2503 C C . ILE B 1 114 ? -7.875 -3.865 -4.285 1 91.62 114 ILE B C 1
ATOM 2505 O O . ILE B 1 114 ? -8 -3.902 -5.512 1 91.62 114 ILE B O 1
ATOM 2509 N N . ASN B 1 115 ? -6.766 -3.623 -3.689 1 89 115 ASN B N 1
ATOM 2510 C CA . ASN B 1 115 ? -5.57 -3.33 -4.473 1 89 115 ASN B CA 1
ATOM 2511 C C . ASN B 1 115 ? -5.156 -4.52 -5.332 1 89 115 ASN B C 1
ATOM 2513 O O . ASN B 1 115 ? -4.77 -4.352 -6.488 1 89 115 ASN B O 1
ATOM 2517 N N . GLN B 1 116 ? -5.254 -5.629 -4.738 1 86.44 116 GLN B N 1
ATOM 2518 C CA . GLN B 1 116 ? -4.941 -6.84 -5.492 1 86.44 116 GLN B CA 1
ATOM 2519 C C . GLN B 1 116 ? -5.871 -6.996 -6.691 1 86.44 116 GLN B C 1
ATOM 2521 O O . GLN B 1 116 ? -5.43 -7.367 -7.781 1 86.44 116 GLN B O 1
ATOM 2526 N N . SER B 1 117 ? -7.121 -6.742 -6.461 1 88.75 117 SER B N 1
ATOM 2527 C CA . SER B 1 117 ? -8.102 -6.879 -7.535 1 88.75 117 SER B CA 1
ATOM 2528 C C . SER B 1 117 ? -7.793 -5.926 -8.688 1 88.75 117 SER B C 1
ATOM 2530 O O . SER B 1 117 ? -7.973 -6.281 -9.852 1 88.75 117 SER B O 1
ATOM 2532 N N . LEU B 1 118 ? -7.34 -4.832 -8.375 1 87.06 118 LEU B N 1
ATOM 2533 C CA . LEU B 1 118 ? -7.008 -3.842 -9.391 1 87.06 118 LEU B CA 1
ATOM 2534 C C . LEU B 1 118 ? -5.77 -4.262 -10.18 1 87.06 118 LEU B C 1
ATOM 2536 O O . LEU B 1 118 ? -5.719 -4.102 -11.398 1 87.06 118 LEU B O 1
ATOM 2540 N N . LEU B 1 119 ? -4.867 -4.789 -9.5 1 80.25 119 LEU B N 1
ATOM 2541 C CA . LEU B 1 119 ? -3.641 -5.223 -10.164 1 80.25 119 LEU B CA 1
ATOM 2542 C C . LEU B 1 119 ? -3.906 -6.418 -11.07 1 80.25 119 LEU B C 1
ATOM 2544 O O . LEU B 1 119 ? -3.455 -6.441 -12.219 1 80.25 119 LEU B O 1
ATOM 2548 N N . VAL B 1 120 ? -4.656 -7.34 -10.555 1 75.12 120 VAL B N 1
ATOM 2549 C CA . VAL B 1 120 ? -5 -8.547 -11.305 1 75.12 120 VAL B CA 1
ATOM 2550 C C . VAL B 1 120 ? -5.922 -8.18 -12.469 1 75.12 120 VAL B C 1
ATOM 2552 O O . VAL B 1 120 ? -5.754 -8.688 -13.586 1 75.12 120 VAL B O 1
ATOM 2555 N N . GLY B 1 121 ? -6.906 -7.387 -12.172 1 73.94 121 GLY B N 1
ATOM 2556 C CA . GLY B 1 121 ? -7.91 -7.016 -13.164 1 73.94 121 GLY B CA 1
ATOM 2557 C C . GLY B 1 121 ? -7.352 -6.164 -14.289 1 73.94 121 GLY B C 1
ATOM 2558 O O . GLY B 1 121 ? -7.852 -6.207 -15.414 1 73.94 121 GLY B O 1
ATOM 2559 N N . ALA B 1 122 ? -6.461 -5.344 -13.945 1 64.56 122 ALA B N 1
ATOM 2560 C CA . ALA B 1 122 ? -5.824 -4.531 -14.977 1 64.56 122 ALA B CA 1
ATOM 2561 C C . ALA B 1 122 ? -5.195 -5.406 -16.047 1 64.56 122 ALA B C 1
ATOM 2563 O O . ALA B 1 122 ? -5.203 -5.051 -17.234 1 64.56 122 ALA B O 1
ATOM 2564 N N . ALA B 1 123 ? -4.91 -6.574 -15.602 1 63.19 123 ALA B N 1
ATOM 2565 C CA . ALA B 1 123 ? -4.305 -7.516 -16.547 1 63.19 123 ALA B CA 1
ATOM 2566 C C . ALA B 1 123 ? -5.371 -8.227 -17.375 1 63.19 123 ALA B C 1
ATOM 2568 O O . ALA B 1 123 ? -5.117 -8.617 -18.516 1 63.19 123 ALA B O 1
ATOM 2569 N N . THR B 1 124 ? -6.59 -8.219 -16.859 1 64.06 124 THR B N 1
ATOM 2570 C CA . THR B 1 124 ? -7.613 -9.023 -17.516 1 64.06 124 THR B CA 1
ATOM 2571 C C . THR B 1 124 ? -8.75 -8.148 -18.031 1 64.06 124 THR B C 1
ATOM 2573 O O . THR B 1 124 ? -9.734 -8.648 -18.562 1 64.06 124 THR B O 1
ATOM 2576 N N . ALA B 1 125 ? -8.703 -6.832 -17.938 1 64.31 125 ALA B N 1
ATOM 2577 C CA . ALA B 1 125 ? -9.734 -5.891 -18.344 1 64.31 125 ALA B CA 1
ATOM 2578 C C . ALA B 1 125 ? -11.086 -6.258 -17.734 1 64.31 125 ALA B C 1
ATOM 2580 O O . ALA B 1 125 ? -12.102 -6.289 -18.438 1 64.31 125 ALA B O 1
ATOM 2581 N N . SER B 1 126 ? -11.164 -6.598 -16.578 1 75.44 126 SER B N 1
ATOM 2582 C CA . SER B 1 126 ? -12.375 -7.035 -15.891 1 75.44 126 SER B CA 1
ATOM 2583 C C . SER B 1 126 ? -13.281 -5.852 -15.57 1 75.44 126 SER B C 1
ATOM 2585 O O . SER B 1 126 ? -12.805 -4.785 -15.18 1 75.44 126 SER B O 1
ATOM 2587 N N . PRO B 1 127 ? -14.57 -6.012 -15.805 1 75.81 127 PRO B N 1
ATOM 2588 C CA . PRO B 1 127 ? -15.523 -4.945 -15.492 1 75.81 127 PRO B CA 1
ATOM 2589 C C . PRO B 1 127 ? -15.5 -4.539 -14.023 1 75.81 127 PRO B C 1
ATOM 2591 O O . PRO B 1 127 ? -15.844 -3.4 -13.688 1 75.81 127 PRO B O 1
ATOM 2594 N N . HIS B 1 128 ? -15.148 -5.402 -13.234 1 82.69 128 HIS B N 1
ATOM 2595 C CA . HIS B 1 128 ? -15.109 -5.094 -11.805 1 82.69 128 HIS B CA 1
ATOM 2596 C C . HIS B 1 128 ? -14.039 -4.059 -11.5 1 82.69 128 HIS B C 1
ATOM 2598 O O . HIS B 1 128 ? -14.195 -3.242 -10.586 1 82.69 128 HIS B O 1
ATOM 2604 N N . VAL B 1 129 ? -13.094 -4.027 -12.367 1 84.69 129 VAL B N 1
ATOM 2605 C CA . VAL B 1 129 ? -12 -3.088 -12.172 1 84.69 129 VAL B CA 1
ATOM 2606 C C . VAL B 1 129 ? -12.484 -1.662 -12.414 1 84.69 129 VAL B C 1
ATOM 2608 O O . VAL B 1 129 ? -12.18 -0.753 -11.641 1 84.69 129 VAL B O 1
ATOM 2611 N N . GLU B 1 130 ? -13.281 -1.511 -13.398 1 87.12 130 GLU B N 1
ATOM 2612 C CA . GLU B 1 130 ? -13.797 -0.186 -13.727 1 87.12 130 GLU B CA 1
ATOM 2613 C C . GLU B 1 130 ? -14.68 0.356 -12.609 1 87.12 130 GLU B C 1
ATOM 2615 O O . GLU B 1 130 ? -14.602 1.538 -12.266 1 87.12 130 GLU B O 1
ATOM 2620 N N . GLU B 1 131 ? -15.453 -0.509 -12.133 1 90.56 131 GLU B N 1
ATOM 2621 C CA . GLU B 1 131 ? -16.312 -0.095 -11.031 1 90.56 131 GLU B CA 1
ATOM 2622 C C . GLU B 1 131 ? -15.5 0.344 -9.82 1 90.56 131 GLU B C 1
ATOM 2624 O O . GLU B 1 131 ? -15.797 1.368 -9.203 1 90.56 131 GLU B O 1
ATOM 2629 N N . ILE B 1 132 ? -14.539 -0.383 -9.516 1 92.25 132 ILE B N 1
ATOM 2630 C CA . ILE B 1 132 ? -13.688 -0.082 -8.367 1 92.25 132 ILE B CA 1
ATOM 2631 C C . ILE B 1 132 ? -13 1.264 -8.578 1 92.25 132 ILE B C 1
ATOM 2633 O O . ILE B 1 132 ? -12.969 2.1 -7.672 1 92.25 132 ILE B O 1
ATOM 2637 N N . LEU B 1 133 ? -12.547 1.49 -9.758 1 90.5 133 LEU B N 1
ATOM 2638 C CA . LEU B 1 133 ? -11.867 2.738 -10.086 1 90.5 133 LEU B CA 1
ATOM 2639 C C . LEU B 1 133 ? -12.82 3.924 -9.977 1 90.5 133 LEU B C 1
ATOM 2641 O O . LEU B 1 133 ? -12.438 4.988 -9.484 1 90.5 133 LEU B O 1
ATOM 2645 N N . GLN B 1 134 ? -13.984 3.699 -10.406 1 92.75 134 GLN B N 1
ATOM 2646 C CA . GLN B 1 134 ? -14.992 4.758 -10.344 1 92.75 134 GLN B CA 1
ATOM 2647 C C . GLN B 1 134 ? -15.352 5.094 -8.898 1 92.75 134 GLN B C 1
ATOM 2649 O O . GLN B 1 134 ? -15.484 6.266 -8.547 1 92.75 134 GLN B O 1
ATOM 2654 N N . VAL B 1 135 ? -15.539 4.078 -8.164 1 95.06 135 VAL B N 1
ATOM 2655 C CA . VAL B 1 135 ? -15.891 4.281 -6.762 1 95.06 135 VAL B CA 1
ATOM 2656 C C . VAL B 1 135 ? -14.742 4.98 -6.035 1 95.06 135 VAL B C 1
ATOM 2658 O O . VAL B 1 135 ? -14.969 5.898 -5.246 1 95.06 135 VAL B O 1
ATOM 2661 N N . ASN B 1 136 ? -13.539 4.586 -6.301 1 94.31 136 ASN B N 1
ATOM 2662 C CA . ASN B 1 136 ? -12.375 5.219 -5.695 1 94.31 136 ASN B CA 1
ATOM 2663 C C . ASN B 1 136 ? -12.266 6.688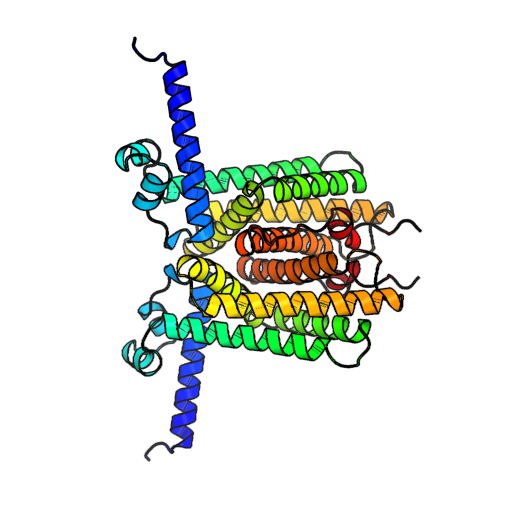 -6.102 1 94.31 136 ASN B C 1
ATOM 2665 O O . ASN B 1 136 ? -11.961 7.543 -5.27 1 94.31 136 ASN B O 1
ATOM 2669 N N . ALA B 1 137 ? -12.523 6.953 -7.355 1 94.38 137 ALA B N 1
ATOM 2670 C CA . ALA B 1 137 ? -12.477 8.328 -7.852 1 94.38 137 ALA B CA 1
ATOM 2671 C C . ALA B 1 137 ? -13.531 9.195 -7.168 1 94.38 137 ALA B C 1
ATOM 2673 O O . ALA B 1 137 ? -13.25 10.328 -6.781 1 94.38 137 ALA B O 1
ATOM 2674 N N . ARG B 1 138 ? -14.641 8.633 -7.066 1 96.12 138 ARG B N 1
ATOM 2675 C CA . ARG B 1 138 ? -15.719 9.359 -6.402 1 96.12 138 ARG B CA 1
ATOM 2676 C C . ARG B 1 138 ? -15.391 9.609 -4.934 1 96.12 138 ARG B C 1
ATOM 2678 O O . ARG B 1 138 ? -15.672 10.68 -4.398 1 96.12 138 ARG B O 1
ATOM 2685 N N . LEU B 1 139 ? -14.875 8.633 -4.312 1 96.75 139 LEU B N 1
ATOM 2686 C CA . LEU B 1 139 ? -14.469 8.758 -2.918 1 96.75 139 LEU B CA 1
ATOM 2687 C C . LEU B 1 139 ? -13.445 9.875 -2.752 1 96.75 139 LEU B C 1
ATOM 2689 O O . LEU B 1 139 ? -13.578 10.727 -1.865 1 96.75 139 LEU B O 1
ATOM 2693 N N . LEU B 1 140 ? -12.484 9.898 -3.596 1 96.06 140 LEU B N 1
ATOM 2694 C CA . LEU B 1 140 ? -11.445 10.93 -3.566 1 96.06 140 LEU B CA 1
ATOM 2695 C C . LEU B 1 140 ? -12.055 12.312 -3.793 1 96.06 140 LEU B C 1
ATOM 2697 O O . LEU B 1 140 ? -11.75 13.25 -3.057 1 96.06 140 LEU B O 1
ATOM 2701 N N . ASP B 1 141 ? -12.906 12.383 -4.746 1 96.62 141 ASP B N 1
ATOM 2702 C CA . ASP B 1 141 ? -13.523 13.656 -5.098 1 96.62 141 ASP B CA 1
ATOM 2703 C C . ASP B 1 141 ? -14.406 14.172 -3.963 1 96.62 141 ASP B C 1
ATOM 2705 O O . ASP B 1 141 ? -14.352 15.359 -3.621 1 96.62 141 ASP B O 1
ATOM 2709 N N . THR B 1 142 ? -15.188 13.273 -3.455 1 97 142 THR B N 1
ATOM 2710 C CA . THR B 1 142 ? -16.078 13.648 -2.357 1 97 142 THR B CA 1
ATOM 2711 C C . THR B 1 142 ? -15.266 14.117 -1.148 1 97 142 THR B C 1
ATOM 2713 O O . THR B 1 142 ? -15.633 15.086 -0.485 1 97 142 THR B O 1
ATOM 2716 N N . THR B 1 143 ? -14.203 13.477 -0.886 1 96.88 143 THR B N 1
ATOM 2717 C CA . THR B 1 143 ? -13.336 13.859 0.218 1 96.88 143 THR B CA 1
ATOM 2718 C C . THR B 1 143 ? -12.672 15.211 -0.06 1 96.88 143 THR B C 1
ATOM 2720 O O . THR B 1 143 ? -12.594 16.062 0.829 1 96.88 143 THR B O 1
ATOM 2723 N N . ALA B 1 144 ? -12.227 15.422 -1.269 1 96.62 144 ALA B N 1
ATOM 2724 C CA . ALA B 1 144 ? -11.633 16.703 -1.653 1 96.62 144 ALA B CA 1
ATOM 2725 C C . ALA B 1 144 ? -12.625 17.844 -1.485 1 96.62 144 ALA B C 1
ATOM 2727 O O . ALA B 1 144 ? -12.258 18.938 -1.028 1 96.62 144 ALA B O 1
ATOM 2728 N N . GLN B 1 145 ? -13.805 17.594 -1.863 1 96.44 145 GLN B N 1
ATOM 2729 C CA . GLN B 1 145 ? -14.852 18.594 -1.693 1 96.44 145 GLN B CA 1
ATOM 2730 C C . GLN B 1 145 ? -15.07 18.922 -0.218 1 96.44 145 GLN B C 1
ATOM 2732 O O . GLN B 1 145 ? -15.25 20.078 0.146 1 96.44 145 GLN B O 1
ATOM 2737 N N . LEU B 1 146 ? -15.07 17.891 0.53 1 95.75 146 LEU B N 1
ATOM 2738 C CA . LEU B 1 146 ? -15.203 18.062 1.971 1 95.75 146 LEU B CA 1
ATOM 2739 C C . LEU B 1 146 ? -14.055 18.906 2.523 1 95.75 146 LEU B C 1
ATOM 2741 O O . LEU B 1 146 ? -14.273 19.797 3.348 1 95.75 146 LEU B O 1
ATOM 2745 N N . ILE B 1 147 ? -12.859 18.641 2.082 1 95.25 147 ILE B N 1
ATOM 2746 C CA . ILE B 1 147 ? -11.672 19.375 2.514 1 95.25 147 ILE B CA 1
ATOM 2747 C C . ILE B 1 147 ? -11.781 20.828 2.088 1 95.25 147 ILE B C 1
ATOM 2749 O O . ILE B 1 147 ? -11.484 21.734 2.871 1 95.25 147 ILE B O 1
ATOM 2753 N N . ARG B 1 148 ? -12.25 21.062 0.905 1 95.94 148 ARG B N 1
ATOM 2754 C CA . ARG B 1 148 ? -12.43 22.422 0.416 1 95.94 148 ARG B CA 1
ATOM 2755 C C . ARG B 1 148 ? -13.422 23.188 1.289 1 95.94 148 ARG B C 1
ATOM 2757 O O . ARG B 1 148 ? -13.195 24.359 1.609 1 95.94 148 ARG B O 1
ATOM 2764 N N . LYS B 1 149 ? -14.477 22.547 1.532 1 95 149 LYS B N 1
ATOM 2765 C CA . LYS B 1 149 ? -15.461 23.156 2.41 1 95 149 LYS B CA 1
ATOM 2766 C C . LYS B 1 149 ? -14.859 23.5 3.766 1 95 149 LYS B C 1
ATOM 2768 O O . LYS B 1 149 ? -15.062 24.609 4.281 1 95 149 LYS B O 1
ATOM 2773 N N . GLY B 1 150 ? -14.164 22.547 4.34 1 93.88 150 GLY B N 1
ATOM 2774 C CA . GLY B 1 150 ? -13.5 22.797 5.609 1 93.88 150 GLY B CA 1
ATOM 2775 C C . GLY B 1 150 ? -12.484 23.922 5.535 1 93.88 150 GLY B C 1
ATOM 2776 O O . GLY B 1 150 ? -12.297 24.672 6.508 1 93.88 150 GLY B O 1
ATOM 2777 N N . GLN B 1 151 ? -11.773 24.047 4.434 1 94 151 GLN B N 1
ATOM 2778 C CA . GLN B 1 151 ? -10.82 25.141 4.215 1 94 151 GLN B CA 1
ATOM 2779 C C . GLN B 1 151 ? -11.531 26.484 4.148 1 94 151 GLN B C 1
ATOM 2781 O O . GLN B 1 151 ? -11.062 27.469 4.723 1 94 151 GLN B O 1
ATOM 2786 N N . ARG B 1 152 ? -12.602 26.484 3.477 1 93.19 152 ARG B N 1
ATOM 2787 C CA . ARG B 1 152 ? -13.391 27.703 3.383 1 93.19 152 ARG B CA 1
ATOM 2788 C C . ARG B 1 152 ? -13.898 28.141 4.754 1 93.19 152 ARG B C 1
ATOM 2790 O O . ARG B 1 152 ? -13.969 29.344 5.047 1 93.19 152 ARG B O 1
ATOM 2797 N N . ASP B 1 153 ? -14.203 27.203 5.574 1 91.44 153 ASP B N 1
ATOM 2798 C CA . ASP B 1 153 ? -14.703 27.469 6.918 1 91.44 153 ASP B CA 1
ATOM 2799 C C . ASP B 1 153 ? -13.562 27.797 7.875 1 91.44 153 ASP B C 1
ATOM 2801 O O . ASP B 1 153 ? -13.797 28.125 9.039 1 91.44 153 ASP B O 1
ATOM 2805 N N . GLY B 1 154 ? -12.367 27.625 7.484 1 89.56 154 GLY B N 1
ATOM 2806 C CA . GLY B 1 154 ? -11.203 27.938 8.297 1 89.56 154 GLY B CA 1
ATOM 2807 C C . GLY B 1 154 ? -10.859 26.828 9.281 1 89.56 154 GLY B C 1
ATOM 2808 O O . GLY B 1 154 ? -10.102 27.047 10.227 1 89.56 154 GLY B O 1
ATOM 2809 N N . GLU B 1 155 ? -11.367 25.656 9.008 1 88.88 155 GLU B N 1
ATOM 2810 C CA . GLU B 1 155 ? -11.172 24.531 9.922 1 88.88 155 GLU B CA 1
ATOM 2811 C C . GLU B 1 155 ? -10.008 23.656 9.484 1 88.88 155 GLU B C 1
ATOM 2813 O O . GLU B 1 155 ? -9.43 22.922 10.289 1 88.88 155 GLU B O 1
ATOM 2818 N N . PHE B 1 156 ? -9.711 23.688 8.25 1 90.44 156 PHE B N 1
ATOM 2819 C CA . PHE B 1 156 ? -8.68 22.812 7.703 1 90.44 156 PHE B CA 1
ATOM 2820 C C . PHE B 1 156 ? -7.484 23.625 7.219 1 90.44 156 PHE B C 1
ATOM 2822 O O . PHE B 1 156 ? -7.605 24.828 6.953 1 90.44 156 PHE B O 1
ATOM 2829 N N . CYS B 1 157 ? -6.359 22.984 7.18 1 87.19 157 CYS B N 1
ATOM 2830 C CA . CYS B 1 157 ? -5.133 23.594 6.691 1 87.19 157 CYS B CA 1
ATOM 2831 C C . CYS B 1 157 ? -5.254 23.969 5.215 1 87.19 157 CYS B C 1
ATOM 2833 O O . CYS B 1 157 ? -6.012 23.328 4.477 1 87.19 157 CYS B O 1
ATOM 2835 N N . SER B 1 158 ? -4.512 25 4.859 1 87.81 158 SER B N 1
ATOM 2836 C CA . SER B 1 158 ? -4.48 25.391 3.453 1 87.81 158 SER B CA 1
ATOM 2837 C C . SER B 1 158 ? -3.715 24.375 2.611 1 87.81 158 SER B C 1
ATOM 2839 O O . SER B 1 158 ? -2.918 23.609 3.143 1 87.81 158 SER B O 1
ATOM 2841 N N . GLY B 1 159 ? -4.02 24.312 1.309 1 89.88 159 GLY B N 1
ATOM 2842 C CA . GLY B 1 159 ? -3.408 23.375 0.374 1 89.88 159 GLY B CA 1
ATOM 2843 C C . GLY B 1 159 ? -4.371 22.875 -0.685 1 89.88 159 GLY B C 1
ATOM 2844 O O . GLY B 1 159 ? -5.574 23.156 -0.62 1 89.88 159 GLY B O 1
ATOM 2845 N N . ASP B 1 160 ? -3.854 22.219 -1.662 1 94.12 160 ASP B N 1
ATOM 2846 C CA . ASP B 1 160 ? -4.711 21.641 -2.695 1 94.12 160 ASP B CA 1
ATOM 2847 C C . ASP B 1 160 ? -5.547 20.484 -2.137 1 94.12 160 ASP B C 1
ATOM 2849 O O . ASP B 1 160 ? -5.004 19.469 -1.71 1 94.12 160 ASP B O 1
ATOM 2853 N N . ALA B 1 161 ? -6.844 20.688 -2.182 1 95.62 161 ALA B N 1
ATOM 2854 C CA . ALA B 1 161 ? -7.77 19.75 -1.55 1 95.62 161 ALA B CA 1
ATOM 2855 C C . ALA B 1 161 ? -7.641 18.344 -2.158 1 95.62 161 ALA B C 1
ATOM 2857 O O . ALA B 1 161 ? -7.746 17.344 -1.451 1 95.62 161 ALA B O 1
ATOM 2858 N N . GLN B 1 162 ? -7.414 18.297 -3.438 1 96.19 162 GLN B N 1
ATOM 2859 C CA . GLN B 1 162 ? -7.277 17.016 -4.113 1 96.19 162 GLN B CA 1
ATOM 2860 C C . GLN B 1 162 ? -6.008 16.281 -3.67 1 96.19 162 GLN B C 1
ATOM 2862 O O . GLN B 1 162 ? -6.031 15.086 -3.414 1 96.19 162 GLN B O 1
ATOM 2867 N N . GLU B 1 163 ? -4.945 17 -3.541 1 95.12 163 GLU B N 1
ATOM 2868 C CA . GLU B 1 163 ? -3.684 16.438 -3.082 1 95.12 163 GLU B CA 1
ATOM 2869 C C . GLU B 1 163 ? -3.787 15.953 -1.637 1 95.12 163 GLU B C 1
ATOM 2871 O O . GLU B 1 163 ? -3.26 14.898 -1.288 1 95.12 163 GLU B O 1
ATOM 2876 N N . MET B 1 164 ? -4.48 16.766 -0.87 1 94.69 164 MET B N 1
ATOM 2877 C CA . MET B 1 164 ? -4.645 16.406 0.539 1 94.69 164 MET B CA 1
ATOM 2878 C C . MET B 1 164 ? -5.488 15.148 0.694 1 94.69 164 MET B C 1
ATOM 2880 O O . MET B 1 164 ? -5.18 14.297 1.524 1 94.69 164 MET B O 1
ATOM 2884 N N . ALA B 1 165 ? -6.512 15.031 -0.131 1 96.19 165 ALA B N 1
ATOM 2885 C CA . ALA B 1 165 ? -7.344 13.836 -0.108 1 96.19 165 ALA B CA 1
ATOM 2886 C C . ALA B 1 165 ? -6.551 12.602 -0.543 1 96.19 165 ALA B C 1
ATOM 2888 O O . ALA B 1 165 ? -6.656 11.539 0.07 1 96.19 165 ALA B O 1
ATOM 2889 N N . ALA B 1 166 ? -5.754 12.75 -1.573 1 95.88 166 ALA B N 1
ATOM 2890 C CA . ALA B 1 166 ? -4.918 11.656 -2.066 1 95.88 166 ALA B CA 1
ATOM 2891 C C . ALA B 1 166 ? -3.941 11.18 -0.992 1 95.88 166 ALA B C 1
ATOM 2893 O O . ALA B 1 166 ? -3.789 9.977 -0.769 1 95.88 166 ALA B O 1
ATOM 2894 N N . LEU B 1 167 ? -3.338 12.117 -0.373 1 95.56 167 LEU B N 1
ATOM 2895 C CA . LEU B 1 167 ? -2.393 11.797 0.69 1 95.56 167 LEU B CA 1
ATOM 2896 C C . LEU B 1 167 ? -3.094 11.086 1.844 1 95.56 167 LEU B C 1
ATOM 2898 O O . LEU B 1 167 ? -2.555 10.133 2.408 1 95.56 167 LEU B O 1
ATOM 2902 N N . PHE B 1 168 ? -4.25 11.586 2.172 1 95.81 168 PHE B N 1
ATOM 2903 C CA . PHE B 1 168 ? -5.055 11.023 3.248 1 95.81 168 PHE B CA 1
ATOM 2904 C C . PHE B 1 168 ? -5.32 9.539 3.006 1 95.81 168 PHE B C 1
ATOM 2906 O O . PHE B 1 168 ? -5.031 8.703 3.863 1 95.81 168 PHE B O 1
ATOM 2913 N N . TYR B 1 169 ? -5.758 9.172 1.887 1 96.38 169 TYR B N 1
ATOM 2914 C CA . TYR B 1 169 ? -6.082 7.781 1.576 1 96.38 169 TYR B CA 1
ATOM 2915 C C . TYR B 1 169 ? -4.816 6.957 1.375 1 96.38 169 TYR B C 1
ATOM 2917 O O . TYR B 1 169 ? -4.781 5.773 1.719 1 96.38 169 TYR B O 1
ATOM 2925 N N . ALA B 1 170 ? -3.816 7.578 0.764 1 96.25 170 ALA B N 1
ATOM 2926 C CA . ALA B 1 170 ? -2.535 6.891 0.635 1 96.25 170 ALA B CA 1
ATOM 2927 C C . ALA B 1 170 ? -2.002 6.465 2 1 96.25 170 ALA B C 1
ATOM 2929 O O . ALA B 1 170 ? -1.489 5.352 2.152 1 96.25 170 ALA B O 1
ATOM 2930 N N . SER B 1 171 ? -2.127 7.32 2.957 1 96.81 171 SER B N 1
ATOM 2931 C CA . SER B 1 171 ? -1.644 7.012 4.301 1 96.81 171 SER B CA 1
ATOM 2932 C C . SER B 1 171 ? -2.41 5.844 4.906 1 96.81 171 SER B C 1
ATOM 2934 O O . SER B 1 171 ? -1.812 4.945 5.504 1 96.81 171 SER B O 1
ATOM 2936 N N . ILE B 1 172 ? -3.703 5.824 4.75 1 96.88 172 ILE B N 1
ATOM 2937 C CA . ILE B 1 172 ? -4.535 4.75 5.285 1 96.88 172 ILE B CA 1
ATOM 2938 C C . ILE B 1 172 ? -4.164 3.428 4.617 1 96.88 172 ILE B C 1
ATOM 2940 O O . ILE B 1 172 ? -4.02 2.404 5.289 1 96.88 172 ILE B O 1
ATOM 2944 N N . GLN B 1 173 ? -4.008 3.508 3.379 1 95.88 173 GLN B N 1
ATOM 2945 C CA . GLN B 1 173 ? -3.607 2.318 2.635 1 95.88 173 GLN B CA 1
ATOM 2946 C C . GLN B 1 173 ? -2.238 1.818 3.09 1 95.88 173 GLN B C 1
ATOM 2948 O O . GLN B 1 173 ? -2.037 0.614 3.262 1 95.88 173 GLN B O 1
ATOM 2953 N N . GLY B 1 174 ? -1.344 2.738 3.162 1 96.38 174 GLY B N 1
ATOM 2954 C CA . GLY B 1 174 ? -0.02 2.367 3.637 1 96.38 174 GLY B CA 1
ATOM 2955 C C . GLY B 1 174 ? -0.033 1.764 5.027 1 96.38 174 GLY B C 1
ATOM 2956 O O . GLY B 1 174 ? 0.68 0.794 5.297 1 96.38 174 GLY B O 1
ATOM 2957 N N . LEU B 1 175 ? -0.795 2.285 5.898 1 96.94 175 LEU B N 1
ATOM 2958 C CA . LEU B 1 175 ? -0.911 1.757 7.254 1 96.94 175 LEU B CA 1
ATOM 2959 C C . LEU B 1 175 ? -1.521 0.359 7.242 1 96.94 175 LEU B C 1
ATOM 2961 O O . LEU B 1 175 ? -1.127 -0.501 8.031 1 96.94 175 LEU B O 1
ATOM 2965 N N . ALA B 1 176 ? -2.471 0.17 6.395 1 96.06 176 ALA B N 1
ATOM 2966 C CA . ALA B 1 176 ? -3.055 -1.161 6.246 1 96.06 176 ALA B CA 1
ATOM 2967 C C . ALA B 1 176 ? -1.996 -2.18 5.836 1 96.06 176 ALA B C 1
ATOM 2969 O O . ALA B 1 176 ? -1.955 -3.291 6.367 1 96.06 176 ALA B O 1
ATOM 2970 N N . GLN B 1 177 ? -1.209 -1.812 4.957 1 93.38 177 GLN B N 1
ATOM 2971 C CA . GLN B 1 177 ? -0.13 -2.686 4.508 1 93.38 177 GLN B CA 1
ATOM 2972 C C . GLN B 1 177 ? 0.851 -2.973 5.645 1 93.38 177 GLN B C 1
ATOM 2974 O O . GLN B 1 177 ? 1.268 -4.117 5.836 1 93.38 177 GLN B O 1
ATOM 2979 N N . MET B 1 178 ? 1.217 -1.928 6.324 1 94.06 178 MET B N 1
ATOM 2980 C CA . MET B 1 178 ? 2.133 -2.092 7.449 1 94.06 178 MET B CA 1
ATOM 2981 C C . MET B 1 178 ? 1.547 -3.035 8.492 1 94.06 178 MET B C 1
ATOM 2983 O O . MET B 1 178 ? 2.262 -3.863 9.062 1 94.06 178 MET B O 1
ATOM 2987 N N . LYS B 1 179 ? 0.305 -2.895 8.734 1 94.38 179 LYS B N 1
ATOM 2988 C CA . LYS B 1 179 ? -0.346 -3.746 9.727 1 94.38 179 LYS B CA 1
ATOM 2989 C C . LYS B 1 179 ? -0.24 -5.219 9.336 1 94.38 179 LYS B C 1
ATOM 2991 O O . LYS B 1 179 ? 0.088 -6.062 10.172 1 94.38 179 LYS B O 1
ATOM 2996 N N . VAL B 1 180 ? -0.483 -5.52 8.117 1 90.44 180 VAL B N 1
ATOM 2997 C CA . VAL B 1 180 ? -0.448 -6.898 7.648 1 90.44 180 VAL B CA 1
ATOM 2998 C C . VAL B 1 180 ? 0.979 -7.434 7.727 1 90.44 180 VAL B C 1
ATOM 3000 O O . VAL B 1 180 ? 1.195 -8.594 8.078 1 90.44 180 VAL B O 1
ATOM 3003 N N . LEU B 1 181 ? 1.936 -6.633 7.441 1 87.06 181 LEU B N 1
ATOM 3004 C CA . LEU B 1 181 ? 3.328 -7.062 7.371 1 87.06 181 LEU B CA 1
ATOM 3005 C C . LEU B 1 181 ? 3.92 -7.215 8.773 1 87.06 181 LEU B C 1
ATOM 3007 O O . LEU B 1 181 ? 4.695 -8.141 9.023 1 87.06 181 LEU B O 1
ATOM 3011 N N . LEU B 1 182 ? 3.52 -6.297 9.648 1 87.12 182 LEU B N 1
ATOM 3012 C CA . LEU B 1 182 ? 4.145 -6.266 10.969 1 87.12 182 LEU B CA 1
ATOM 3013 C C . LEU B 1 182 ? 3.307 -7.035 11.984 1 87.12 182 LEU B C 1
ATOM 3015 O O . LEU B 1 182 ? 3.797 -7.391 13.055 1 87.12 182 LEU B O 1
ATOM 3019 N N . MET B 1 183 ? 2.076 -7.215 11.648 1 82.69 183 MET B N 1
ATOM 3020 C CA . MET B 1 183 ? 1.17 -7.988 12.492 1 82.69 183 MET B CA 1
ATOM 3021 C C . MET B 1 183 ? 1.177 -7.465 13.922 1 82.69 183 MET B C 1
ATOM 3023 O O . MET B 1 183 ? 0.896 -6.285 14.164 1 82.69 183 MET B O 1
ATOM 3027 N N . SER B 1 184 ? 1.635 -8.164 14.867 1 80.31 184 SER B N 1
ATOM 3028 C CA . SER B 1 184 ? 1.558 -7.793 16.281 1 80.31 184 SER B CA 1
ATOM 3029 C C . SER B 1 184 ? 2.514 -6.648 16.594 1 80.31 184 SER B C 1
ATOM 3031 O O . SER B 1 184 ? 2.348 -5.961 17.609 1 80.31 184 SER B O 1
ATOM 3033 N N . ASN B 1 185 ? 3.492 -6.41 15.758 1 84.44 185 ASN B N 1
ATOM 3034 C CA . ASN B 1 185 ? 4.469 -5.355 16 1 84.44 185 ASN B CA 1
ATOM 3035 C C . ASN B 1 185 ? 4.008 -4.016 15.438 1 84.44 185 ASN B C 1
ATOM 3037 O O . ASN B 1 185 ? 4.695 -3.006 15.578 1 84.44 185 ASN B O 1
ATOM 3041 N N . PHE B 1 186 ? 2.84 -4.086 14.898 1 90.69 186 PHE B N 1
ATOM 3042 C CA . PHE B 1 186 ? 2.297 -2.865 14.312 1 90.69 186 PHE B CA 1
ATOM 3043 C C . PHE B 1 186 ? 1.618 -2.012 15.375 1 90.69 186 PHE B C 1
ATOM 3045 O O . PHE B 1 186 ? 0.845 -2.523 16.188 1 90.69 186 PHE B O 1
ATOM 3052 N N . THR B 1 187 ? 1.957 -0.725 15.383 1 91.94 187 THR B N 1
ATOM 3053 C CA . THR B 1 187 ? 1.26 0.252 16.203 1 91.94 187 THR B CA 1
ATOM 3054 C C . THR B 1 187 ? 0.564 1.298 15.344 1 91.94 187 THR B C 1
ATOM 3056 O O . THR B 1 187 ? 1.215 2.008 14.57 1 91.94 187 THR B O 1
ATOM 3059 N N . MET B 1 188 ? -0.7 1.349 15.508 1 96.5 188 MET B N 1
ATOM 3060 C CA . MET B 1 188 ? -1.495 2.295 14.727 1 96.5 188 MET B CA 1
ATOM 3061 C C . MET B 1 188 ? -1.297 3.719 15.234 1 96.5 188 MET B C 1
ATOM 3063 O O . MET B 1 188 ? -1.467 3.986 16.422 1 96.5 188 MET B O 1
ATOM 3067 N N . PRO B 1 189 ? -0.915 4.672 14.359 1 95.94 189 PRO B N 1
ATOM 3068 C CA . PRO B 1 189 ? -0.858 6.07 14.789 1 95.94 189 PRO B CA 1
ATOM 3069 C C . PRO B 1 189 ? -2.197 6.582 15.32 1 95.94 189 PRO B C 1
ATOM 3071 O O . PRO B 1 189 ? -3.254 6.191 14.812 1 95.94 189 PRO B O 1
ATOM 3074 N N . SER B 1 190 ? -2.141 7.453 16.266 1 95.06 190 SER B N 1
ATOM 3075 C CA . SER B 1 190 ? -3.346 8 16.875 1 95.06 190 SER B CA 1
ATOM 3076 C C . SER B 1 190 ? -4.145 8.836 15.883 1 95.06 190 SER B C 1
ATOM 3078 O O . SER B 1 190 ? -3.584 9.367 14.922 1 95.06 190 SER B O 1
ATOM 3080 N N . PRO B 1 191 ? -5.465 8.93 16.109 1 94.56 191 PRO B N 1
ATOM 3081 C CA . PRO B 1 191 ? -6.301 9.742 15.219 1 94.56 191 PRO B CA 1
ATOM 3082 C C . PRO B 1 191 ? -5.793 11.172 15.07 1 94.56 191 PRO B C 1
ATOM 3084 O O . PRO B 1 191 ? -5.891 11.758 13.984 1 94.56 191 PRO B O 1
ATOM 3087 N N . SER B 1 192 ? -5.285 11.758 16.094 1 91.31 192 SER B N 1
ATOM 3088 C CA . SER B 1 192 ? -4.766 13.117 16.047 1 91.31 192 SER B CA 1
ATOM 3089 C C . SER B 1 192 ? -3.609 13.234 15.062 1 91.31 192 SER B C 1
ATOM 3091 O O . SER B 1 192 ? -3.494 14.234 14.352 1 91.31 192 SER B O 1
ATOM 3093 N N . VAL B 1 193 ? -2.766 12.18 14.938 1 91 193 VAL B N 1
ATOM 3094 C CA . VAL B 1 193 ? -1.639 12.164 14.016 1 91 193 VAL B CA 1
ATOM 3095 C C . VAL B 1 193 ? -2.15 12.023 12.578 1 91 193 VAL B C 1
ATOM 3097 O O . VAL B 1 193 ? -1.678 12.719 11.68 1 91 193 VAL B O 1
ATOM 3100 N N . LEU B 1 194 ? -3.174 11.234 12.367 1 91.19 194 LEU B N 1
ATOM 3101 C CA . LEU B 1 194 ? -3.732 10.969 11.047 1 91.19 194 LEU B CA 1
ATOM 3102 C C . LEU B 1 194 ? -4.395 12.219 10.477 1 91.19 194 LEU B C 1
ATOM 3104 O O . LEU B 1 194 ? -4.438 12.398 9.258 1 91.19 194 LEU B O 1
ATOM 3108 N N . THR B 1 195 ? -4.859 13.055 11.383 1 88.5 195 THR B N 1
ATOM 3109 C CA . THR B 1 195 ? -5.609 14.219 10.93 1 88.5 195 THR B CA 1
ATOM 3110 C C . THR B 1 195 ? -4.746 15.477 11 1 88.5 195 THR B C 1
ATOM 3112 O O . THR B 1 195 ? -5.191 16.562 10.625 1 88.5 195 THR B O 1
ATOM 3115 N N . ALA B 1 196 ? -3.512 15.375 11.461 1 81.44 196 ALA B N 1
ATOM 3116 C CA . ALA B 1 196 ? -2.646 16.516 11.75 1 81.44 196 ALA B CA 1
ATOM 3117 C C . ALA B 1 196 ? -2.41 17.344 10.492 1 81.44 196 ALA B C 1
ATOM 3119 O O . ALA B 1 196 ? -2.318 18.578 10.57 1 81.44 196 ALA B O 1
ATOM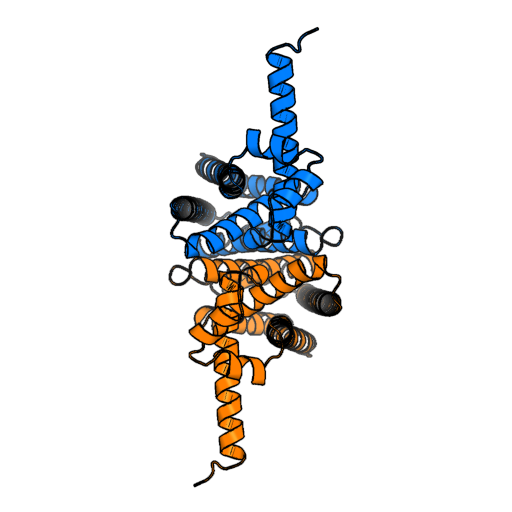 3120 N N . PHE B 1 197 ? -2.369 16.703 9.406 1 74.5 197 PHE B N 1
ATOM 3121 C CA . PHE B 1 197 ? -2.074 17.438 8.188 1 74.5 197 PHE B CA 1
ATOM 3122 C C . PHE B 1 197 ? -3.338 18.094 7.633 1 74.5 197 PHE B C 1
ATOM 3124 O O . PHE B 1 197 ? -3.268 18.922 6.734 1 74.5 197 PHE B O 1
ATOM 3131 N N . LEU B 1 198 ? -4.449 17.672 8.156 1 78.25 198 LEU B N 1
ATOM 3132 C CA . LEU B 1 198 ? -5.727 18.172 7.664 1 78.25 198 LEU B CA 1
ATOM 3133 C C . LEU B 1 198 ? -6.258 19.281 8.57 1 78.25 198 LEU B C 1
ATOM 3135 O O . LEU B 1 198 ? -6.711 20.328 8.086 1 78.25 198 LEU B O 1
ATOM 3139 N N . LEU B 1 199 ? -6.164 19.078 9.852 1 74.81 199 LEU B N 1
ATOM 3140 C CA . LEU B 1 199 ? -6.824 19.953 10.797 1 74.81 199 LEU B CA 1
ATOM 3141 C C . LEU B 1 199 ? -5.887 21.078 11.25 1 74.81 199 LEU B C 1
ATOM 3143 O O . LEU B 1 199 ? -4.711 20.828 11.539 1 74.81 199 LEU B O 1
ATOM 3147 N N . LYS B 1 200 ? -6.312 22.297 11.102 1 65.19 200 LYS B N 1
ATOM 3148 C CA . LYS B 1 200 ? -5.578 23.453 11.625 1 65.19 200 LYS B CA 1
ATOM 3149 C C . LYS B 1 200 ? -5.434 23.375 13.141 1 65.19 200 LYS B C 1
ATOM 3151 O O . LYS B 1 200 ? -6.379 23 13.844 1 65.19 200 LYS B O 1
ATOM 3156 N N . LYS B 1 201 ? -4.035 23.172 13.602 1 57.09 201 LYS B N 1
ATOM 3157 C CA . LYS B 1 201 ? -3.865 23.281 15.055 1 57.09 201 LYS B CA 1
ATOM 3158 C C . LYS B 1 201 ? -4.578 24.5 15.602 1 57.09 201 LYS B C 1
ATOM 3160 O O . LYS B 1 201 ? -4.551 25.578 14.992 1 57.09 201 LYS B O 1
ATOM 3165 N N . ARG B 1 202 ? -5.715 24.375 16.219 1 45.84 202 ARG B N 1
ATOM 3166 C CA . ARG B 1 202 ? -6.266 25.5 16.984 1 45.84 202 ARG B CA 1
ATOM 3167 C C . ARG B 1 202 ? -5.164 26.25 17.719 1 45.84 202 ARG B C 1
ATOM 3169 O O . ARG B 1 202 ? -4.316 25.641 18.375 1 45.84 202 ARG B O 1
ATOM 3176 N N . GLU B 1 203 ? -4.562 27.344 17.172 1 37.81 203 GLU B N 1
ATOM 3177 C CA . GLU B 1 203 ? -4.012 28.312 18.125 1 37.81 203 GLU B CA 1
ATOM 3178 C C . GLU B 1 203 ? -4.77 28.281 19.438 1 37.81 203 GLU B C 1
ATOM 3180 O O . GLU B 1 203 ? -5.977 28.031 19.469 1 37.81 203 GLU B O 1
#